Protein AF-J3PJA6-F1 (afdb_monomer_lite)

pLDDT: mean 89.7, std 7.97, range [59.0, 98.81]

Radius of gyration: 25.23 Å; chains: 1; bounding box: 65×52×70 Å

Structure (mmCIF, N/CA/C/O backbone):
data_AF-J3PJA6-F1
#
_entry.id   AF-J3PJA6-F1
#
loop_
_atom_site.group_PDB
_atom_site.id
_atom_site.type_symbol
_atom_site.label_atom_id
_atom_site.label_alt_id
_atom_site.label_comp_id
_atom_site.label_asym_id
_atom_site.label_entity_id
_atom_site.label_seq_id
_atom_site.pdbx_PDB_ins_code
_atom_site.Cartn_x
_atom_site.Cartn_y
_atom_site.Cartn_z
_atom_site.occupancy
_atom_site.B_iso_or_equiv
_atom_site.auth_seq_id
_atom_site.auth_comp_id
_atom_site.auth_asym_id
_atom_site.auth_atom_id
_atom_site.pdbx_PDB_model_num
ATOM 1 N N . MET A 1 1 ? 1.436 -22.767 19.637 1.00 83.12 1 MET A N 1
ATOM 2 C CA . MET A 1 1 ? 0.958 -21.739 20.589 1.00 83.12 1 MET A CA 1
ATOM 3 C C . MET A 1 1 ? 1.140 -22.273 22.000 1.00 83.12 1 MET A C 1
ATOM 5 O O . MET A 1 1 ? 0.877 -23.454 22.203 1.00 83.12 1 MET A O 1
ATOM 9 N N . SER A 1 2 ? 1.635 -21.468 22.943 1.00 91.94 2 SER A N 1
ATOM 10 C CA . SER A 1 2 ? 1.757 -21.910 24.345 1.00 91.94 2 SER A CA 1
ATOM 11 C C . SER A 1 2 ? 0.394 -21.885 25.057 1.00 91.94 2 SER A C 1
ATOM 13 O O . SER A 1 2 ? -0.518 -21.188 24.617 1.00 91.94 2 SER A O 1
ATOM 15 N N . LEU A 1 3 ? 0.229 -22.623 26.163 1.00 93.69 3 LEU A N 1
ATOM 16 C CA . LEU A 1 3 ? -1.023 -22.587 26.936 1.00 93.69 3 LEU A CA 1
ATOM 17 C C . LEU A 1 3 ? -1.355 -21.176 27.478 1.00 93.69 3 LEU A C 1
ATOM 19 O O . LEU A 1 3 ? -2.520 -20.786 27.383 1.00 93.69 3 LEU A O 1
ATOM 23 N N . PRO A 1 4 ? -0.398 -20.395 28.026 1.00 93.75 4 PRO A N 1
ATOM 24 C CA . PRO A 1 4 ? -0.661 -19.009 28.420 1.00 93.75 4 PRO A CA 1
ATOM 25 C C . PRO A 1 4 ? -1.105 -18.130 27.247 1.00 93.75 4 PRO A C 1
ATOM 27 O O . PRO A 1 4 ? -2.102 -17.425 27.365 1.00 93.75 4 PRO A O 1
ATOM 30 N N . GLU A 1 5 ? -0.426 -18.238 26.103 1.00 94.06 5 GLU A N 1
ATOM 31 C CA . GLU A 1 5 ? -0.754 -17.484 24.887 1.00 94.06 5 GLU A CA 1
ATOM 32 C C . GLU A 1 5 ? -2.161 -17.825 24.374 1.00 94.06 5 GLU A C 1
ATOM 34 O O . GLU A 1 5 ? -2.941 -16.933 24.056 1.00 94.06 5 GLU A O 1
ATOM 39 N N . PHE A 1 6 ? -2.531 -19.111 24.370 1.00 93.88 6 PHE A N 1
ATOM 40 C CA . PHE A 1 6 ? -3.875 -19.552 23.994 1.00 93.88 6 PHE A CA 1
ATOM 41 C C . PHE A 1 6 ? -4.955 -18.959 24.907 1.00 93.88 6 PHE A C 1
ATOM 43 O O . PHE A 1 6 ? -5.984 -18.484 24.427 1.00 93.88 6 PHE A O 1
ATOM 50 N N . LYS A 1 7 ? -4.723 -18.958 26.227 1.00 94.31 7 LYS A N 1
ATOM 51 C CA . LYS A 1 7 ? -5.661 -18.367 27.193 1.00 94.31 7 LYS A CA 1
ATOM 52 C C . LYS A 1 7 ? -5.799 -16.861 26.993 1.00 94.31 7 LYS A C 1
ATOM 54 O O . LYS A 1 7 ? -6.923 -16.366 27.034 1.00 94.31 7 LYS A O 1
ATOM 59 N N . ALA A 1 8 ? -4.692 -16.154 26.771 1.00 95.12 8 ALA A N 1
ATOM 60 C CA . ALA A 1 8 ? -4.705 -14.721 26.490 1.00 95.12 8 ALA A CA 1
ATOM 61 C C . ALA A 1 8 ? -5.503 -14.425 25.211 1.00 95.12 8 ALA A C 1
ATOM 63 O O . ALA A 1 8 ? -6.454 -13.646 25.242 1.00 95.12 8 ALA A O 1
ATOM 64 N N . LEU A 1 9 ? -5.221 -15.155 24.127 1.00 95.50 9 LEU A N 1
ATOM 65 C CA . LEU A 1 9 ? -5.902 -14.983 22.847 1.00 95.50 9 LEU A CA 1
ATOM 66 C C . LEU A 1 9 ? -7.412 -15.239 22.947 1.00 95.50 9 LEU A C 1
ATOM 68 O O . LEU A 1 9 ? -8.210 -14.426 22.488 1.00 95.50 9 LEU A O 1
ATOM 72 N N . ALA A 1 10 ? -7.824 -16.328 23.602 1.00 94.12 10 ALA A N 1
ATOM 73 C CA . ALA A 1 10 ? -9.240 -16.617 23.827 1.00 94.12 10 ALA A CA 1
ATOM 74 C C . ALA A 1 10 ? -9.924 -15.554 24.707 1.00 94.12 10 ALA A C 1
ATOM 76 O O . ALA A 1 10 ? -11.105 -15.257 24.518 1.00 94.12 10 ALA A O 1
ATOM 77 N N . SER A 1 11 ? -9.182 -14.955 25.645 1.00 94.88 11 SER A N 1
ATOM 78 C CA . SER A 1 11 ? -9.703 -13.930 26.555 1.00 94.88 11 SER A CA 1
ATOM 79 C C . SER A 1 11 ? -10.033 -12.618 25.849 1.00 94.88 11 SER A C 1
ATOM 81 O O . SER A 1 11 ? -10.945 -11.925 26.293 1.00 94.88 11 SER A O 1
ATOM 83 N N . VAL A 1 12 ? -9.389 -12.310 24.715 1.00 95.69 12 VAL A N 1
ATOM 84 C CA . VAL A 1 12 ? -9.705 -11.119 23.904 1.00 95.69 12 VAL A CA 1
ATOM 85 C C . VAL A 1 12 ? -11.195 -11.060 23.547 1.00 95.69 12 VAL A C 1
ATOM 87 O O . VAL A 1 12 ? -11.803 -9.991 23.604 1.00 95.69 12 VAL A O 1
ATOM 90 N N . LEU A 1 13 ? -11.809 -12.211 23.253 1.00 93.19 13 LEU A N 1
ATOM 91 C CA . LEU A 1 13 ? -13.214 -12.313 22.847 1.00 93.19 13 LEU A CA 1
ATOM 92 C C . LEU A 1 13 ? -14.208 -12.289 24.018 1.00 93.19 13 LEU A C 1
ATOM 94 O O . LEU A 1 13 ? -15.406 -12.109 23.783 1.00 93.19 13 LEU A O 1
ATOM 98 N N . LEU A 1 14 ? -13.752 -12.478 25.261 1.00 92.44 14 LEU A N 1
ATOM 99 C CA . LEU A 1 14 ? -14.636 -12.624 26.416 1.00 92.44 14 LEU A CA 1
ATOM 100 C C . LEU A 1 14 ? -15.269 -11.288 26.818 1.00 92.44 14 LEU A C 1
ATOM 102 O O . LEU A 1 14 ? -14.581 -10.314 27.111 1.00 92.44 14 LEU A O 1
ATOM 106 N N . GLY A 1 15 ? -16.602 -11.289 26.898 1.00 92.50 15 GLY A N 1
ATOM 107 C CA . GLY A 1 15 ? -17.408 -10.153 27.339 1.00 92.50 15 GLY A CA 1
ATOM 108 C C . GLY A 1 15 ? -17.533 -9.070 26.270 1.00 92.50 15 GLY A C 1
ATOM 109 O O . GLY A 1 15 ? -16.654 -8.228 26.122 1.00 92.50 15 GLY A O 1
ATOM 110 N N . HIS A 1 16 ? -18.676 -9.017 25.577 1.00 91.38 16 HIS A N 1
ATOM 111 C CA . HIS A 1 16 ? -18.887 -8.094 24.450 1.00 91.38 16 HIS A CA 1
ATOM 112 C C . HIS A 1 16 ? -18.654 -6.619 24.805 1.00 91.38 16 HIS A C 1
ATOM 114 O O . HIS A 1 16 ? -18.235 -5.862 23.945 1.00 91.38 16 HIS A O 1
ATOM 120 N N . LYS A 1 17 ? -18.869 -6.210 26.063 1.00 93.56 17 LYS A N 1
ATOM 121 C CA . LYS A 1 17 ? -18.659 -4.826 26.534 1.00 93.56 17 LYS A CA 1
ATOM 122 C C . LYS A 1 17 ? -17.192 -4.452 26.783 1.00 93.56 17 LYS A C 1
ATOM 124 O O . LYS A 1 17 ? -16.895 -3.266 26.889 1.00 93.56 17 LYS A O 1
ATOM 129 N N . ILE A 1 18 ? -16.293 -5.431 26.913 1.00 95.12 18 ILE A N 1
ATOM 130 C CA . ILE A 1 18 ? -14.892 -5.212 27.320 1.00 95.12 18 ILE A CA 1
ATOM 131 C C . ILE A 1 18 ? -13.871 -5.634 26.258 1.00 95.12 18 ILE A C 1
ATOM 133 O O . ILE A 1 18 ? -12.676 -5.499 26.489 1.00 95.12 18 ILE A O 1
ATOM 137 N N . GLN A 1 19 ? -14.304 -6.074 25.074 1.00 96.00 19 GLN A N 1
ATOM 138 C CA . GLN A 1 19 ? -13.403 -6.544 24.011 1.00 96.00 19 GLN A CA 1
ATOM 139 C C . GLN A 1 19 ? -12.338 -5.507 23.631 1.00 96.00 19 GLN A C 1
ATOM 141 O O . GLN A 1 19 ? -11.160 -5.836 23.547 1.00 96.00 19 GLN A O 1
ATOM 146 N N . TRP A 1 20 ? -12.710 -4.233 23.494 1.00 97.38 20 TRP A N 1
ATOM 147 C CA . TRP A 1 20 ? -11.752 -3.150 23.240 1.00 97.38 20 TRP A CA 1
ATOM 148 C C . TRP A 1 20 ? -10.774 -2.915 24.397 1.00 97.38 20 TRP A C 1
ATOM 150 O O . TRP A 1 20 ? -9.616 -2.586 24.154 1.00 97.38 20 TRP A O 1
ATOM 160 N N . MET A 1 21 ? -11.206 -3.117 25.646 1.00 97.38 21 MET A N 1
ATOM 161 C CA . MET A 1 21 ? -10.306 -3.058 26.803 1.00 97.38 21 MET A CA 1
ATOM 162 C C . MET A 1 21 ? -9.325 -4.232 26.787 1.00 97.38 21 MET A C 1
ATOM 164 O O . MET A 1 21 ? -8.142 -4.023 27.031 1.00 97.38 21 MET A O 1
ATOM 168 N N . ASN A 1 22 ? -9.783 -5.432 26.421 1.00 97.31 22 ASN A N 1
ATOM 169 C CA . ASN A 1 22 ? -8.912 -6.595 26.267 1.00 97.31 22 ASN A CA 1
ATOM 170 C C . ASN A 1 22 ? -7.880 -6.369 25.148 1.00 97.31 22 ASN A C 1
ATOM 172 O O . ASN A 1 22 ? -6.697 -6.626 25.349 1.00 97.31 22 ASN A O 1
ATOM 176 N N . ILE A 1 23 ? -8.304 -5.818 24.000 1.00 98.06 23 ILE A N 1
ATOM 177 C CA . ILE A 1 23 ? -7.401 -5.425 22.904 1.00 98.06 23 ILE A CA 1
ATOM 178 C C . ILE A 1 23 ? -6.354 -4.423 23.407 1.00 98.06 23 ILE A C 1
ATOM 180 O O . ILE A 1 23 ? -5.166 -4.599 23.153 1.00 98.06 23 ILE A O 1
ATOM 184 N N . LEU A 1 24 ? -6.776 -3.391 24.146 1.00 98.25 24 LEU A N 1
ATOM 185 C CA . LEU A 1 24 ? -5.863 -2.406 24.725 1.00 98.25 24 LEU A CA 1
ATOM 186 C C . LEU A 1 24 ? -4.838 -3.055 25.666 1.00 98.25 24 LEU A C 1
ATOM 188 O O . LEU A 1 24 ? -3.652 -2.743 25.576 1.00 98.25 24 LEU A O 1
ATOM 192 N N . CYS A 1 25 ? -5.281 -3.951 26.552 1.00 97.38 25 CYS A N 1
ATOM 193 C CA . CYS A 1 25 ? -4.397 -4.671 27.465 1.00 97.38 25 CYS A CA 1
ATOM 194 C C . CYS A 1 25 ? -3.323 -5.459 26.710 1.00 97.38 25 CYS A C 1
ATOM 196 O O . CYS A 1 25 ? -2.151 -5.350 27.060 1.00 97.38 25 CYS A O 1
ATOM 198 N N . GLU A 1 26 ? -3.701 -6.182 25.654 1.00 97.69 26 GLU A N 1
ATOM 199 C CA . GLU A 1 26 ? -2.750 -6.953 24.847 1.00 97.69 26 GLU A CA 1
ATOM 200 C C . GLU A 1 26 ? -1.797 -6.060 24.040 1.00 97.69 26 GLU A C 1
ATOM 202 O O . GLU A 1 26 ? -0.634 -6.407 23.877 1.00 97.69 26 GLU A O 1
ATOM 207 N N . ILE A 1 27 ? -2.222 -4.884 23.567 1.00 97.94 27 ILE A N 1
ATOM 208 C CA . ILE A 1 27 ? -1.309 -3.939 22.890 1.00 97.94 27 ILE A CA 1
ATOM 209 C C . ILE A 1 27 ? -0.284 -3.359 23.882 1.00 97.94 27 ILE A C 1
ATOM 211 O O . ILE A 1 27 ? 0.901 -3.228 23.553 1.00 97.94 27 ILE A O 1
ATOM 215 N N . ALA A 1 28 ? -0.731 -3.024 25.096 1.00 97.25 28 ALA A N 1
ATOM 216 C CA . ALA A 1 28 ? 0.108 -2.425 26.132 1.00 97.25 28 ALA A CA 1
ATOM 217 C C . ALA A 1 28 ? 1.104 -3.431 26.734 1.00 97.25 28 ALA A C 1
ATOM 219 O O . ALA A 1 28 ? 2.284 -3.126 26.908 1.00 97.25 28 ALA A O 1
ATOM 220 N N . LEU A 1 29 ? 0.632 -4.641 27.044 1.00 94.81 29 LEU A N 1
ATOM 221 C CA . LEU A 1 29 ? 1.395 -5.719 27.674 1.00 94.81 29 LEU A CA 1
ATOM 222 C C . LEU A 1 29 ? 1.102 -7.044 26.951 1.00 94.81 29 LEU A C 1
ATOM 224 O O . LEU A 1 29 ? 0.287 -7.837 27.431 1.00 94.81 29 LEU A O 1
ATOM 228 N N . PRO A 1 30 ? 1.759 -7.295 25.803 1.00 94.81 30 PRO A N 1
ATOM 229 C CA . PRO A 1 30 ? 1.452 -8.446 24.963 1.00 94.81 30 PRO A CA 1
ATOM 230 C C . PRO A 1 30 ? 1.687 -9.775 25.676 1.00 94.81 30 PRO A C 1
ATOM 232 O O . PRO A 1 30 ? 2.817 -10.112 26.035 1.00 94.81 30 PRO A O 1
ATOM 235 N N . SER A 1 31 ? 0.615 -10.549 25.830 1.00 95.25 31 SER A N 1
ATOM 236 C CA . SER A 1 31 ? 0.664 -11.981 26.148 1.00 95.25 31 SER A CA 1
ATOM 237 C C . SER A 1 31 ? 0.388 -12.841 24.908 1.00 95.25 31 SER A C 1
ATOM 239 O O . SER A 1 31 ? 0.684 -14.039 24.905 1.00 95.25 31 SER A O 1
ATOM 241 N N . ILE A 1 32 ? -0.146 -12.223 23.848 1.00 96.12 32 ILE A N 1
ATOM 242 C CA . ILE A 1 32 ? -0.338 -12.800 22.513 1.00 96.12 32 ILE A CA 1
ATOM 243 C C . ILE A 1 32 ? 0.767 -12.386 21.531 1.00 96.12 32 ILE A C 1
ATOM 245 O O . ILE A 1 32 ? 1.331 -11.294 21.619 1.00 96.12 32 ILE A O 1
ATOM 249 N N . ASP A 1 33 ? 1.046 -13.238 20.541 1.00 95.81 33 ASP A N 1
ATOM 250 C CA . ASP A 1 33 ? 1.934 -12.891 19.428 1.00 95.81 33 ASP A CA 1
ATOM 251 C C . ASP A 1 33 ? 1.146 -12.227 18.286 1.00 95.81 33 ASP A C 1
ATOM 253 O O . ASP A 1 33 ? 0.423 -12.885 17.533 1.00 95.81 33 ASP A O 1
ATOM 257 N N . PHE A 1 34 ? 1.303 -10.909 18.134 1.00 97.00 34 PHE A N 1
ATOM 258 C CA . PHE A 1 34 ? 0.663 -10.126 17.068 1.00 97.00 34 PHE A CA 1
ATOM 259 C C . PHE A 1 34 ? 1.181 -10.439 15.659 1.00 97.00 34 PHE A C 1
ATOM 261 O O . PHE A 1 34 ? 0.597 -9.955 14.690 1.00 97.00 34 PHE A O 1
ATOM 268 N N . ARG A 1 35 ? 2.253 -11.230 15.519 1.00 95.19 35 ARG A N 1
ATOM 269 C CA . ARG A 1 35 ? 2.818 -11.605 14.213 1.00 95.19 35 ARG A CA 1
ATOM 270 C C . ARG A 1 35 ? 2.097 -12.785 13.557 1.00 95.19 35 ARG A C 1
ATOM 272 O O . ARG A 1 35 ? 2.453 -13.160 12.449 1.00 95.19 35 ARG A O 1
ATOM 279 N N . LYS A 1 36 ? 1.125 -13.388 14.243 1.00 94.56 36 LYS A N 1
ATOM 280 C CA . LYS A 1 36 ? 0.420 -14.591 13.792 1.00 94.56 36 LYS A CA 1
ATOM 281 C C . LYS A 1 36 ? -0.909 -14.271 13.112 1.00 94.56 36 LYS A C 1
ATOM 283 O O . LYS A 1 36 ? -1.636 -13.362 13.527 1.00 94.56 36 LYS A O 1
ATOM 288 N N . ASP A 1 37 ? -1.266 -15.077 12.120 1.00 92.81 37 ASP A N 1
ATOM 289 C CA . ASP A 1 37 ? -2.529 -14.950 11.390 1.00 92.81 37 ASP A CA 1
ATOM 290 C C . ASP A 1 37 ? -3.735 -15.197 12.299 1.00 92.81 37 ASP A C 1
ATOM 292 O O . ASP A 1 37 ? -4.716 -14.452 12.241 1.00 92.81 37 ASP A O 1
ATOM 296 N N . GLU A 1 38 ? -3.650 -16.174 13.209 1.00 94.06 38 GLU A N 1
ATOM 297 C CA . GLU A 1 38 ? -4.739 -16.496 14.135 1.00 94.06 38 GLU A CA 1
ATOM 298 C C . GLU A 1 38 ? -5.058 -15.313 15.056 1.00 94.06 38 GLU A C 1
ATOM 300 O O . GLU A 1 38 ? -6.229 -15.028 15.319 1.00 94.06 38 GLU A O 1
ATOM 305 N N . THR A 1 39 ? -4.031 -14.573 15.489 1.00 96.19 39 THR A N 1
ATOM 306 C CA . THR A 1 39 ? -4.203 -13.346 16.276 1.00 96.19 39 THR A CA 1
ATOM 307 C C . THR A 1 39 ? -4.992 -12.300 15.497 1.00 96.19 39 THR A C 1
ATOM 309 O O . THR A 1 39 ? -5.921 -11.694 16.030 1.00 96.19 39 THR A O 1
ATOM 312 N N . SER A 1 40 ? -4.680 -12.133 14.214 1.00 96.12 40 SER A N 1
ATOM 313 C CA . SER A 1 40 ? -5.349 -11.175 13.331 1.00 96.12 40 SER A CA 1
ATOM 314 C C . SER A 1 40 ? -6.838 -11.499 13.171 1.00 96.12 40 SER A C 1
ATOM 316 O O . SER A 1 40 ? -7.692 -10.619 13.296 1.00 96.12 40 SER A O 1
ATOM 318 N N . VAL A 1 41 ? -7.170 -12.780 12.978 1.00 95.00 41 VAL A N 1
ATOM 319 C CA . VAL A 1 41 ? -8.560 -13.250 12.868 1.00 95.00 41 VAL A CA 1
ATOM 320 C C . VAL A 1 41 ? -9.338 -13.010 14.165 1.00 95.00 41 VAL A C 1
ATOM 322 O O . VAL A 1 41 ? -10.460 -12.500 14.123 1.00 95.00 41 VAL A O 1
ATOM 325 N N . VAL A 1 42 ? -8.744 -13.314 15.323 1.00 96.44 42 VAL A N 1
ATOM 326 C CA . VAL A 1 42 ? -9.372 -13.082 16.634 1.00 96.44 42 VAL A CA 1
ATOM 327 C C . VAL A 1 42 ? -9.594 -11.591 16.893 1.00 96.44 42 VAL A C 1
ATOM 329 O O . VAL A 1 42 ? -10.675 -11.202 17.341 1.00 96.44 42 VAL A O 1
ATOM 332 N N . LEU A 1 43 ? -8.621 -10.739 16.555 1.00 96.94 43 LEU A N 1
ATOM 333 C CA . LEU A 1 43 ? -8.773 -9.286 16.651 1.00 96.94 43 LEU A CA 1
ATOM 334 C C . LEU A 1 43 ? -9.912 -8.783 15.763 1.00 96.94 43 LEU A C 1
ATOM 336 O O . LEU A 1 43 ? -10.714 -7.966 16.210 1.00 96.94 43 LEU A O 1
ATOM 340 N N . PHE A 1 44 ? -10.034 -9.281 14.529 1.00 95.44 44 PHE A N 1
ATOM 341 C CA . PHE A 1 44 ? -11.162 -8.927 13.668 1.00 95.44 44 PHE A CA 1
ATOM 342 C C . PHE A 1 44 ? -12.488 -9.342 14.289 1.00 95.44 44 PHE A C 1
ATOM 344 O O . PHE A 1 44 ? -13.400 -8.522 14.377 1.00 95.44 44 PHE A O 1
ATOM 351 N N . GLN A 1 45 ? -12.597 -10.574 14.775 1.00 94.75 45 GLN A N 1
ATOM 352 C CA . GLN A 1 45 ? -13.823 -11.026 15.416 1.00 94.75 45 GLN A CA 1
ATOM 353 C C . GLN A 1 45 ? -14.203 -10.132 16.607 1.00 94.75 45 GLN A C 1
ATOM 355 O O . GLN A 1 45 ? -15.354 -9.706 16.691 1.00 94.75 45 GLN A O 1
ATOM 360 N N . ALA A 1 46 ? -13.244 -9.772 17.464 1.00 96.00 46 ALA A N 1
ATOM 361 C CA . ALA A 1 46 ? -13.467 -8.861 18.588 1.00 96.00 46 ALA A CA 1
ATOM 362 C C . ALA A 1 46 ? -13.925 -7.464 18.126 1.00 96.00 46 ALA A C 1
ATOM 364 O O . ALA A 1 46 ? -14.915 -6.923 18.609 1.00 96.00 46 ALA A O 1
ATOM 365 N N . MET A 1 47 ? -13.234 -6.883 17.146 1.00 96.06 47 MET A N 1
ATOM 366 C CA . MET A 1 47 ? -13.501 -5.528 16.652 1.00 96.06 47 MET A CA 1
ATOM 367 C C . MET A 1 47 ? -14.819 -5.378 15.880 1.00 96.06 47 MET A C 1
ATOM 369 O O . MET A 1 47 ? -15.378 -4.277 15.809 1.00 96.06 47 MET A O 1
ATOM 373 N N . TYR A 1 48 ? -15.300 -6.456 15.257 1.00 94.25 48 TYR A N 1
ATOM 374 C CA . TYR A 1 48 ? -16.530 -6.462 14.461 1.00 94.25 48 TYR A CA 1
ATOM 375 C C . TYR A 1 48 ? -17.735 -7.054 15.206 1.00 94.25 48 TYR A C 1
ATOM 377 O O . TYR A 1 48 ? -18.863 -6.959 14.715 1.00 94.25 48 TYR A O 1
ATOM 385 N N . GLN A 1 49 ? -17.548 -7.596 16.412 1.00 93.88 49 GLN A N 1
ATOM 386 C CA . GLN A 1 49 ? -18.648 -8.032 17.263 1.00 93.88 49 GLN A CA 1
ATOM 387 C C . GLN A 1 49 ? -19.339 -6.828 17.919 1.00 93.88 49 GLN A C 1
ATOM 389 O O . GLN A 1 49 ? -18.961 -6.343 18.979 1.00 93.88 49 GLN A O 1
ATOM 394 N N . ALA A 1 50 ? -20.412 -6.356 17.290 1.00 90.06 50 ALA A N 1
ATOM 395 C CA . ALA A 1 50 ? -21.105 -5.152 17.742 1.00 90.06 50 ALA A CA 1
ATOM 396 C C . ALA A 1 50 ? -21.860 -5.326 19.080 1.00 90.06 50 ALA A C 1
ATOM 398 O O . ALA A 1 50 ? -21.968 -4.392 19.874 1.00 90.06 50 ALA A O 1
ATOM 399 N N . GLY A 1 51 ? -22.401 -6.521 19.339 1.00 91.00 51 GLY A N 1
ATOM 400 C CA . GLY A 1 51 ? -23.242 -6.797 20.508 1.00 91.00 51 GLY A CA 1
ATOM 401 C C . GLY A 1 51 ? -24.685 -6.262 20.397 1.00 91.00 51 GLY A C 1
ATOM 402 O O . GLY A 1 51 ? -25.129 -5.866 19.306 1.00 91.00 51 GLY A O 1
ATOM 403 N N . PRO A 1 52 ? -25.448 -6.297 21.508 1.00 93.94 52 PRO A N 1
ATOM 404 C CA . PRO A 1 52 ? -26.830 -5.816 21.583 1.00 93.94 52 PRO A CA 1
ATOM 405 C C . PRO A 1 52 ? -26.978 -4.309 21.282 1.00 93.94 52 PRO A C 1
ATOM 407 O O . PRO A 1 52 ? -25.998 -3.560 21.349 1.00 93.94 52 PRO A O 1
ATOM 410 N N . PRO A 1 53 ? -28.193 -3.841 20.934 1.00 93.12 53 PRO A N 1
ATOM 411 C CA . PRO A 1 53 ? -28.471 -2.415 20.786 1.00 93.12 53 PRO A CA 1
ATOM 412 C C . PRO A 1 53 ? -28.380 -1.672 22.123 1.00 93.12 53 PRO A C 1
ATOM 414 O O . PRO A 1 53 ? -28.824 -2.177 23.153 1.00 93.12 53 PRO A O 1
ATOM 417 N N . THR A 1 54 ? -27.895 -0.433 22.076 1.00 89.81 54 THR A N 1
ATOM 418 C CA . THR A 1 54 ? -27.993 0.512 23.193 1.00 89.81 54 THR A CA 1
ATOM 419 C C . THR A 1 54 ? -29.267 1.338 23.024 1.00 89.81 54 THR A C 1
ATOM 421 O O . THR A 1 54 ? -29.552 1.845 21.940 1.00 89.81 54 THR A O 1
ATOM 424 N N . LYS A 1 55 ? -30.072 1.486 24.079 1.00 89.19 55 LYS A N 1
ATOM 425 C CA . LYS A 1 55 ? -31.321 2.258 23.995 1.00 89.19 55 LYS A CA 1
ATOM 426 C C . LYS A 1 55 ? -31.014 3.741 23.742 1.00 89.19 55 LYS A C 1
ATOM 428 O O . LYS A 1 55 ? -30.370 4.374 24.570 1.00 89.19 55 LYS A O 1
ATOM 433 N N . GLY A 1 56 ? -31.516 4.289 22.633 1.00 86.38 56 GLY A N 1
ATOM 434 C CA . GLY A 1 56 ? -31.369 5.711 22.292 1.00 86.38 56 GLY A CA 1
ATOM 435 C C . GLY A 1 56 ? -30.010 6.104 21.700 1.00 86.38 56 GLY A C 1
ATOM 436 O O . GLY A 1 56 ? -29.685 7.286 21.696 1.00 86.38 56 GLY A O 1
ATOM 437 N N . SER A 1 57 ? -29.217 5.143 21.218 1.00 86.50 57 SER A N 1
ATOM 438 C CA . SER A 1 57 ? -27.949 5.400 20.529 1.00 86.50 57 SER A CA 1
ATOM 439 C C . SER A 1 57 ? -27.782 4.449 19.347 1.00 86.50 57 SER A C 1
ATOM 441 O O . SER A 1 57 ? -28.103 3.265 19.453 1.00 86.50 57 SER A O 1
ATOM 443 N N . ASP A 1 58 ? -27.220 4.949 18.246 1.00 86.00 58 ASP A N 1
ATOM 444 C CA . ASP A 1 58 ? -26.824 4.120 17.100 1.00 86.00 58 ASP A CA 1
ATOM 445 C C . ASP A 1 58 ? -25.609 3.230 17.427 1.00 86.00 58 ASP A C 1
ATOM 447 O O . ASP A 1 58 ? -25.328 2.247 16.736 1.00 86.00 58 ASP A O 1
ATOM 451 N N . MET A 1 59 ? -24.897 3.536 18.518 1.00 87.56 59 MET A N 1
ATOM 452 C CA . MET A 1 59 ? -23.742 2.773 18.966 1.00 87.56 59 MET A CA 1
ATOM 453 C C . MET A 1 59 ? -24.165 1.505 19.711 1.00 87.56 59 MET A C 1
ATOM 455 O O . MET A 1 59 ? -24.944 1.520 20.666 1.00 87.56 59 MET A O 1
ATOM 459 N N . ARG A 1 60 ? -23.607 0.376 19.285 1.00 92.38 60 ARG A N 1
ATOM 460 C CA . ARG A 1 60 ? -23.873 -0.941 19.872 1.00 92.38 60 ARG A CA 1
ATOM 461 C C . ARG A 1 60 ? -23.065 -1.121 21.156 1.00 92.38 60 ARG A C 1
ATOM 463 O O . ARG A 1 60 ? -21.986 -0.544 21.294 1.00 92.38 60 ARG A O 1
ATOM 470 N N . GLU A 1 61 ? -23.579 -1.920 22.091 1.00 93.94 61 GLU A N 1
ATOM 471 C CA . GLU A 1 61 ? -22.995 -2.034 23.437 1.00 93.94 61 GLU A CA 1
ATOM 472 C C . GLU A 1 61 ? -21.506 -2.412 23.419 1.00 93.94 61 GLU A C 1
ATOM 474 O O . GLU A 1 61 ? -20.751 -1.949 24.272 1.00 93.94 61 GLU A O 1
ATOM 479 N N . GLY A 1 62 ? -21.070 -3.224 22.449 1.00 93.44 62 GLY A N 1
ATOM 480 C CA . GLY A 1 62 ? -19.679 -3.669 22.352 1.00 93.44 62 GLY A CA 1
ATOM 481 C C . GLY A 1 62 ? -18.697 -2.613 21.851 1.00 93.44 62 GLY A C 1
ATOM 482 O O . GLY A 1 62 ? -17.494 -2.851 21.821 1.00 93.44 62 GLY A O 1
ATOM 483 N N . HIS A 1 63 ? -19.176 -1.438 21.449 1.00 94.19 63 HIS A N 1
ATOM 484 C CA . HIS A 1 63 ? -18.336 -0.344 20.957 1.00 94.19 63 HIS A CA 1
ATOM 485 C C . HIS A 1 63 ? -18.441 0.917 21.820 1.00 94.19 63 HIS A C 1
ATOM 487 O O . HIS A 1 63 ? -17.722 1.877 21.574 1.00 94.19 63 HIS A O 1
ATOM 493 N N . HIS A 1 64 ? -19.273 0.903 22.868 1.00 92.06 64 HIS A N 1
ATOM 494 C CA . HIS A 1 64 ? -19.563 2.072 23.702 1.00 92.06 64 HIS A CA 1
ATOM 495 C C . HIS A 1 64 ? -18.313 2.743 24.298 1.00 92.06 64 HIS A C 1
ATOM 497 O O . HIS A 1 64 ? -18.271 3.961 24.447 1.00 92.06 64 HIS A O 1
ATOM 503 N N . VAL A 1 65 ? -17.279 1.963 24.635 1.00 93.62 65 VAL A N 1
ATOM 504 C CA . VAL A 1 65 ? -16.029 2.492 25.209 1.00 93.62 65 VAL A CA 1
ATOM 505 C C . VAL A 1 65 ? -15.257 3.401 24.239 1.00 93.62 65 VAL A C 1
ATOM 507 O O . VAL A 1 65 ? -14.477 4.233 24.683 1.00 93.62 65 VAL A O 1
ATOM 510 N N . LEU A 1 66 ? -15.509 3.311 22.929 1.00 93.75 66 LEU A N 1
ATOM 511 C CA . LEU A 1 66 ? -14.870 4.167 21.922 1.00 93.75 66 LEU A CA 1
ATOM 512 C C . LEU A 1 66 ? -15.411 5.605 21.886 1.00 93.75 66 LEU A C 1
ATOM 514 O O . LEU A 1 66 ? -14.870 6.426 21.156 1.00 93.75 66 LEU A O 1
ATOM 518 N N . ASN A 1 67 ? -16.439 5.922 22.680 1.00 90.50 67 ASN A N 1
ATOM 519 C CA . ASN A 1 67 ? -16.844 7.303 22.968 1.00 90.50 67 ASN A CA 1
ATOM 520 C C . ASN A 1 67 ? -16.131 7.895 24.201 1.00 90.50 67 ASN A C 1
ATOM 522 O O . ASN A 1 67 ? -16.376 9.048 24.556 1.00 90.50 67 ASN A O 1
ATOM 526 N N . ASP A 1 68 ? -15.313 7.114 24.916 1.00 92.44 68 ASP A N 1
ATOM 527 C CA . ASP A 1 68 ? -14.520 7.632 26.030 1.00 92.44 68 ASP A CA 1
ATOM 528 C C . ASP A 1 68 ? -13.187 8.190 25.513 1.00 92.44 68 ASP A C 1
ATOM 530 O O . ASP A 1 68 ? -12.246 7.455 25.205 1.00 92.44 68 ASP A O 1
ATOM 534 N N . VAL A 1 69 ? -13.080 9.520 25.519 1.00 92.56 69 VAL A N 1
ATOM 535 C CA . VAL A 1 69 ? -11.882 10.273 25.118 1.00 92.56 69 VAL A CA 1
ATOM 536 C C . VAL A 1 69 ? -10.616 9.789 25.828 1.00 92.56 69 VAL A C 1
ATOM 538 O O . VAL A 1 69 ? -9.537 9.765 25.228 1.00 92.56 69 VAL A O 1
ATOM 541 N N . LYS A 1 70 ? -10.702 9.411 27.112 1.00 94.25 70 LYS A N 1
ATOM 542 C CA . LYS A 1 70 ? -9.538 8.915 27.863 1.00 94.25 70 LYS A CA 1
ATOM 543 C C . LYS A 1 70 ? -9.117 7.545 27.355 1.00 94.25 70 LYS A C 1
ATOM 545 O O . LYS A 1 70 ? -7.917 7.312 27.199 1.00 94.25 70 LYS A O 1
ATOM 550 N N . PHE A 1 71 ? -10.084 6.673 27.079 1.00 96.06 71 PHE A N 1
ATOM 551 C CA . PHE A 1 71 ? -9.826 5.362 26.497 1.00 96.06 71 PHE A CA 1
ATOM 552 C C . PHE A 1 71 ? -9.200 5.494 25.107 1.00 96.06 71 PHE A C 1
ATOM 554 O O . PHE A 1 71 ? -8.116 4.963 24.885 1.00 96.06 71 PHE A O 1
ATOM 561 N N . CYS A 1 72 ? -9.814 6.261 24.201 1.00 96.88 72 CYS A N 1
ATOM 562 C CA . CYS A 1 72 ? -9.316 6.453 22.837 1.00 96.88 72 CYS A CA 1
ATOM 563 C C . CYS A 1 72 ? -7.904 7.049 22.816 1.00 96.88 72 CYS A C 1
ATOM 565 O O . CYS A 1 72 ? -7.037 6.572 22.084 1.00 96.88 72 CYS A O 1
ATOM 567 N N . ARG A 1 73 ? -7.626 8.037 23.679 1.00 95.38 73 ARG A N 1
ATOM 568 C CA . ARG A 1 73 ? -6.274 8.594 23.827 1.00 95.38 73 ARG A CA 1
ATOM 569 C C . ARG A 1 73 ? -5.279 7.553 24.332 1.00 95.38 73 ARG A C 1
ATOM 571 O O . ARG A 1 73 ? -4.156 7.512 23.836 1.00 95.38 73 ARG A O 1
ATOM 578 N N . ARG A 1 74 ? -5.670 6.730 25.312 1.00 97.75 74 ARG A N 1
ATOM 579 C CA . ARG A 1 74 ? -4.805 5.664 25.825 1.00 97.75 74 ARG A CA 1
ATOM 580 C C . ARG A 1 74 ? -4.530 4.618 24.749 1.00 97.75 74 ARG A C 1
ATOM 582 O O . ARG A 1 74 ? -3.377 4.256 24.570 1.00 97.75 74 ARG A O 1
ATOM 589 N N . LEU A 1 75 ? -5.552 4.200 24.004 1.00 98.44 75 LEU A N 1
ATOM 590 C CA . LEU A 1 75 ? -5.416 3.251 22.903 1.00 98.44 75 LEU A CA 1
ATOM 591 C C . LEU A 1 75 ? -4.479 3.769 21.813 1.00 98.44 75 LEU A C 1
ATOM 593 O O . LEU A 1 75 ? -3.557 3.057 21.432 1.00 98.44 75 LEU A O 1
ATOM 597 N N . ALA A 1 76 ? -4.659 5.011 21.361 1.00 98.25 76 ALA A N 1
ATOM 598 C CA . ALA A 1 76 ? -3.748 5.625 20.399 1.00 98.25 76 ALA A CA 1
ATOM 599 C C . ALA A 1 76 ? -2.304 5.676 20.931 1.00 98.25 76 ALA A C 1
ATOM 601 O O . ALA A 1 76 ? -1.377 5.325 20.207 1.00 98.25 76 ALA A O 1
ATOM 602 N N . GLY A 1 77 ? -2.107 6.051 22.200 1.00 98.50 77 GLY A N 1
ATOM 603 C CA . GLY A 1 77 ? -0.785 6.066 22.833 1.00 98.50 77 GLY A CA 1
ATOM 604 C C . GLY A 1 77 ? -0.112 4.690 22.866 1.00 98.50 77 GLY A C 1
ATOM 605 O O . GLY A 1 77 ? 1.043 4.568 22.476 1.00 98.50 77 GLY A O 1
ATOM 606 N N . GLU A 1 78 ? -0.837 3.642 23.259 1.00 98.69 78 GLU A N 1
ATOM 607 C CA . GLU A 1 78 ? -0.289 2.278 23.283 1.00 98.69 78 GLU A CA 1
ATOM 608 C C . GLU A 1 78 ? 0.008 1.742 21.876 1.00 98.69 78 GLU A C 1
ATOM 610 O O . GLU A 1 78 ? 0.981 1.016 21.689 1.00 98.69 78 GLU A O 1
ATOM 615 N N . LEU A 1 79 ? -0.779 2.135 20.868 1.00 98.75 79 LEU A N 1
ATOM 616 C CA . LEU A 1 79 ? -0.495 1.820 19.465 1.00 98.75 79 LEU A CA 1
ATOM 617 C C . LEU A 1 79 ? 0.823 2.458 18.999 1.00 98.75 79 LEU A C 1
ATOM 619 O O . LEU A 1 79 ? 1.636 1.774 18.376 1.00 98.75 79 LEU A O 1
ATOM 623 N N . HIS A 1 80 ? 1.062 3.732 19.334 1.00 98.69 80 HIS A N 1
ATOM 624 C CA . HIS A 1 80 ? 2.333 4.414 19.060 1.00 98.69 80 HIS A CA 1
ATOM 625 C C . HIS A 1 80 ? 3.516 3.687 19.715 1.00 98.69 80 HIS A C 1
ATOM 627 O O . HIS A 1 80 ? 4.482 3.339 19.036 1.00 98.69 80 HIS A O 1
ATOM 633 N N . GLU A 1 81 ? 3.424 3.379 21.011 1.00 98.50 81 GLU A N 1
ATOM 634 C CA . GLU A 1 81 ? 4.476 2.652 21.731 1.00 98.50 81 GLU A CA 1
ATOM 635 C C . GLU A 1 81 ? 4.723 1.257 21.133 1.00 98.50 81 GLU A C 1
ATOM 637 O O . GLU A 1 81 ? 5.870 0.840 20.951 1.00 98.50 81 GLU A O 1
ATOM 642 N N . ALA A 1 82 ? 3.659 0.531 20.778 1.00 98.19 82 ALA A N 1
ATOM 643 C CA . ALA A 1 82 ? 3.760 -0.794 20.175 1.00 98.19 82 ALA A CA 1
ATOM 644 C C . ALA A 1 82 ? 4.423 -0.769 18.794 1.00 98.19 82 ALA A C 1
ATOM 646 O O . ALA A 1 82 ? 5.315 -1.581 18.534 1.00 98.19 82 ALA A O 1
ATOM 647 N N . ALA A 1 83 ? 4.059 0.187 17.935 1.00 98.38 83 ALA A N 1
ATOM 648 C CA . ALA A 1 83 ? 4.728 0.393 16.653 1.00 98.38 83 ALA A CA 1
ATOM 649 C C . ALA A 1 83 ? 6.195 0.812 16.842 1.00 98.38 83 ALA A C 1
ATOM 651 O O . ALA A 1 83 ? 7.082 0.287 16.164 1.00 98.38 83 ALA A O 1
ATOM 652 N N . GLY A 1 84 ? 6.474 1.677 17.821 1.00 97.94 84 GLY A N 1
ATOM 653 C CA . GLY A 1 84 ? 7.819 2.123 18.176 1.00 97.94 84 GLY A CA 1
ATOM 654 C C . GLY A 1 84 ? 8.770 0.979 18.541 1.00 97.94 84 GLY A C 1
ATOM 655 O O . GLY A 1 84 ? 9.942 1.023 18.158 1.00 97.94 84 GLY A O 1
ATOM 656 N N . ARG A 1 85 ? 8.267 -0.070 19.209 1.00 96.88 85 ARG A N 1
ATOM 657 C CA . ARG A 1 85 ? 9.039 -1.281 19.552 1.00 96.88 85 ARG A CA 1
ATOM 658 C C . ARG A 1 85 ? 9.425 -2.118 18.333 1.00 96.88 85 ARG A C 1
ATOM 660 O O . ARG A 1 85 ? 10.491 -2.728 18.339 1.00 96.88 85 ARG A O 1
ATOM 667 N N . ILE A 1 86 ? 8.581 -2.153 17.301 1.00 96.94 86 ILE A N 1
ATOM 668 C CA . ILE A 1 86 ? 8.796 -3.003 16.121 1.00 96.94 86 ILE A CA 1
ATOM 669 C C . ILE A 1 86 ? 9.377 -2.256 14.921 1.00 96.94 86 ILE A C 1
ATOM 671 O O . ILE A 1 86 ? 9.815 -2.910 13.984 1.00 96.94 86 ILE A O 1
ATOM 675 N N . LYS A 1 87 ? 9.434 -0.916 14.929 1.00 97.12 87 LYS A N 1
ATOM 676 C CA . LYS A 1 87 ? 9.762 -0.082 13.752 1.00 97.12 87 LYS A CA 1
ATOM 677 C C . LYS A 1 87 ? 11.081 -0.400 13.037 1.00 97.12 87 LYS A C 1
ATOM 679 O O . LYS A 1 87 ? 11.229 -0.036 11.878 1.00 97.12 87 LYS A O 1
ATOM 684 N N . MET A 1 88 ? 12.035 -1.058 13.698 1.00 95.19 88 MET A N 1
ATOM 685 C CA . MET A 1 88 ? 13.314 -1.466 13.093 1.00 95.19 88 MET A CA 1
ATOM 686 C C . MET A 1 88 ? 13.314 -2.912 12.570 1.00 95.19 88 MET A C 1
ATOM 688 O O . MET A 1 88 ? 14.328 -3.370 12.054 1.00 95.19 88 MET A O 1
ATOM 692 N N . ASN A 1 89 ? 12.200 -3.637 12.700 1.00 95.25 89 ASN A N 1
ATOM 693 C CA . ASN A 1 89 ? 12.074 -5.035 12.314 1.00 95.25 89 ASN A CA 1
ATOM 694 C C . ASN A 1 89 ? 10.889 -5.251 11.358 1.00 95.25 89 ASN A C 1
ATOM 696 O O . ASN A 1 89 ? 9.757 -5.482 11.787 1.00 95.25 89 ASN A O 1
ATOM 700 N N . TRP A 1 90 ? 11.173 -5.246 10.057 1.00 95.19 90 TRP A N 1
ATOM 701 C CA . TRP A 1 90 ? 10.179 -5.491 9.008 1.00 95.19 90 TRP A CA 1
ATOM 702 C C . TRP A 1 90 ? 9.599 -6.916 9.027 1.00 95.19 90 TRP A C 1
ATOM 704 O O . TRP A 1 90 ? 8.524 -7.137 8.472 1.00 95.19 90 TRP A O 1
ATOM 714 N N . GLU A 1 91 ? 10.232 -7.883 9.706 1.00 93.06 91 GLU A N 1
ATOM 715 C CA . GLU A 1 91 ? 9.655 -9.225 9.903 1.00 93.06 91 GLU A CA 1
ATOM 716 C C . GLU A 1 91 ? 8.413 -9.186 10.808 1.00 93.06 91 GLU A C 1
ATOM 718 O O . GLU A 1 91 ? 7.603 -10.108 10.806 1.00 93.06 91 GLU A O 1
ATOM 723 N N . SER A 1 92 ? 8.221 -8.096 11.560 1.00 95.50 92 SER A N 1
ATOM 724 C CA . SER A 1 92 ? 7.040 -7.866 12.403 1.00 95.50 92 SER A CA 1
ATOM 725 C C . SER A 1 92 ? 5.898 -7.152 11.665 1.00 95.50 92 SER A C 1
ATOM 727 O O . SER A 1 92 ? 5.017 -6.571 12.300 1.00 95.50 92 SER A O 1
ATOM 729 N N . SER A 1 93 ? 5.890 -7.189 10.332 1.00 96.25 93 SER A N 1
ATOM 730 C CA . SER A 1 93 ? 4.879 -6.561 9.471 1.00 96.25 93 SER A CA 1
ATOM 731 C C . SER A 1 93 ? 3.441 -6.912 9.854 1.00 96.25 93 SER A C 1
ATOM 733 O O . SER A 1 93 ? 2.611 -6.014 9.997 1.00 96.25 93 SER A O 1
ATOM 735 N N . GLN A 1 94 ? 3.162 -8.186 10.137 1.00 96.38 94 GLN A N 1
ATOM 736 C CA . GLN A 1 94 ? 1.833 -8.647 10.536 1.00 96.38 94 GLN A CA 1
ATOM 737 C C . GLN A 1 94 ? 1.341 -7.979 11.835 1.00 96.38 94 GLN A C 1
ATOM 739 O O . GLN A 1 94 ? 0.161 -7.648 11.970 1.00 96.38 94 GLN A O 1
ATOM 744 N N . ALA A 1 95 ? 2.248 -7.683 12.772 1.00 98.00 95 ALA A N 1
ATOM 745 C CA . ALA A 1 95 ? 1.899 -6.944 13.982 1.00 98.00 95 ALA A CA 1
ATOM 746 C C . ALA A 1 95 ? 1.527 -5.486 13.668 1.00 98.00 95 ALA A C 1
ATOM 748 O O . ALA A 1 95 ? 0.520 -4.988 14.174 1.00 98.00 95 ALA A O 1
ATOM 749 N N . LEU A 1 96 ? 2.276 -4.822 12.778 1.00 98.56 96 LEU A N 1
ATOM 750 C CA . LEU A 1 96 ? 1.935 -3.470 12.328 1.00 98.56 96 LEU A CA 1
ATOM 751 C C . LEU A 1 96 ? 0.577 -3.442 11.611 1.00 98.56 96 LEU A C 1
ATOM 753 O O . LEU A 1 96 ? -0.218 -2.533 11.853 1.00 98.56 96 LEU A O 1
ATOM 757 N N . ALA A 1 97 ? 0.284 -4.454 10.787 1.00 98.12 97 ALA A N 1
ATOM 758 C CA . ALA A 1 97 ? -1.014 -4.617 10.136 1.00 98.12 97 ALA A CA 1
ATOM 759 C C . ALA A 1 97 ? -2.150 -4.643 11.168 1.00 98.12 97 ALA A C 1
ATOM 761 O O . ALA A 1 97 ? -3.112 -3.880 11.061 1.00 98.12 97 ALA A O 1
ATOM 762 N N . ASN A 1 98 ? -1.998 -5.454 12.219 1.00 98.31 98 ASN A N 1
ATOM 763 C CA . ASN A 1 98 ? -2.962 -5.547 13.312 1.00 98.31 98 ASN A CA 1
ATOM 764 C C . ASN A 1 98 ? -3.180 -4.204 14.018 1.00 98.31 98 ASN A C 1
ATOM 766 O O . ASN A 1 98 ? -4.327 -3.808 14.236 1.00 98.31 98 ASN A O 1
ATOM 770 N N . PHE A 1 99 ? -2.115 -3.455 14.302 1.00 98.75 99 PHE A N 1
ATOM 771 C CA . PHE A 1 99 ? -2.227 -2.127 14.912 1.00 98.75 99 PHE A CA 1
ATOM 772 C C . PHE A 1 99 ? -2.952 -1.123 13.999 1.00 98.75 99 PHE A C 1
ATOM 774 O O . PHE A 1 99 ? -3.812 -0.372 14.464 1.00 98.75 99 PHE A O 1
ATOM 781 N N . ILE A 1 100 ? -2.685 -1.149 12.689 1.00 98.69 100 ILE A N 1
ATOM 782 C CA . ILE A 1 100 ? -3.393 -0.325 11.695 1.00 98.69 100 ILE A CA 1
ATOM 783 C C . ILE A 1 100 ? -4.879 -0.696 11.631 1.00 98.69 100 ILE A C 1
ATOM 785 O O . ILE A 1 100 ? -5.736 0.189 11.577 1.00 98.69 100 ILE A O 1
ATOM 789 N N . PHE A 1 101 ? -5.222 -1.984 11.675 1.00 98.00 101 PHE A N 1
ATOM 790 C CA . PHE A 1 101 ? -6.618 -2.424 11.667 1.00 98.00 101 PHE A CA 1
ATOM 791 C C . PHE A 1 101 ? -7.378 -2.006 12.929 1.00 98.00 101 PHE A C 1
ATOM 793 O O . PHE A 1 101 ? -8.532 -1.589 12.825 1.00 98.00 101 PHE A O 1
ATOM 800 N N . VAL A 1 102 ? -6.725 -2.046 14.094 1.00 98.44 102 VAL A N 1
ATOM 801 C CA . VAL A 1 102 ? -7.276 -1.513 15.349 1.00 98.44 102 VAL A CA 1
ATOM 802 C C . VAL A 1 102 ? -7.519 -0.009 15.237 1.00 98.44 102 VAL A C 1
ATOM 804 O O . VAL A 1 102 ? -8.623 0.451 15.524 1.00 98.44 102 VAL A O 1
ATOM 807 N N . ALA A 1 103 ? -6.533 0.753 14.762 1.00 98.44 103 ALA A N 1
ATOM 808 C CA . ALA A 1 103 ? -6.639 2.204 14.640 1.00 98.44 103 ALA A CA 1
ATOM 809 C C . ALA A 1 103 ? -7.699 2.655 13.628 1.00 98.44 103 ALA A C 1
ATOM 811 O O . ALA A 1 103 ? -8.504 3.527 13.940 1.00 98.44 103 ALA A O 1
ATOM 812 N N . THR A 1 104 ? -7.732 2.052 12.435 1.00 97.62 104 THR A N 1
ATOM 813 C CA . THR A 1 104 ? -8.745 2.359 11.405 1.00 97.62 104 THR A CA 1
ATOM 814 C C . THR A 1 104 ? -10.150 2.060 11.912 1.00 97.62 104 THR A C 1
ATOM 816 O O . THR A 1 104 ? -11.050 2.879 11.755 1.00 97.62 104 THR A O 1
ATOM 819 N N . ARG A 1 105 ? -10.347 0.930 12.602 1.00 97.06 105 ARG A N 1
ATOM 820 C CA . ARG A 1 105 ? -11.658 0.581 13.151 1.00 97.06 105 ARG A CA 1
ATOM 821 C C . ARG A 1 105 ? -12.078 1.487 14.309 1.00 97.06 105 ARG A C 1
ATOM 823 O O . ARG A 1 105 ? -13.247 1.863 14.373 1.00 97.06 105 ARG A O 1
ATOM 830 N N . ALA A 1 106 ? -11.156 1.831 15.206 1.00 96.69 106 ALA A N 1
ATOM 831 C CA . ALA A 1 106 ? -11.422 2.770 16.292 1.00 96.69 106 ALA A CA 1
ATOM 832 C C . ALA A 1 106 ? -11.746 4.175 15.753 1.00 96.69 106 ALA A C 1
ATOM 834 O O . ALA A 1 106 ? -12.677 4.814 16.237 1.00 96.69 106 ALA A O 1
ATOM 835 N N . LEU A 1 107 ? -11.054 4.620 14.699 1.00 96.44 107 LEU A N 1
ATOM 836 C CA . LEU A 1 107 ? -11.353 5.867 13.992 1.00 96.44 107 LEU A CA 1
ATOM 837 C C . LEU A 1 107 ? -12.788 5.873 13.440 1.00 96.44 107 LEU A C 1
ATOM 839 O O . LEU A 1 107 ? -13.538 6.792 13.747 1.00 96.44 107 LEU A O 1
ATOM 843 N N . THR A 1 108 ? -13.204 4.819 12.727 1.00 94.19 108 THR A N 1
ATOM 844 C CA . THR A 1 108 ? -14.570 4.694 12.178 1.00 94.19 108 THR A CA 1
ATOM 845 C C . THR A 1 108 ? -15.669 4.775 13.240 1.00 94.19 108 THR A C 1
ATOM 847 O O . THR A 1 108 ? -16.768 5.257 12.971 1.00 94.19 108 THR A O 1
ATOM 850 N N . LEU A 1 109 ? -15.413 4.230 14.431 1.00 93.12 109 LEU A N 1
ATOM 851 C CA . LEU A 1 109 ? -16.413 4.085 15.492 1.00 93.12 109 LEU A CA 1
ATOM 852 C C . LEU A 1 109 ? -16.389 5.224 16.524 1.00 93.12 109 LEU A C 1
ATOM 854 O O . LEU A 1 109 ? -17.333 5.336 17.306 1.00 93.12 109 LEU A O 1
ATOM 858 N N . SER A 1 110 ? -15.334 6.038 16.542 1.00 91.25 110 SER A N 1
ATOM 859 C CA . SER A 1 110 ? -15.202 7.191 17.438 1.00 91.25 110 SER A CA 1
ATOM 860 C C . SER A 1 110 ? -15.940 8.407 16.883 1.00 91.25 110 SER A C 1
ATOM 862 O O . SER A 1 110 ? -16.076 8.580 15.669 1.00 91.25 110 SER A O 1
ATOM 864 N N . SER A 1 111 ? -16.438 9.260 17.777 1.00 82.88 111 SER A N 1
ATOM 865 C CA . SER A 1 111 ? -17.274 10.409 17.410 1.00 82.88 111 SER A CA 1
ATOM 866 C C . SER A 1 111 ? -16.584 11.762 17.609 1.00 82.88 111 SER A C 1
ATOM 868 O O . SER A 1 111 ? -16.980 12.742 16.969 1.00 82.88 111 SER A O 1
ATOM 870 N N . ASP A 1 112 ? -15.540 11.846 18.443 1.00 85.38 112 ASP A N 1
ATOM 871 C CA . ASP A 1 112 ? -14.872 13.112 18.748 1.00 85.38 112 ASP A CA 1
ATOM 872 C C . ASP A 1 112 ? -13.712 13.429 17.787 1.00 85.38 112 ASP A C 1
ATOM 874 O O . ASP A 1 112 ? -12.828 12.621 17.496 1.00 85.38 112 ASP A O 1
ATOM 878 N N . LYS A 1 113 ? -13.645 14.688 17.341 1.00 87.12 113 LYS A N 1
ATOM 879 C CA . LYS A 1 113 ? -12.619 15.154 16.391 1.00 87.12 113 LYS A CA 1
ATOM 880 C C . LYS A 1 113 ? -11.190 15.101 16.945 1.00 87.12 113 LYS A C 1
ATOM 882 O O . LYS A 1 113 ? -10.238 15.105 16.160 1.00 87.12 113 LYS A O 1
ATOM 887 N N . ASN A 1 114 ? -10.995 15.167 18.263 1.00 84.44 114 ASN A N 1
ATOM 888 C CA . ASN A 1 114 ? -9.666 15.035 18.863 1.00 84.44 114 ASN A CA 1
ATOM 889 C C . ASN 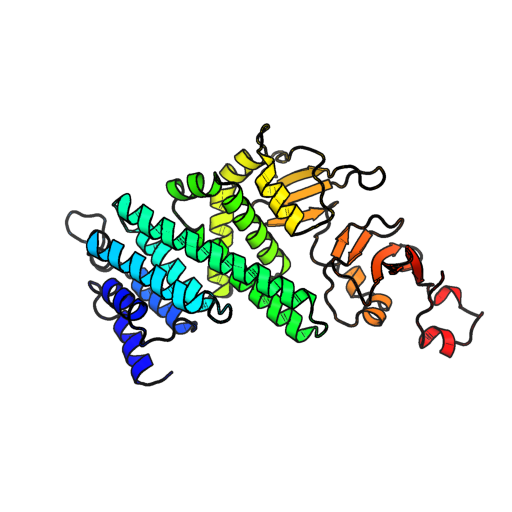A 1 114 ? -9.229 13.567 18.899 1.00 84.44 114 ASN A C 1
ATOM 891 O O . ASN A 1 114 ? -8.049 13.295 18.688 1.00 84.44 114 ASN A O 1
ATOM 895 N N . GLU A 1 115 ? -10.163 12.636 19.112 1.00 87.12 115 GLU A N 1
ATOM 896 C CA . GLU A 1 115 ? -9.912 11.190 19.007 1.00 87.12 115 GLU A CA 1
ATOM 897 C C . GLU A 1 115 ? -9.484 10.833 17.583 1.00 87.12 115 GLU A C 1
ATOM 899 O O . GLU A 1 115 ? -8.454 10.186 17.389 1.00 87.12 115 GLU A O 1
ATOM 904 N N . HIS A 1 116 ? -10.191 11.370 16.582 1.00 94.44 116 HIS A N 1
ATOM 905 C CA . HIS A 1 116 ? -9.824 11.201 15.175 1.00 94.44 116 HIS A CA 1
ATOM 906 C C . HIS A 1 116 ? -8.394 11.657 14.895 1.00 94.44 116 HIS A C 1
ATOM 908 O O . HIS A 1 116 ? -7.627 10.946 14.250 1.00 94.44 116 HIS A O 1
ATOM 914 N N . ARG A 1 117 ? -7.995 12.821 15.425 1.00 94.38 117 ARG A N 1
ATOM 915 C CA . ARG A 1 117 ? -6.624 13.334 15.277 1.00 94.38 117 ARG A CA 1
ATOM 916 C C . ARG A 1 117 ? -5.575 12.404 15.888 1.00 94.38 117 ARG A C 1
ATOM 918 O O . ARG A 1 117 ? -4.508 12.266 15.297 1.00 94.38 117 ARG A O 1
ATOM 925 N N . ALA A 1 118 ? -5.864 11.768 17.022 1.00 96.00 118 ALA A N 1
ATOM 926 C CA . ALA A 1 118 ? -4.942 10.825 17.651 1.00 96.00 118 ALA A CA 1
ATOM 927 C C . ALA A 1 118 ? -4.729 9.578 16.774 1.00 96.00 118 ALA A C 1
ATOM 929 O O . ALA A 1 118 ? -3.590 9.234 16.463 1.00 96.00 118 ALA A O 1
ATOM 930 N N . PHE A 1 119 ? -5.810 8.956 16.290 1.00 98.19 119 PHE A N 1
ATOM 931 C CA . PHE A 1 119 ? -5.702 7.786 15.412 1.00 98.19 119 PHE A CA 1
ATOM 932 C C . PHE A 1 119 ? -5.089 8.126 14.049 1.00 98.19 119 PHE A C 1
ATOM 934 O O . PHE A 1 119 ? -4.248 7.378 13.562 1.00 98.19 119 PHE A O 1
ATOM 941 N N . LEU A 1 120 ? -5.429 9.272 13.451 1.00 97.81 120 LEU A N 1
ATOM 942 C CA . LEU A 1 120 ? -4.797 9.739 12.210 1.00 97.81 120 LEU A CA 1
ATOM 943 C C . LEU A 1 120 ? -3.294 10.008 12.393 1.00 97.81 120 LEU A C 1
ATOM 945 O O . LEU A 1 120 ? -2.511 9.739 11.481 1.00 97.81 120 LEU A O 1
ATOM 949 N N . GLY A 1 121 ? -2.884 10.503 13.567 1.00 98.06 121 GLY A N 1
ATOM 950 C CA . GLY A 1 121 ? -1.477 10.650 13.942 1.00 98.06 121 GLY A CA 1
ATOM 951 C C . GLY A 1 121 ? -0.743 9.310 13.954 1.00 98.06 121 GLY A C 1
ATOM 952 O O . GLY A 1 121 ? 0.300 9.179 13.313 1.00 98.06 121 GLY A O 1
ATOM 953 N N . PHE A 1 122 ? -1.330 8.297 14.596 1.00 98.69 122 PHE A N 1
ATOM 954 C CA . PHE A 1 122 ? -0.804 6.932 14.577 1.00 98.69 122 PHE A CA 1
ATOM 955 C C . PHE A 1 122 ? -0.749 6.338 13.164 1.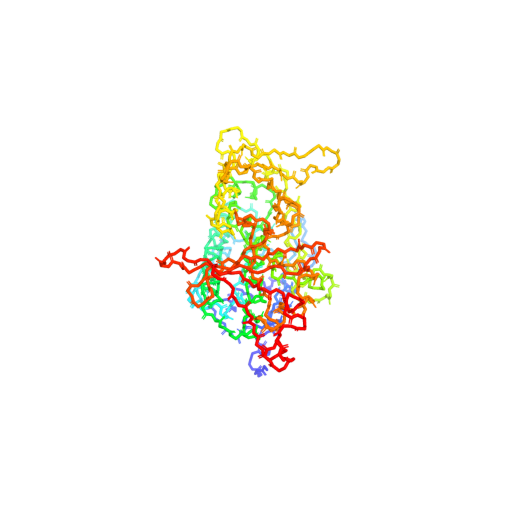00 98.69 122 PHE A C 1
ATOM 957 O O . PHE A 1 122 ? 0.285 5.813 12.760 1.00 98.69 122 PHE A O 1
ATOM 964 N N . LEU A 1 123 ? -1.818 6.465 12.371 1.00 98.69 123 LEU A N 1
ATOM 965 C CA . LEU A 1 123 ? -1.853 5.948 10.998 1.00 98.69 123 LEU A CA 1
ATOM 966 C C . LEU A 1 123 ? -0.769 6.584 10.118 1.00 98.69 123 LEU A C 1
ATOM 968 O O . LEU A 1 123 ? -0.192 5.901 9.273 1.00 98.69 123 LEU A O 1
ATOM 972 N N . ARG A 1 124 ? -0.449 7.867 10.333 1.00 98.50 124 ARG A N 1
ATOM 973 C CA . ARG A 1 124 ? 0.680 8.529 9.667 1.00 98.50 124 ARG A CA 1
ATOM 974 C C . ARG A 1 124 ? 2.023 7.932 10.090 1.00 98.50 124 ARG A C 1
ATOM 976 O O . ARG A 1 124 ? 2.863 7.706 9.226 1.00 98.50 124 ARG A O 1
ATOM 983 N N . GLU A 1 125 ? 2.248 7.680 11.378 1.00 98.69 125 GLU A N 1
ATOM 984 C CA . GLU A 1 125 ? 3.483 7.025 11.833 1.00 98.69 125 GLU A CA 1
ATOM 985 C C . GLU A 1 125 ? 3.614 5.620 11.236 1.00 98.69 125 GLU A C 1
ATOM 987 O O . GLU A 1 125 ? 4.633 5.301 10.624 1.00 98.69 125 GLU A O 1
ATOM 992 N N . ALA A 1 126 ? 2.560 4.809 11.340 1.00 98.81 126 ALA A N 1
ATOM 993 C CA . ALA A 1 126 ? 2.532 3.454 10.807 1.00 98.81 126 ALA A CA 1
ATOM 994 C C . ALA A 1 126 ? 2.793 3.426 9.290 1.00 98.81 126 ALA A C 1
ATOM 996 O O . ALA A 1 126 ? 3.526 2.564 8.807 1.00 98.81 126 ALA A O 1
ATOM 997 N N . ARG A 1 127 ? 2.266 4.410 8.545 1.00 98.56 127 ARG A N 1
ATOM 998 C CA . ARG A 1 127 ? 2.540 4.589 7.111 1.00 98.56 127 ARG A CA 1
ATOM 999 C C . ARG A 1 127 ? 4.023 4.786 6.840 1.00 98.56 127 ARG A C 1
ATOM 1001 O O . ARG A 1 127 ? 4.565 4.125 5.960 1.00 98.56 127 ARG A O 1
ATOM 1008 N N . LEU A 1 128 ? 4.671 5.679 7.587 1.00 98.50 128 LEU A N 1
ATOM 1009 C CA . LEU A 1 128 ? 6.093 5.979 7.418 1.00 98.50 128 LEU A CA 1
ATOM 1010 C C . LEU A 1 128 ? 6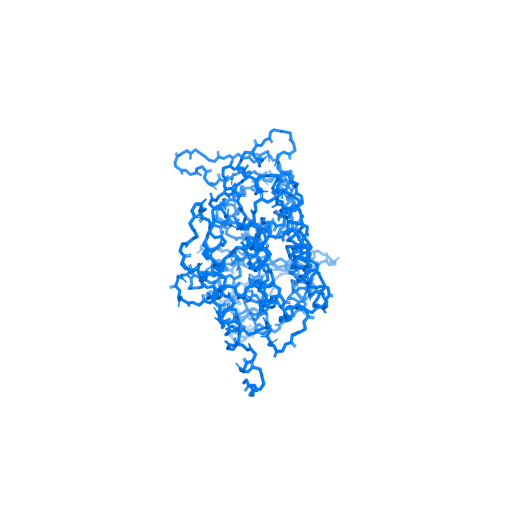.977 4.790 7.809 1.00 98.50 128 LEU A C 1
ATOM 1012 O O . LEU A 1 128 ? 7.968 4.537 7.130 1.00 98.50 128 LEU A O 1
ATOM 1016 N N . ILE A 1 129 ? 6.601 4.032 8.845 1.00 98.69 129 ILE A N 1
ATOM 1017 C CA . ILE A 1 129 ? 7.282 2.784 9.219 1.00 98.69 129 ILE A CA 1
ATOM 1018 C C . ILE A 1 129 ? 7.182 1.764 8.079 1.00 98.69 129 ILE A C 1
ATOM 1020 O O . ILE A 1 129 ? 8.209 1.297 7.589 1.00 98.69 129 ILE A O 1
ATOM 1024 N N . ALA A 1 130 ? 5.964 1.462 7.614 1.00 98.62 130 ALA A N 1
ATOM 1025 C CA . ALA A 1 130 ? 5.738 0.486 6.548 1.00 98.62 130 ALA A CA 1
ATOM 1026 C C . ALA A 1 130 ? 6.433 0.895 5.240 1.00 98.62 130 ALA A C 1
ATOM 1028 O O . ALA A 1 130 ? 7.074 0.076 4.589 1.00 98.62 130 ALA A O 1
ATOM 1029 N N . PHE A 1 131 ? 6.374 2.176 4.875 1.00 98.19 131 PHE A N 1
ATOM 1030 C CA . PHE A 1 131 ? 7.046 2.682 3.681 1.00 98.19 131 PHE A CA 1
ATOM 1031 C C . PHE A 1 131 ? 8.578 2.666 3.814 1.00 98.19 131 PHE A C 1
ATOM 1033 O O . PHE A 1 131 ? 9.285 2.368 2.853 1.00 98.19 131 PHE A O 1
ATOM 1040 N N . GLY A 1 132 ? 9.110 2.923 5.013 1.00 97.94 132 GLY A N 1
ATOM 1041 C CA . GLY A 1 132 ? 10.531 2.743 5.311 1.00 97.94 132 GLY A CA 1
ATOM 1042 C C . GLY A 1 132 ? 10.973 1.290 5.126 1.00 97.94 132 GLY A C 1
ATOM 1043 O O . GLY A 1 132 ? 11.970 1.035 4.451 1.00 97.94 132 GLY A O 1
ATOM 1044 N N . TRP A 1 133 ? 10.195 0.336 5.648 1.00 98.12 133 TRP A N 1
ATOM 1045 C CA . TRP A 1 133 ? 10.434 -1.093 5.432 1.00 98.12 133 TRP A CA 1
ATOM 1046 C C . TRP A 1 133 ? 10.401 -1.466 3.956 1.00 98.12 133 TRP A C 1
ATOM 1048 O O . TRP A 1 133 ? 11.312 -2.148 3.499 1.00 98.12 133 TRP A O 1
ATOM 1058 N N . LEU A 1 134 ? 9.411 -0.976 3.204 1.00 96.12 134 LEU A N 1
ATOM 1059 C CA . LEU A 1 134 ? 9.298 -1.212 1.766 1.00 96.12 134 LEU A CA 1
ATOM 1060 C C . LEU A 1 134 ? 10.599 -0.831 1.041 1.00 96.12 134 LEU A C 1
ATOM 1062 O O . LEU A 1 134 ? 11.168 -1.650 0.321 1.00 96.12 134 LEU A O 1
ATOM 1066 N N . LYS A 1 135 ? 11.129 0.372 1.303 1.00 93.38 135 LYS A N 1
ATOM 1067 C CA . LYS A 1 135 ? 12.400 0.839 0.722 1.00 93.38 135 LYS A CA 1
ATOM 1068 C C . LYS A 1 135 ? 13.587 -0.044 1.108 1.00 93.38 135 LYS A C 1
ATOM 1070 O O . LYS A 1 135 ? 14.408 -0.372 0.253 1.00 93.38 135 LYS A O 1
ATOM 1075 N N . SER A 1 136 ? 13.683 -0.447 2.376 1.00 92.94 136 SER A N 1
ATOM 1076 C CA . SER A 1 136 ? 14.757 -1.332 2.846 1.00 92.94 136 SER A CA 1
ATOM 1077 C C . SER A 1 136 ? 14.701 -2.716 2.195 1.00 92.94 136 SER A C 1
ATOM 1079 O O . SER A 1 136 ? 15.741 -3.257 1.821 1.00 92.94 136 SER A O 1
ATOM 1081 N N . ILE A 1 137 ? 13.501 -3.279 2.031 1.00 92.25 137 ILE A N 1
ATOM 1082 C CA . ILE A 1 137 ? 13.309 -4.593 1.410 1.00 92.25 137 ILE A CA 1
ATOM 1083 C C . ILE A 1 137 ? 13.639 -4.522 -0.085 1.00 92.25 137 ILE A C 1
ATOM 1085 O O . ILE A 1 137 ? 14.372 -5.380 -0.569 1.00 92.25 137 ILE A O 1
ATOM 1089 N N . TYR A 1 138 ? 13.210 -3.474 -0.796 1.00 86.19 138 TYR A N 1
ATOM 1090 C CA . TYR A 1 138 ? 13.594 -3.258 -2.197 1.00 86.19 138 TYR A CA 1
ATOM 1091 C C . TYR A 1 138 ? 15.111 -3.146 -2.383 1.00 86.19 138 TYR A C 1
ATOM 1093 O O . TYR A 1 138 ? 15.670 -3.775 -3.280 1.00 86.19 138 TYR A O 1
ATOM 1101 N N . ALA A 1 139 ? 15.799 -2.382 -1.528 1.00 85.00 139 ALA A N 1
ATOM 1102 C CA . ALA A 1 139 ? 17.257 -2.273 -1.584 1.00 85.00 139 ALA A CA 1
ATOM 1103 C C . ALA A 1 139 ? 17.937 -3.639 -1.385 1.00 85.00 139 ALA A C 1
ATOM 1105 O O . ALA A 1 139 ? 18.880 -3.974 -2.101 1.00 85.00 139 ALA A O 1
ATOM 1106 N N . LYS A 1 140 ? 17.415 -4.458 -0.461 1.00 84.88 140 LYS A N 1
ATOM 1107 C CA . LYS A 1 140 ? 17.896 -5.824 -0.230 1.00 84.88 140 LYS A CA 1
ATOM 1108 C C . LYS A 1 140 ? 17.618 -6.735 -1.431 1.00 84.88 140 LYS A C 1
ATOM 1110 O O . LYS A 1 140 ? 18.523 -7.449 -1.849 1.00 84.88 140 LYS A O 1
ATOM 1115 N N . ALA A 1 141 ? 16.430 -6.664 -2.030 1.00 80.44 141 ALA A N 1
ATOM 1116 C CA . ALA A 1 141 ? 16.056 -7.462 -3.199 1.00 80.44 141 ALA A CA 1
ATOM 1117 C C . ALA A 1 141 ? 16.968 -7.199 -4.407 1.00 80.44 141 ALA A C 1
ATOM 1119 O O . ALA A 1 141 ? 17.357 -8.142 -5.088 1.00 80.44 141 ALA A O 1
ATOM 1120 N N . LYS A 1 142 ? 17.385 -5.942 -4.622 1.00 72.31 142 LYS A N 1
ATOM 1121 C CA . LYS A 1 142 ? 18.326 -5.575 -5.698 1.00 72.31 142 LYS A CA 1
ATOM 1122 C C . LYS A 1 142 ? 19.722 -6.182 -5.532 1.00 72.31 142 LYS A C 1
ATOM 1124 O O . LYS A 1 142 ? 20.400 -6.416 -6.522 1.00 72.31 142 LYS A O 1
ATOM 1129 N N . SER A 1 143 ? 20.166 -6.417 -4.297 1.00 71.12 143 SER A N 1
ATOM 1130 C CA . SER A 1 143 ? 21.510 -6.947 -4.014 1.00 71.12 143 SER A CA 1
ATOM 1131 C C . SER A 1 143 ? 21.636 -8.471 -4.110 1.00 71.12 143 SER A C 1
ATOM 1133 O O . SER A 1 143 ? 22.744 -8.994 -3.997 1.00 71.12 143 SER A O 1
ATOM 1135 N N . ILE A 1 144 ? 20.525 -9.194 -4.271 1.00 72.50 144 ILE A N 1
ATOM 1136 C CA . ILE A 1 144 ? 20.499 -10.652 -4.144 1.00 72.50 144 ILE A CA 1
ATOM 1137 C C . ILE A 1 144 ? 20.389 -11.309 -5.513 1.00 72.50 144 ILE A C 1
ATOM 1139 O O . ILE A 1 144 ? 19.497 -11.005 -6.299 1.00 72.50 144 ILE A O 1
ATOM 1143 N N . THR A 1 145 ? 21.297 -12.249 -5.766 1.00 64.12 145 THR A N 1
ATOM 1144 C CA . THR A 1 145 ? 21.371 -13.034 -7.003 1.00 64.12 145 THR A CA 1
ATOM 1145 C C . THR A 1 145 ? 20.584 -14.345 -6.937 1.00 64.12 145 THR A C 1
ATOM 1147 O O . THR A 1 145 ? 20.278 -14.917 -7.981 1.00 64.12 145 THR A O 1
ATOM 1150 N N . ASP A 1 146 ? 20.235 -14.817 -5.736 1.00 70.81 146 ASP A N 1
ATOM 1151 C CA . ASP A 1 146 ? 19.408 -16.011 -5.538 1.00 70.81 146 ASP A CA 1
ATOM 1152 C C . ASP A 1 146 ? 17.938 -15.727 -5.876 1.00 70.81 146 ASP A C 1
ATOM 1154 O O . ASP A 1 146 ? 17.290 -14.864 -5.278 1.00 70.81 146 ASP A O 1
ATOM 1158 N N . ASN A 1 147 ? 17.412 -16.463 -6.853 1.00 68.69 147 ASN A N 1
ATOM 1159 C CA . ASN A 1 147 ? 16.081 -16.244 -7.395 1.00 68.69 147 ASN A CA 1
ATOM 1160 C C . ASN A 1 147 ? 14.964 -16.639 -6.418 1.00 68.69 147 ASN A C 1
ATOM 1162 O O . ASN A 1 147 ? 13.951 -15.941 -6.365 1.00 68.69 147 ASN A O 1
ATOM 1166 N N . ASP A 1 148 ? 15.151 -17.705 -5.634 1.00 71.62 148 ASP A N 1
ATOM 1167 C CA . ASP A 1 148 ? 14.114 -18.206 -4.723 1.00 71.62 148 ASP A CA 1
ATOM 1168 C C . ASP A 1 148 ? 13.939 -17.241 -3.544 1.00 71.62 148 ASP A C 1
ATOM 1170 O O . ASP A 1 148 ? 12.827 -16.802 -3.236 1.00 71.62 148 ASP A O 1
ATOM 1174 N N . PHE A 1 149 ? 15.054 -16.800 -2.956 1.00 74.88 149 PHE A N 1
ATOM 1175 C CA . PHE A 1 149 ? 15.036 -15.783 -1.905 1.00 74.88 149 PHE A CA 1
ATOM 1176 C C . PHE A 1 149 ? 14.484 -14.441 -2.407 1.00 74.88 149 PHE A C 1
ATOM 1178 O O . PHE A 1 149 ? 13.773 -13.732 -1.693 1.00 74.88 149 PHE A O 1
ATOM 1185 N N . ARG A 1 150 ? 14.774 -14.077 -3.659 1.00 74.38 150 ARG A N 1
ATOM 1186 C CA . ARG A 1 150 ? 14.231 -12.858 -4.268 1.00 74.38 150 ARG A CA 1
ATOM 1187 C C . ARG A 1 150 ? 12.715 -12.940 -4.463 1.00 74.38 150 ARG A C 1
ATOM 1189 O O . ARG A 1 150 ? 12.033 -11.941 -4.252 1.00 74.38 150 ARG A O 1
ATOM 1196 N N . GLN A 1 151 ? 12.174 -14.113 -4.799 1.00 76.50 151 GLN A N 1
ATOM 1197 C CA . GLN A 1 151 ? 10.727 -14.317 -4.878 1.00 76.50 151 GLN A CA 1
ATOM 1198 C C . GLN A 1 151 ? 10.050 -14.181 -3.505 1.00 76.50 151 GLN A C 1
ATOM 1200 O O . GLN A 1 151 ? 9.007 -13.533 -3.403 1.00 76.50 151 GLN A O 1
ATOM 1205 N N . GLU A 1 152 ? 10.659 -14.716 -2.444 1.00 84.50 152 GLU A N 1
ATOM 1206 C CA . GLU A 1 152 ? 10.184 -14.510 -1.069 1.00 84.50 152 GLU A CA 1
ATOM 1207 C C . GLU A 1 152 ? 10.161 -13.015 -0.702 1.00 84.50 152 GLU A C 1
ATOM 1209 O O . GLU A 1 152 ? 9.176 -12.514 -0.150 1.00 84.50 152 GLU A O 1
ATOM 1214 N N . LEU A 1 153 ? 11.202 -12.266 -1.088 1.00 85.38 153 LEU A N 1
ATOM 1215 C CA . LEU A 1 153 ? 11.245 -10.819 -0.885 1.00 85.38 153 LEU A CA 1
ATOM 1216 C C . LEU A 1 153 ? 10.150 -10.077 -1.657 1.00 85.38 153 LEU A C 1
ATOM 1218 O O . LEU A 1 153 ? 9.597 -9.130 -1.105 1.00 85.38 153 LEU A O 1
ATOM 1222 N N . PHE A 1 154 ? 9.786 -10.488 -2.875 1.00 85.44 154 PHE A N 1
ATOM 1223 C CA . PHE A 1 154 ? 8.657 -9.879 -3.592 1.00 85.44 154 PHE A CA 1
ATOM 1224 C C . PHE A 1 154 ? 7.320 -10.120 -2.892 1.00 85.44 154 PHE A C 1
ATOM 1226 O O . PHE A 1 154 ? 6.532 -9.184 -2.744 1.00 85.44 154 PHE A O 1
ATOM 1233 N N . GLY A 1 155 ? 7.091 -11.331 -2.376 1.00 89.81 155 GLY A N 1
ATOM 1234 C CA . GLY A 1 155 ? 5.937 -11.598 -1.515 1.00 89.81 155 GLY A CA 1
ATOM 1235 C C . GLY A 1 155 ? 5.916 -10.661 -0.304 1.00 89.81 155 GLY A C 1
ATOM 1236 O O . GLY A 1 155 ? 4.884 -10.070 0.021 1.00 89.81 155 GLY A O 1
ATOM 1237 N N . LYS A 1 156 ? 7.085 -10.431 0.309 1.00 93.50 156 LYS A N 1
ATOM 1238 C CA . LYS A 1 156 ? 7.217 -9.514 1.446 1.00 93.50 156 LYS A CA 1
ATOM 1239 C C . LYS A 1 156 ? 7.007 -8.043 1.079 1.00 93.50 156 LYS A C 1
ATOM 1241 O O . LYS A 1 156 ? 6.398 -7.305 1.853 1.00 93.50 156 LYS A O 1
ATOM 1246 N N . ILE A 1 157 ? 7.482 -7.614 -0.090 1.00 94.00 157 ILE A N 1
ATOM 1247 C CA . ILE A 1 157 ? 7.249 -6.276 -0.652 1.00 94.00 157 ILE A CA 1
ATOM 1248 C C . ILE A 1 157 ? 5.748 -6.043 -0.816 1.00 94.00 157 ILE A C 1
ATOM 1250 O O . ILE A 1 157 ? 5.239 -5.034 -0.327 1.00 94.00 157 ILE A O 1
ATOM 1254 N N . ALA A 1 158 ? 5.035 -6.992 -1.429 1.00 94.81 158 ALA A N 1
ATOM 1255 C CA . ALA A 1 158 ? 3.589 -6.909 -1.599 1.00 94.81 158 ALA A CA 1
ATOM 1256 C C . ALA A 1 158 ? 2.859 -6.820 -0.250 1.00 94.81 158 ALA A C 1
ATOM 1258 O O . ALA A 1 158 ? 2.002 -5.957 -0.065 1.00 94.81 158 ALA A O 1
ATOM 1259 N N . GLU A 1 159 ? 3.230 -7.664 0.717 1.00 96.06 159 GLU A N 1
ATOM 1260 C CA . GLU A 1 159 ? 2.654 -7.650 2.065 1.00 96.06 159 GLU A CA 1
ATOM 1261 C C . GLU A 1 159 ? 2.822 -6.276 2.739 1.00 96.06 159 GLU A C 1
ATOM 1263 O O . GLU A 1 159 ? 1.845 -5.662 3.174 1.00 96.06 159 GLU A O 1
ATOM 1268 N N . VAL A 1 160 ? 4.049 -5.750 2.788 1.00 98.00 160 VAL A N 1
ATOM 1269 C CA . VAL A 1 160 ? 4.352 -4.462 3.433 1.00 98.00 160 VAL A CA 1
ATOM 1270 C C . VAL A 1 160 ? 3.692 -3.292 2.701 1.00 98.00 160 VAL A C 1
ATOM 1272 O O . VAL A 1 160 ? 3.193 -2.364 3.346 1.00 98.00 160 VAL A O 1
ATOM 1275 N N . ALA A 1 161 ? 3.626 -3.337 1.371 1.00 98.25 161 ALA A N 1
ATOM 1276 C CA . ALA A 1 161 ? 2.925 -2.337 0.579 1.00 98.25 161 ALA A CA 1
ATOM 1277 C C . ALA A 1 161 ? 1.414 -2.336 0.877 1.00 98.25 161 ALA A C 1
ATOM 1279 O O . ALA A 1 161 ? 0.847 -1.270 1.135 1.00 98.25 161 ALA A O 1
ATOM 1280 N N . LEU A 1 162 ? 0.772 -3.508 0.961 1.00 98.50 162 LEU A N 1
ATOM 1281 C CA . LEU A 1 162 ? -0.634 -3.640 1.367 1.00 98.50 162 LEU A CA 1
ATOM 1282 C C . LEU A 1 162 ? -0.878 -3.111 2.790 1.00 98.50 162 LEU A C 1
ATOM 1284 O O . LEU A 1 162 ? -1.896 -2.460 3.041 1.00 98.50 162 LEU A O 1
ATOM 1288 N N . ILE A 1 163 ? 0.056 -3.344 3.719 1.00 98.44 163 ILE A N 1
ATOM 1289 C CA . ILE A 1 163 ? 0.003 -2.797 5.085 1.00 98.44 163 ILE A CA 1
ATOM 1290 C C . ILE A 1 163 ? 0.066 -1.267 5.053 1.00 98.44 163 ILE A C 1
ATOM 1292 O O . ILE A 1 163 ? -0.727 -0.599 5.718 1.00 98.44 163 ILE A O 1
ATOM 1296 N N . CYS A 1 164 ? 0.966 -0.694 4.252 1.00 98.69 164 CYS A N 1
ATOM 1297 C CA . CYS A 1 164 ? 1.070 0.753 4.090 1.00 98.69 164 CYS A CA 1
ATOM 1298 C C . CYS A 1 164 ? -0.230 1.350 3.517 1.00 98.69 164 CYS A C 1
ATOM 1300 O O . CYS A 1 164 ? -0.759 2.325 4.060 1.00 98.69 164 CYS A O 1
ATOM 1302 N N . ILE A 1 165 ? -0.800 0.722 2.481 1.00 98.69 165 ILE A N 1
ATOM 1303 C CA . ILE A 1 165 ? -2.077 1.114 1.860 1.00 98.69 165 ILE A CA 1
ATOM 1304 C C . ILE A 1 165 ? -3.230 1.055 2.867 1.00 98.69 165 ILE A C 1
ATOM 1306 O O . ILE A 1 165 ? -4.100 1.926 2.856 1.00 98.69 165 ILE A O 1
ATOM 1310 N N . ALA A 1 166 ? -3.23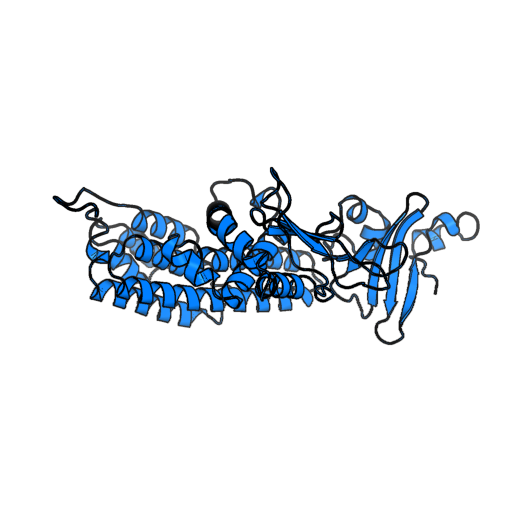7 0.084 3.784 1.00 98.25 166 ALA A N 1
ATOM 1311 C CA . ALA A 1 166 ? -4.278 -0.028 4.805 1.00 98.25 166 ALA A CA 1
ATOM 1312 C C . ALA A 1 166 ? -4.372 1.215 5.715 1.00 98.25 166 ALA A C 1
ATOM 1314 O O . ALA A 1 166 ? -5.441 1.485 6.258 1.00 98.25 166 ALA A O 1
ATOM 1315 N N . THR A 1 167 ? -3.311 2.029 5.825 1.00 98.69 167 THR A N 1
ATOM 1316 C CA . THR A 1 167 ? -3.346 3.315 6.557 1.00 98.69 167 THR A CA 1
ATOM 1317 C C . THR A 1 167 ? -4.215 4.390 5.895 1.00 98.69 167 THR A C 1
ATOM 1319 O O . THR A 1 167 ? -4.493 5.421 6.510 1.00 98.69 167 THR A O 1
ATOM 1322 N N . PHE A 1 168 ? -4.639 4.159 4.650 1.00 98.38 168 PHE A N 1
ATOM 1323 C CA . PHE A 1 168 ? -5.524 5.021 3.870 1.00 98.38 168 PHE A CA 1
ATOM 1324 C C . PHE A 1 168 ? -6.977 4.505 3.851 1.00 98.38 168 PHE A C 1
ATOM 1326 O O . PHE A 1 168 ? -7.849 5.174 3.298 1.00 98.38 168 PHE A O 1
ATOM 1333 N N . ASP A 1 169 ? -7.282 3.348 4.457 1.00 97.19 169 ASP A N 1
ATOM 1334 C CA . ASP A 1 169 ? -8.651 2.800 4.544 1.00 97.19 169 ASP A CA 1
ATOM 1335 C C . ASP A 1 169 ? -9.462 3.499 5.652 1.00 97.19 169 ASP A C 1
ATOM 1337 O O . ASP A 1 169 ? -9.868 2.896 6.641 1.00 97.19 169 ASP A O 1
ATOM 1341 N N . VAL A 1 170 ? -9.661 4.809 5.484 1.00 96.19 170 VAL A N 1
ATOM 1342 C CA . VAL A 1 170 ? -10.386 5.720 6.393 1.00 96.19 170 VAL A CA 1
ATOM 1343 C C . VAL A 1 170 ? -11.580 6.350 5.680 1.00 96.19 170 VAL A C 1
ATOM 1345 O O . VAL A 1 170 ? -11.668 6.276 4.457 1.00 96.19 170 VAL A O 1
ATOM 1348 N N . GLU A 1 171 ? -12.525 6.970 6.386 1.00 94.00 171 GLU A N 1
ATOM 1349 C CA . GLU A 1 171 ? -13.717 7.625 5.819 1.00 94.00 171 GLU A CA 1
ATOM 1350 C C . GLU A 1 171 ? -13.362 8.732 4.809 1.00 94.00 171 GLU A C 1
ATOM 1352 O O . GLU A 1 171 ? -12.291 9.329 4.854 1.00 94.00 171 GLU A O 1
ATOM 1357 N N . GLU A 1 172 ? -14.269 9.038 3.875 1.00 92.50 172 GLU A N 1
ATOM 1358 C CA . GLU A 1 172 ? -13.970 9.936 2.744 1.00 92.50 172 GLU A CA 1
ATOM 1359 C C . GLU A 1 172 ? -13.549 11.346 3.188 1.00 92.50 172 GLU A C 1
ATOM 1361 O O . GLU A 1 172 ? -12.660 11.957 2.592 1.00 92.50 172 GLU A O 1
ATOM 1366 N N . HIS A 1 173 ? -14.141 11.837 4.276 1.00 92.94 173 HIS A N 1
ATOM 1367 C CA . HIS A 1 173 ? -13.822 13.141 4.849 1.00 92.94 173 HIS A CA 1
ATOM 1368 C C . HIS A 1 173 ? -12.424 13.198 5.495 1.00 92.94 173 HIS A C 1
ATOM 1370 O O . HIS A 1 173 ? -11.881 14.290 5.648 1.00 92.94 173 HIS A O 1
AT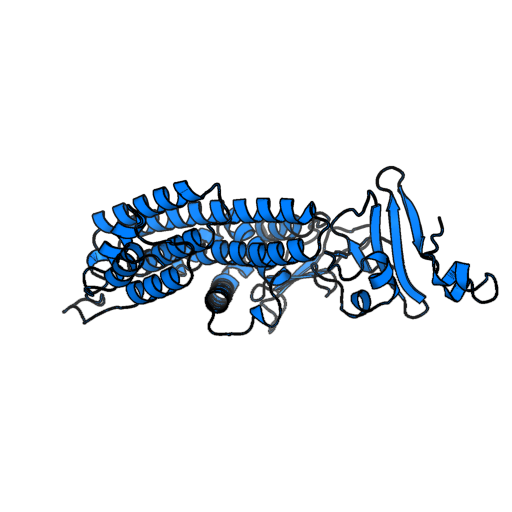OM 1376 N N . HIS A 1 174 ? -11.826 12.051 5.835 1.00 95.75 174 HIS A N 1
ATOM 1377 C CA . HIS A 1 174 ? -10.431 11.938 6.271 1.00 95.75 174 HIS A CA 1
ATOM 1378 C C . HIS A 1 174 ? -9.485 11.630 5.109 1.00 95.75 174 HIS A C 1
ATOM 1380 O O . HIS A 1 174 ? -8.377 12.161 5.062 1.00 95.75 174 HIS A O 1
ATOM 1386 N N . LEU A 1 175 ? -9.931 10.812 4.152 1.00 96.25 175 LEU A N 1
ATOM 1387 C CA . LEU A 1 175 ? -9.126 10.386 3.012 1.00 96.25 175 LEU A CA 1
ATOM 1388 C C . LEU A 1 175 ? -8.731 11.564 2.116 1.00 96.25 175 LEU A C 1
ATOM 1390 O O . LEU A 1 175 ? -7.577 11.657 1.712 1.00 96.25 175 LEU A O 1
ATOM 1394 N N . ARG A 1 176 ? -9.660 12.488 1.828 1.00 95.25 176 ARG A N 1
ATOM 1395 C CA . ARG A 1 176 ? -9.370 13.638 0.955 1.00 95.25 176 ARG A CA 1
ATOM 1396 C C . ARG A 1 176 ? -8.268 14.549 1.527 1.00 95.25 176 ARG A C 1
ATOM 1398 O O . ARG A 1 176 ? -7.284 14.723 0.819 1.00 95.25 176 ARG A O 1
ATOM 1405 N N . PRO A 1 177 ? -8.349 15.070 2.775 1.00 94.44 177 PRO A N 1
ATOM 1406 C CA . PRO A 1 177 ? -7.264 15.873 3.357 1.00 94.44 177 PRO A CA 1
ATOM 1407 C C . PRO A 1 177 ? -5.923 15.145 3.433 1.00 94.44 177 PRO A C 1
ATOM 1409 O O . PRO A 1 177 ? -4.870 15.763 3.308 1.00 94.44 177 PRO A O 1
ATOM 1412 N N . LEU A 1 178 ? -5.961 13.832 3.663 1.00 95.00 178 LEU A N 1
ATOM 1413 C CA . LEU A 1 178 ? -4.771 12.996 3.723 1.00 95.00 178 LEU A CA 1
ATOM 1414 C C . LEU A 1 178 ? -4.092 12.936 2.345 1.00 95.00 178 LEU A C 1
ATOM 1416 O O . LEU A 1 178 ? -2.897 13.187 2.251 1.00 95.00 178 LEU A O 1
ATOM 1420 N N . LEU A 1 179 ? -4.858 12.702 1.277 1.00 95.19 179 LEU A N 1
ATOM 1421 C CA . LEU A 1 179 ? -4.355 12.671 -0.101 1.00 95.19 179 LEU A CA 1
ATOM 1422 C C . LEU A 1 179 ? -4.079 14.058 -0.698 1.00 95.19 179 LEU A C 1
ATOM 1424 O O . LEU A 1 179 ? -3.456 14.144 -1.749 1.00 95.19 179 LEU A O 1
ATOM 1428 N N . SER A 1 180 ? -4.517 15.145 -0.056 1.00 93.25 180 SER A N 1
ATOM 1429 C CA . SER A 1 180 ? -4.121 16.507 -0.447 1.00 93.25 180 SER A CA 1
ATOM 1430 C C . SER A 1 180 ? -2.629 16.765 -0.235 1.00 93.25 180 SER A C 1
ATOM 1432 O O . SER A 1 180 ? -2.101 17.739 -0.760 1.00 93.25 180 SER A O 1
ATOM 1434 N N . ARG A 1 181 ? -1.962 15.939 0.581 1.00 93.12 181 ARG A N 1
ATOM 1435 C CA . ARG A 1 181 ? -0.529 16.036 0.857 1.00 93.12 181 ARG A CA 1
ATOM 1436 C C . ARG A 1 181 ? 0.222 15.246 -0.218 1.00 93.12 181 ARG A C 1
ATOM 1438 O O . ARG A 1 181 ? 0.042 14.024 -0.264 1.00 93.12 181 ARG A O 1
ATOM 1445 N N . PRO A 1 182 ? 1.041 15.895 -1.067 1.00 92.81 182 PRO A N 1
ATOM 1446 C CA . PRO A 1 182 ? 1.700 15.226 -2.186 1.00 92.81 182 PRO A CA 1
ATOM 1447 C C . PRO A 1 182 ? 2.522 14.007 -1.760 1.00 92.81 182 PRO A C 1
ATOM 1449 O O . PRO A 1 182 ? 2.509 12.985 -2.439 1.00 92.81 182 PRO A O 1
ATOM 1452 N N . GLU A 1 183 ? 3.164 14.067 -0.591 1.00 94.44 183 GLU A N 1
ATOM 1453 C CA . GLU A 1 183 ? 3.984 12.968 -0.081 1.00 94.44 183 GLU A CA 1
ATOM 1454 C C . GLU A 1 183 ? 3.134 11.740 0.265 1.00 94.44 183 GLU A C 1
ATOM 1456 O O . GLU A 1 183 ? 3.506 10.613 -0.049 1.00 94.44 183 GLU A O 1
ATOM 1461 N N . ASP A 1 184 ? 1.969 11.945 0.889 1.00 96.62 184 ASP A N 1
ATOM 1462 C CA . ASP A 1 184 ? 1.066 10.849 1.248 1.00 96.62 184 ASP A CA 1
ATOM 1463 C C . ASP A 1 184 ? 0.398 10.255 -0.009 1.00 96.62 184 ASP A C 1
ATOM 1465 O O . ASP A 1 184 ? 0.232 9.036 -0.098 1.00 96.62 184 ASP A O 1
ATOM 1469 N N . ALA A 1 185 ? 0.058 11.087 -1.002 1.00 96.62 185 ALA A N 1
ATOM 1470 C CA . ALA A 1 185 ? -0.455 10.624 -2.292 1.00 96.62 185 ALA A CA 1
ATOM 1471 C C . ALA A 1 185 ? 0.594 9.808 -3.068 1.00 96.62 185 ALA A C 1
ATOM 1473 O O . ALA A 1 185 ? 0.272 8.726 -3.562 1.00 96.62 185 ALA A O 1
ATOM 1474 N N . SER A 1 186 ? 1.846 10.275 -3.111 1.00 96.81 186 SER A N 1
ATOM 1475 C CA . SER A 1 186 ? 2.962 9.555 -3.733 1.00 96.81 186 SER A CA 1
ATOM 1476 C C . SER A 1 186 ? 3.205 8.202 -3.053 1.00 96.81 186 SER A C 1
ATOM 1478 O O . SER A 1 186 ? 3.280 7.180 -3.733 1.00 96.81 186 SER A O 1
ATOM 1480 N N . ILE A 1 187 ? 3.208 8.146 -1.712 1.00 97.94 187 ILE A N 1
ATOM 1481 C CA . ILE A 1 187 ? 3.332 6.881 -0.961 1.00 97.94 187 ILE A CA 1
ATOM 1482 C C . ILE A 1 187 ? 2.223 5.893 -1.345 1.00 97.94 187 ILE A C 1
ATOM 1484 O O . ILE A 1 187 ? 2.508 4.718 -1.579 1.00 97.94 187 ILE A O 1
ATOM 1488 N N . LEU A 1 188 ? 0.963 6.343 -1.426 1.00 98.12 188 LEU A N 1
ATOM 1489 C CA . LEU A 1 188 ? -0.145 5.470 -1.824 1.00 98.12 188 LEU A CA 1
ATOM 1490 C C . LEU A 1 188 ? 0.076 4.890 -3.227 1.00 98.12 188 LEU A C 1
ATOM 1492 O O . LEU A 1 188 ? -0.135 3.691 -3.427 1.00 98.12 188 LEU A O 1
ATOM 1496 N N . VAL A 1 189 ? 0.498 5.719 -4.186 1.00 97.56 189 VAL A N 1
ATOM 1497 C CA . VAL A 1 189 ? 0.751 5.288 -5.567 1.00 97.56 189 VAL A CA 1
ATOM 1498 C C . VAL A 1 189 ? 1.924 4.309 -5.626 1.00 97.56 189 VAL A C 1
ATOM 1500 O O . VAL A 1 189 ? 1.756 3.227 -6.181 1.00 97.56 189 VAL A O 1
ATOM 1503 N N . GLN A 1 190 ? 3.058 4.617 -4.990 1.00 96.94 190 GLN A N 1
ATOM 1504 C CA . GLN A 1 190 ? 4.238 3.741 -4.960 1.00 96.94 190 GLN A CA 1
ATOM 1505 C C . GLN A 1 190 ? 3.923 2.368 -4.362 1.00 96.94 190 GLN A C 1
ATOM 1507 O O . GLN A 1 190 ? 4.259 1.338 -4.948 1.00 96.94 190 GLN A O 1
ATOM 1512 N N . CYS A 1 191 ? 3.231 2.331 -3.219 1.00 97.94 191 CYS A N 1
ATOM 1513 C CA . CYS A 1 191 ? 2.807 1.073 -2.610 1.00 97.94 191 CYS A CA 1
ATOM 1514 C C . CYS A 1 191 ? 1.820 0.318 -3.512 1.00 97.94 191 CYS A C 1
ATOM 1516 O O . CYS A 1 191 ? 1.892 -0.905 -3.608 1.00 97.94 191 CYS A O 1
ATOM 1518 N N . SER A 1 192 ? 0.913 1.022 -4.195 1.00 97.56 192 SER A N 1
ATOM 1519 C CA . SER A 1 192 ? -0.056 0.382 -5.091 1.00 97.56 192 SER A CA 1
ATOM 1520 C C . SER A 1 192 ? 0.618 -0.220 -6.327 1.00 97.56 192 SER A C 1
ATOM 1522 O O . SER A 1 192 ? 0.309 -1.355 -6.678 1.00 97.56 192 SER A O 1
ATOM 1524 N N . ILE A 1 193 ? 1.579 0.486 -6.936 1.00 94.81 193 ILE A N 1
ATOM 1525 C CA . ILE A 1 193 ? 2.408 -0.056 -8.022 1.00 94.81 193 ILE A CA 1
ATOM 1526 C C . ILE A 1 193 ? 3.165 -1.284 -7.510 1.00 94.81 193 ILE A C 1
ATOM 1528 O O . ILE A 1 193 ? 3.052 -2.348 -8.102 1.00 94.81 193 ILE A O 1
ATOM 1532 N N . SER A 1 194 ? 3.825 -1.189 -6.351 1.00 93.31 194 SER A N 1
ATOM 1533 C CA . SER A 1 194 ? 4.567 -2.313 -5.753 1.00 93.31 194 SER A CA 1
ATOM 1534 C C . SER A 1 194 ? 3.692 -3.562 -5.577 1.00 93.31 194 SER A C 1
ATOM 1536 O O . SER A 1 194 ? 4.121 -4.671 -5.891 1.00 93.31 194 SER A O 1
ATOM 1538 N N . CYS A 1 195 ? 2.445 -3.395 -5.118 1.00 94.31 195 CYS A N 1
ATOM 1539 C CA . CYS A 1 195 ? 1.483 -4.495 -5.025 1.00 94.31 195 CYS A CA 1
ATOM 1540 C C . CYS A 1 195 ? 1.168 -5.084 -6.402 1.00 94.31 195 CYS A C 1
ATOM 1542 O O . CYS A 1 195 ? 1.174 -6.302 -6.550 1.00 94.31 195 CYS A O 1
ATOM 1544 N N . GLN A 1 196 ? 0.907 -4.238 -7.400 1.00 91.81 196 GLN A N 1
ATOM 1545 C CA . GLN A 1 196 ? 0.577 -4.699 -8.745 1.00 91.81 196 GLN A CA 1
ATOM 1546 C C . GLN A 1 196 ? 1.746 -5.406 -9.440 1.00 91.81 196 GLN A C 1
ATOM 1548 O O . GLN A 1 196 ? 1.529 -6.329 -10.220 1.00 91.81 196 GLN A O 1
ATOM 1553 N N . GLU A 1 197 ? 2.981 -4.994 -9.160 1.00 86.94 197 GLU A N 1
ATOM 1554 C CA . GLU A 1 197 ? 4.180 -5.614 -9.721 1.00 86.94 197 GLU A CA 1
ATOM 1555 C C . GLU A 1 197 ? 4.524 -6.951 -9.044 1.00 86.94 197 GLU A C 1
ATOM 1557 O O . GLU A 1 197 ? 4.991 -7.871 -9.713 1.00 86.94 197 GLU A O 1
ATOM 1562 N N . CYS A 1 198 ? 4.288 -7.071 -7.733 1.00 88.06 198 CYS A N 1
ATOM 1563 C CA . CYS A 1 198 ? 4.738 -8.222 -6.944 1.00 88.06 198 CYS A CA 1
ATOM 1564 C C . CYS A 1 198 ? 3.673 -9.313 -6.746 1.00 88.06 198 CYS A C 1
ATOM 1566 O O . CYS A 1 198 ? 4.031 -10.461 -6.480 1.00 88.06 198 CYS A O 1
ATOM 1568 N N . LEU A 1 199 ? 2.379 -8.986 -6.839 1.00 89.06 199 LEU A N 1
ATOM 1569 C CA . LEU A 1 199 ? 1.294 -9.962 -6.686 1.00 89.06 199 LEU A CA 1
ATOM 1570 C C . LEU A 1 199 ? 1.042 -10.722 -7.989 1.00 89.06 199 LEU A C 1
ATOM 1572 O O . LEU A 1 199 ? 1.029 -10.156 -9.081 1.00 89.06 199 LEU A O 1
ATOM 1576 N N . THR A 1 200 ? 0.771 -12.020 -7.877 1.00 85.25 200 THR A N 1
ATOM 1577 C CA . THR A 1 200 ? 0.367 -12.835 -9.024 1.00 85.25 200 THR A CA 1
ATOM 1578 C C . THR A 1 200 ? -1.121 -12.673 -9.337 1.00 85.25 200 THR A C 1
ATOM 1580 O O . THR A 1 200 ? -1.925 -12.232 -8.511 1.00 85.25 200 THR A O 1
ATOM 1583 N N . ALA A 1 201 ? -1.530 -13.099 -10.536 1.00 83.50 201 ALA A N 1
ATOM 1584 C CA . ALA A 1 201 ? -2.941 -13.129 -10.915 1.00 83.50 201 ALA A CA 1
ATOM 1585 C C . ALA A 1 201 ? -3.798 -13.975 -9.954 1.00 83.50 201 ALA A C 1
ATOM 1587 O O . ALA A 1 201 ? -4.975 -13.665 -9.760 1.00 83.50 201 ALA A O 1
ATOM 1588 N N . ASP A 1 202 ? -3.220 -15.014 -9.344 1.00 84.38 202 ASP A N 1
ATOM 1589 C CA . ASP A 1 202 ? -3.911 -15.833 -8.353 1.00 84.38 202 ASP A CA 1
ATOM 1590 C C . ASP A 1 202 ? -4.029 -15.118 -7.004 1.00 84.38 202 ASP A C 1
ATOM 1592 O O . ASP A 1 202 ? -5.109 -15.147 -6.411 1.00 84.38 202 ASP A O 1
ATOM 1596 N N . ASP A 1 203 ? -3.006 -14.384 -6.559 1.00 87.38 203 ASP A N 1
ATOM 1597 C CA . ASP A 1 203 ? -3.073 -13.588 -5.320 1.00 87.38 203 ASP A CA 1
ATOM 1598 C C . ASP A 1 203 ? -4.159 -12.502 -5.378 1.00 87.38 203 ASP A C 1
ATOM 1600 O O . ASP A 1 203 ? -4.787 -12.158 -4.374 1.00 87.38 203 ASP A O 1
ATOM 1604 N N . LEU A 1 204 ? -4.423 -11.974 -6.578 1.00 85.06 204 LEU A N 1
ATOM 1605 C CA . LEU A 1 204 ? -5.462 -10.971 -6.817 1.00 85.06 204 LEU A CA 1
ATOM 1606 C C . LEU A 1 204 ? -6.892 -11.536 -6.752 1.00 85.06 204 LEU A C 1
ATOM 1608 O O . LEU A 1 204 ? -7.857 -10.751 -6.696 1.00 85.06 204 LEU A O 1
ATOM 1612 N N . ARG A 1 205 ? -7.047 -12.868 -6.772 1.00 84.31 205 ARG A N 1
ATOM 1613 C CA . ARG A 1 205 ? -8.338 -13.559 -6.666 1.00 84.31 205 ARG A CA 1
ATOM 1614 C C . ARG A 1 205 ? -8.735 -13.739 -5.194 1.00 84.31 205 ARG A C 1
ATOM 1616 O O . ARG A 1 205 ? -7.882 -13.951 -4.337 1.00 84.31 205 ARG A O 1
ATOM 1623 N N . PRO A 1 206 ? -10.035 -13.679 -4.859 1.00 84.19 206 PRO A N 1
ATOM 1624 C CA . PRO A 1 206 ? -10.485 -13.970 -3.501 1.00 84.19 206 PRO A CA 1
ATOM 1625 C C . PRO A 1 206 ? -10.281 -15.454 -3.160 1.00 84.19 206 PRO A C 1
ATOM 1627 O O . PRO A 1 206 ? -10.933 -16.312 -3.747 1.00 84.19 206 PRO A O 1
ATOM 1630 N N . GLN A 1 207 ? -9.414 -15.745 -2.189 1.00 85.31 207 GLN A N 1
ATOM 1631 C CA . GLN A 1 207 ? -9.113 -17.107 -1.720 1.00 85.31 207 GLN A CA 1
ATOM 1632 C C . GLN A 1 207 ? -9.463 -17.329 -0.236 1.00 85.31 207 GLN A C 1
ATOM 1634 O O . GLN A 1 207 ? -9.222 -18.399 0.311 1.00 85.31 207 GLN A O 1
ATOM 1639 N N . GLY A 1 208 ? -10.033 -16.324 0.439 1.00 84.50 208 GLY A N 1
ATOM 1640 C CA . GLY A 1 208 ? -10.399 -16.415 1.859 1.00 84.50 208 GLY A CA 1
ATOM 1641 C C . GLY A 1 208 ? -9.216 -16.316 2.831 1.00 84.50 208 GLY A C 1
ATOM 1642 O O . GLY A 1 208 ? -9.381 -16.603 4.012 1.00 84.50 208 GLY A O 1
ATOM 1643 N N . THR A 1 209 ? -8.043 -15.893 2.357 1.00 90.38 209 THR A N 1
ATOM 1644 C CA . THR A 1 209 ? -6.846 -15.676 3.181 1.00 90.38 209 THR A CA 1
ATOM 1645 C C . THR A 1 209 ? -6.778 -14.241 3.712 1.00 90.38 209 THR A C 1
ATOM 1647 O O . THR A 1 209 ? -7.492 -13.344 3.244 1.00 90.38 209 THR A O 1
ATOM 1650 N N . LEU A 1 210 ? -5.883 -13.992 4.675 1.00 90.75 210 LEU A N 1
ATOM 1651 C CA . LEU A 1 210 ? -5.613 -12.637 5.159 1.00 90.75 210 LEU A CA 1
ATOM 1652 C C . LEU A 1 210 ? -5.085 -11.729 4.038 1.00 90.75 210 LEU A C 1
ATOM 1654 O O . LEU A 1 210 ? -5.532 -10.588 3.911 1.00 90.75 210 LEU A O 1
ATOM 1658 N N . LEU A 1 211 ? -4.237 -12.272 3.159 1.00 92.00 211 LEU A N 1
ATOM 1659 C CA . LEU A 1 211 ? -3.783 -11.599 1.943 1.00 92.00 211 LEU A CA 1
ATOM 1660 C C . LEU A 1 211 ? -4.966 -11.183 1.054 1.00 92.00 211 LEU A C 1
ATOM 1662 O O . LEU A 1 211 ? -5.064 -10.015 0.679 1.00 92.00 211 LEU A O 1
ATOM 1666 N N . SER A 1 212 ? -5.920 -12.087 0.785 1.00 92.06 212 SER A N 1
ATOM 1667 C CA . SER A 1 212 ? -7.121 -11.751 0.003 1.00 92.06 212 SER A CA 1
ATOM 1668 C C . SER A 1 212 ? -7.920 -10.603 0.629 1.00 92.06 212 SER A C 1
ATOM 1670 O O . SER A 1 212 ? -8.419 -9.731 -0.084 1.00 92.06 212 SER A O 1
ATOM 1672 N N . LEU A 1 213 ? -8.036 -10.568 1.961 1.00 92.62 213 LEU A N 1
ATOM 1673 C CA . LEU A 1 213 ? -8.706 -9.476 2.672 1.00 92.62 213 LEU A CA 1
ATOM 1674 C C . LEU A 1 213 ? -7.967 -8.144 2.491 1.00 92.62 213 LEU A C 1
ATOM 1676 O O . LEU A 1 213 ? -8.609 -7.115 2.270 1.00 92.62 213 LEU A O 1
ATOM 1680 N N . MET A 1 214 ? -6.636 -8.151 2.551 1.00 95.19 214 MET A N 1
ATOM 1681 C CA . MET A 1 214 ? -5.820 -6.956 2.333 1.00 95.19 214 MET A CA 1
ATOM 1682 C C . MET A 1 214 ? -5.912 -6.448 0.889 1.00 95.19 214 MET A C 1
ATOM 1684 O O . MET A 1 214 ? -6.114 -5.251 0.684 1.00 95.19 214 MET A O 1
ATOM 1688 N N . VAL A 1 215 ? -5.894 -7.341 -0.105 1.00 96.56 215 VAL A N 1
ATOM 1689 C CA . VAL A 1 215 ? -6.112 -6.995 -1.522 1.00 96.56 215 VAL A CA 1
ATOM 1690 C C . VAL A 1 215 ? -7.498 -6.375 -1.741 1.00 96.56 215 VAL A C 1
ATOM 1692 O O . VAL A 1 215 ? -7.635 -5.380 -2.454 1.00 96.56 215 VAL A O 1
ATOM 1695 N N . LEU A 1 216 ? -8.547 -6.908 -1.106 1.00 95.19 216 LEU A N 1
ATOM 1696 C CA . LEU A 1 216 ? -9.894 -6.327 -1.190 1.00 95.19 216 LEU A CA 1
ATOM 1697 C C . LEU A 1 216 ? -9.962 -4.921 -0.575 1.00 95.19 216 LEU A C 1
ATOM 1699 O O . LEU A 1 216 ? -10.637 -4.043 -1.121 1.00 95.19 216 LEU A O 1
ATOM 1703 N N . ARG A 1 217 ? -9.259 -4.686 0.540 1.00 95.06 217 ARG A N 1
ATOM 1704 C CA . ARG A 1 217 ? -9.147 -3.348 1.141 1.00 95.06 217 ARG A CA 1
ATOM 1705 C C . ARG A 1 217 ? -8.379 -2.388 0.240 1.00 95.06 217 ARG A C 1
ATOM 1707 O O . ARG A 1 217 ? -8.835 -1.264 0.059 1.00 95.06 217 ARG A O 1
ATOM 1714 N N . TRP A 1 218 ? -7.292 -2.829 -0.390 1.00 97.62 218 TRP A N 1
ATOM 1715 C CA . TRP A 1 218 ? -6.570 -2.022 -1.373 1.00 97.62 218 TRP A CA 1
ATOM 1716 C C . TRP A 1 218 ? -7.477 -1.591 -2.534 1.00 97.62 218 TRP A C 1
ATOM 1718 O O . TRP A 1 218 ? -7.625 -0.394 -2.783 1.00 97.62 218 TRP A O 1
ATOM 1728 N N . LYS A 1 219 ? -8.200 -2.534 -3.157 1.00 96.31 219 LYS A N 1
ATOM 1729 C CA . LYS A 1 219 ? -9.182 -2.231 -4.218 1.00 96.31 219 LYS A CA 1
ATOM 1730 C C . LYS A 1 219 ? -10.237 -1.216 -3.758 1.00 96.31 219 LYS A C 1
ATOM 1732 O O . LYS A 1 219 ? -10.596 -0.302 -4.503 1.00 96.31 219 LYS A O 1
ATOM 1737 N N . ARG A 1 220 ? -10.719 -1.336 -2.514 1.00 95.88 220 ARG A N 1
ATOM 1738 C CA . ARG A 1 220 ? -11.650 -0.370 -1.906 1.00 95.88 220 ARG A CA 1
ATOM 1739 C C . ARG A 1 220 ? -11.020 1.019 -1.769 1.00 95.88 220 ARG A C 1
ATOM 1741 O O . ARG A 1 220 ? -11.678 1.997 -2.123 1.00 95.88 220 ARG A O 1
ATOM 1748 N N . VAL A 1 221 ? -9.786 1.118 -1.271 1.00 97.56 221 VAL A N 1
ATOM 1749 C CA . VAL A 1 221 ? -9.055 2.391 -1.139 1.00 97.56 221 VAL A CA 1
ATOM 1750 C C . VAL A 1 221 ? -8.896 3.051 -2.507 1.00 97.56 221 VAL A C 1
ATOM 1752 O O . VAL A 1 221 ? -9.326 4.192 -2.664 1.00 97.56 221 VAL A O 1
ATOM 1755 N N . CYS A 1 222 ? -8.401 2.328 -3.518 1.00 96.94 222 CYS A N 1
ATOM 1756 C CA . CYS A 1 222 ? -8.267 2.838 -4.887 1.00 96.94 222 CYS A CA 1
ATOM 1757 C C . CYS A 1 222 ? -9.608 3.320 -5.451 1.00 96.94 222 CYS A C 1
ATOM 1759 O O . CYS A 1 222 ? -9.709 4.440 -5.952 1.00 96.94 222 CYS A O 1
ATOM 1761 N N . SER A 1 223 ? -10.679 2.535 -5.290 1.00 96.06 223 SER A N 1
ATOM 1762 C CA . SER A 1 223 ? -12.017 2.925 -5.748 1.00 96.06 223 SER A CA 1
ATOM 1763 C C . SER A 1 223 ? -12.514 4.224 -5.108 1.00 96.06 223 SER A C 1
ATOM 1765 O O . SER A 1 223 ? -13.151 5.030 -5.788 1.00 96.06 223 SER A O 1
ATOM 1767 N N . ARG A 1 224 ? -12.263 4.426 -3.810 1.00 95.50 224 ARG A N 1
ATOM 1768 C CA . ARG A 1 224 ? -12.706 5.616 -3.062 1.00 95.50 224 ARG A CA 1
ATOM 1769 C C . ARG A 1 224 ? -11.827 6.830 -3.344 1.00 95.50 224 ARG A C 1
ATOM 1771 O O . ARG A 1 224 ? -12.333 7.945 -3.422 1.00 95.50 224 ARG A O 1
ATOM 1778 N N . ALA A 1 225 ? -10.530 6.611 -3.539 1.00 95.75 225 ALA A N 1
ATOM 1779 C CA . ALA A 1 225 ? -9.562 7.649 -3.853 1.00 95.75 225 ALA A CA 1
ATOM 1780 C C . ALA A 1 225 ? -9.656 8.121 -5.315 1.00 95.75 225 ALA A C 1
ATOM 1782 O O . ALA A 1 225 ? -9.365 9.281 -5.588 1.00 95.75 225 ALA A O 1
ATOM 1783 N N . ARG A 1 226 ? -10.111 7.267 -6.247 1.00 94.81 226 ARG A N 1
ATOM 1784 C CA . ARG A 1 226 ? -10.067 7.485 -7.706 1.00 94.81 226 ARG A CA 1
ATOM 1785 C C . ARG A 1 226 ? -10.483 8.883 -8.156 1.00 94.81 226 ARG A C 1
ATOM 1787 O O . ARG A 1 226 ? -9.751 9.523 -8.899 1.00 94.81 226 ARG A O 1
ATOM 1794 N N . ALA A 1 227 ? -11.677 9.337 -7.771 1.00 92.81 227 ALA A N 1
ATOM 1795 C CA . ALA A 1 227 ? -12.201 10.618 -8.252 1.00 92.81 227 ALA A CA 1
ATOM 1796 C C . ALA A 1 227 ? -11.362 11.800 -7.747 1.00 92.81 227 ALA A C 1
ATOM 1798 O O . ALA A 1 227 ? -11.126 12.750 -8.487 1.00 92.81 227 ALA A O 1
ATOM 1799 N N . TYR A 1 228 ? -10.888 11.710 -6.503 1.00 94.12 228 TYR A N 1
ATOM 1800 C CA . TYR A 1 228 ? -10.043 12.728 -5.897 1.00 94.12 228 TYR A CA 1
ATOM 1801 C C . TYR A 1 228 ? -8.632 12.719 -6.498 1.00 94.12 228 TYR A C 1
ATOM 1803 O O . TYR A 1 228 ? -8.167 13.763 -6.945 1.00 94.12 228 TYR A O 1
ATOM 1811 N N . LEU A 1 229 ? -8.004 11.540 -6.596 1.00 94.75 229 LEU A N 1
ATOM 1812 C CA . LEU A 1 229 ? -6.687 11.351 -7.213 1.00 94.75 229 LEU A CA 1
ATOM 1813 C C . LEU A 1 229 ? -6.668 11.807 -8.673 1.00 94.75 229 LEU A C 1
ATOM 1815 O O . LEU A 1 229 ? -5.764 12.523 -9.075 1.00 94.75 229 LEU A O 1
ATOM 1819 N N . SER A 1 230 ? -7.701 11.474 -9.453 1.00 94.38 230 SER A N 1
ATOM 1820 C CA . SER A 1 230 ? -7.832 11.982 -10.820 1.00 94.38 230 SER A CA 1
ATOM 1821 C C . SER A 1 230 ? -7.854 13.508 -10.853 1.00 94.38 230 SER A C 1
ATOM 1823 O O . SER A 1 230 ? -7.207 14.087 -11.711 1.00 94.38 230 SER A O 1
ATOM 1825 N N . GLY A 1 231 ? -8.595 14.152 -9.945 1.00 92.06 231 GLY A N 1
ATOM 1826 C CA . GLY A 1 231 ? -8.699 15.609 -9.905 1.00 92.06 231 GLY A CA 1
ATOM 1827 C C . GLY A 1 231 ? -7.382 16.292 -9.548 1.00 92.06 231 GLY A C 1
ATOM 1828 O O . GLY A 1 231 ? -7.039 17.286 -10.182 1.00 92.06 231 GLY A O 1
ATOM 1829 N N . ILE A 1 232 ? -6.643 15.756 -8.570 1.00 92.62 232 ILE A N 1
ATOM 1830 C CA . ILE A 1 232 ? -5.334 16.309 -8.201 1.00 92.62 232 ILE A CA 1
ATOM 1831 C C . ILE A 1 232 ? -4.303 16.040 -9.302 1.00 92.62 232 ILE A C 1
ATOM 1833 O O . ILE A 1 232 ? -3.663 16.983 -9.742 1.00 92.62 232 ILE A O 1
ATOM 1837 N N . PHE A 1 233 ? -4.225 14.817 -9.842 1.00 93.81 233 PHE A N 1
ATOM 1838 C CA . PHE A 1 233 ? -3.201 14.433 -10.820 1.00 93.81 233 PHE A CA 1
ATOM 1839 C C . PHE A 1 233 ? -3.332 15.155 -12.160 1.00 93.81 233 PHE A C 1
ATOM 1841 O O . PHE A 1 233 ? -2.332 15.392 -12.828 1.00 93.81 233 PHE A O 1
ATOM 1848 N N . THR A 1 234 ? -4.544 15.566 -12.538 1.00 92.44 234 THR A N 1
ATOM 1849 C CA . THR A 1 234 ? -4.785 16.320 -13.776 1.00 92.44 234 THR A CA 1
ATOM 1850 C C . THR A 1 234 ? -4.941 17.828 -13.550 1.00 92.44 234 THR A C 1
ATOM 1852 O O . THR A 1 234 ? -5.439 18.524 -14.435 1.00 92.44 234 THR A O 1
ATOM 1855 N N . ALA A 1 235 ? -4.593 18.364 -12.374 1.00 87.94 235 ALA A N 1
ATOM 1856 C CA . ALA A 1 235 ? -4.658 19.806 -12.116 1.00 87.94 235 ALA A CA 1
ATOM 1857 C C . ALA A 1 235 ? -3.499 20.551 -12.806 1.00 87.94 235 ALA A C 1
ATOM 1859 O O . ALA A 1 235 ? -2.384 20.036 -12.876 1.00 87.94 235 ALA A O 1
ATOM 1860 N N . ALA A 1 236 ? -3.772 21.746 -13.347 1.00 71.50 236 ALA A N 1
ATOM 1861 C CA . ALA A 1 236 ? -2.827 22.501 -14.183 1.00 71.50 236 ALA A CA 1
ATOM 1862 C C . ALA A 1 236 ? -1.591 23.017 -13.425 1.00 71.50 236 ALA A C 1
ATOM 1864 O O . ALA A 1 236 ? -0.512 23.097 -14.003 1.00 71.50 236 ALA A O 1
ATOM 1865 N N . GLU A 1 237 ? -1.733 23.339 -12.138 1.00 70.31 237 GLU A N 1
ATOM 1866 C CA . GLU A 1 237 ? -0.644 23.821 -11.282 1.00 70.31 237 GLU A CA 1
ATOM 1867 C C . GLU A 1 237 ? -0.313 22.758 -10.227 1.00 70.31 237 GLU A C 1
ATOM 1869 O O . GLU A 1 237 ? -1.160 22.436 -9.394 1.00 70.31 237 GLU A O 1
ATOM 1874 N N . GLY A 1 238 ? 0.894 22.183 -10.285 1.00 63.00 238 GLY A N 1
ATOM 1875 C CA . GLY A 1 238 ? 1.401 21.209 -9.300 1.00 63.00 238 GLY A CA 1
ATOM 1876 C C . GLY A 1 238 ? 0.627 19.886 -9.214 1.00 63.00 238 GLY A C 1
ATOM 1877 O O . GLY A 1 238 ? 0.846 19.098 -8.297 1.00 63.00 238 GLY A O 1
ATOM 1878 N N . GLY A 1 239 ? -0.312 19.637 -10.136 1.00 60.94 239 GLY A N 1
ATOM 1879 C CA . GLY A 1 239 ? -1.195 18.476 -10.075 1.00 60.94 239 GLY A CA 1
ATOM 1880 C C . GLY A 1 239 ? -0.474 17.143 -10.264 1.00 60.94 239 GLY A C 1
ATOM 1881 O O . GLY A 1 239 ? -0.804 16.164 -9.601 1.00 60.94 239 GLY A O 1
ATOM 1882 N N . GLY A 1 240 ? 0.555 17.109 -11.113 1.00 72.62 240 GLY A N 1
ATOM 1883 C CA . GLY A 1 240 ? 1.304 15.894 -11.439 1.00 72.62 240 GLY A CA 1
ATOM 1884 C C . GLY A 1 240 ? 2.316 15.459 -10.381 1.00 72.62 240 GLY A C 1
ATOM 1885 O O . GLY A 1 240 ? 2.624 14.275 -10.323 1.00 72.62 240 GLY A O 1
ATOM 1886 N N . ASP A 1 241 ? 2.776 16.359 -9.510 1.00 84.94 241 ASP A N 1
ATOM 1887 C CA . ASP A 1 241 ? 4.017 16.189 -8.739 1.00 84.94 241 ASP A CA 1
ATOM 1888 C C . ASP A 1 241 ? 4.065 14.893 -7.917 1.00 84.94 241 ASP A C 1
ATOM 1890 O O . ASP A 1 241 ? 5.085 14.211 -7.878 1.00 84.94 241 ASP A O 1
ATOM 1894 N N . ALA A 1 242 ? 2.950 14.512 -7.288 1.00 91.44 242 ALA A N 1
ATOM 1895 C CA . ALA A 1 242 ? 2.877 13.287 -6.494 1.00 91.44 242 ALA A CA 1
ATOM 1896 C C . ALA A 1 242 ? 2.853 12.005 -7.345 1.00 91.44 242 ALA A C 1
ATOM 1898 O O . ALA A 1 242 ? 3.429 10.994 -6.944 1.00 91.44 242 ALA A O 1
ATOM 1899 N N . LEU A 1 243 ? 2.177 12.027 -8.500 1.00 94.56 243 LEU A N 1
ATOM 1900 C CA . LEU A 1 243 ? 2.168 10.893 -9.427 1.00 94.56 243 LEU A CA 1
ATOM 1901 C C . LEU A 1 243 ? 3.516 10.789 -10.145 1.00 94.56 243 LEU A C 1
ATOM 1903 O O . LEU A 1 243 ? 4.061 9.698 -10.247 1.00 94.56 243 LEU A O 1
ATOM 1907 N N . ASP A 1 244 ? 4.077 11.918 -10.570 1.00 93.44 244 ASP A N 1
ATOM 1908 C CA . ASP A 1 244 ? 5.391 12.005 -11.198 1.00 93.44 244 ASP A CA 1
ATOM 1909 C C . ASP A 1 244 ? 6.500 11.512 -10.269 1.00 93.44 244 ASP A C 1
ATOM 1911 O O . ASP A 1 244 ? 7.315 10.695 -10.694 1.00 93.44 244 ASP A O 1
ATOM 1915 N N . ASP A 1 245 ? 6.504 11.938 -8.999 1.00 91.94 245 ASP A N 1
ATOM 1916 C CA . ASP A 1 245 ? 7.429 11.415 -7.989 1.00 91.94 245 ASP A CA 1
ATOM 1917 C C . ASP A 1 245 ? 7.278 9.897 -7.857 1.00 91.94 245 ASP A C 1
ATOM 1919 O O . ASP A 1 245 ? 8.261 9.167 -7.957 1.00 91.94 245 ASP A O 1
ATOM 1923 N N . ALA A 1 246 ? 6.048 9.393 -7.723 1.00 93.50 246 ALA A N 1
ATOM 1924 C CA . ALA A 1 246 ? 5.815 7.960 -7.605 1.00 93.50 246 ALA A CA 1
ATOM 1925 C C . ALA A 1 246 ? 6.300 7.165 -8.831 1.00 93.50 246 ALA A C 1
ATOM 1927 O O . ALA A 1 246 ? 6.968 6.143 -8.664 1.00 93.50 246 ALA A O 1
ATOM 1928 N N . VAL A 1 247 ? 6.017 7.637 -10.052 1.00 92.06 247 VAL A N 1
ATOM 1929 C CA . VAL A 1 247 ? 6.507 7.008 -11.289 1.00 92.06 247 VAL A CA 1
ATOM 1930 C C . VAL A 1 247 ? 8.033 7.060 -11.349 1.00 92.06 247 VAL A C 1
ATOM 1932 O O . VAL A 1 247 ? 8.650 6.048 -11.676 1.00 92.06 247 VAL A O 1
ATOM 1935 N N . HIS A 1 248 ? 8.653 8.178 -10.971 1.00 90.19 248 HIS A N 1
ATOM 1936 C CA . HIS A 1 248 ? 10.109 8.319 -10.953 1.00 90.19 248 HIS A CA 1
ATOM 1937 C C . HIS A 1 248 ? 10.786 7.347 -9.971 1.00 90.19 248 HIS A C 1
ATOM 1939 O O . HIS A 1 248 ? 11.827 6.772 -10.287 1.00 90.19 248 HIS A O 1
ATOM 1945 N N . GLN A 1 249 ? 10.178 7.088 -8.807 1.00 86.81 249 GLN A N 1
ATOM 1946 C CA . GLN A 1 249 ? 10.694 6.085 -7.864 1.00 86.81 249 GLN A CA 1
ATOM 1947 C C . GLN A 1 249 ? 10.614 4.651 -8.422 1.00 86.81 249 GLN A C 1
ATOM 1949 O O . GLN A 1 249 ? 11.479 3.824 -8.123 1.00 86.81 249 GLN A O 1
ATOM 1954 N N . CYS A 1 250 ? 9.603 4.344 -9.242 1.00 82.50 250 CYS A N 1
ATOM 1955 C CA . CYS A 1 250 ? 9.437 3.034 -9.888 1.00 82.50 250 CYS A CA 1
ATOM 1956 C C . CYS A 1 250 ? 10.273 2.881 -11.175 1.00 82.50 250 CYS A C 1
ATOM 1958 O O . CYS A 1 250 ? 10.653 1.762 -11.547 1.00 82.50 250 CYS A O 1
ATOM 1960 N N . TRP A 1 251 ? 10.556 3.998 -11.849 1.00 83.19 251 TRP A N 1
ATOM 1961 C CA . TRP A 1 251 ? 11.292 4.095 -13.104 1.00 83.19 251 TRP A CA 1
ATOM 1962 C C . TRP A 1 251 ? 12.192 5.333 -13.097 1.00 83.19 251 TRP A C 1
ATOM 1964 O O . TRP A 1 251 ? 11.775 6.434 -13.445 1.00 83.19 251 TRP A O 1
ATOM 1974 N N . SER A 1 252 ? 13.463 5.142 -12.748 1.00 78.06 252 SER A N 1
ATOM 1975 C CA . SER A 1 252 ? 14.428 6.237 -12.566 1.00 78.06 252 SER A CA 1
ATOM 1976 C C . SER A 1 252 ? 14.703 7.065 -13.825 1.00 78.06 252 SER A C 1
ATOM 1978 O O . SER A 1 252 ? 15.112 8.215 -13.712 1.00 78.06 252 SER A O 1
ATOM 1980 N N . ASN A 1 253 ? 14.483 6.505 -15.020 1.00 75.75 253 ASN A N 1
ATOM 1981 C CA . ASN A 1 253 ? 14.661 7.230 -16.286 1.00 75.75 253 ASN A CA 1
ATOM 1982 C C . ASN A 1 253 ? 13.410 8.031 -16.680 1.00 75.75 253 ASN A C 1
ATOM 1984 O O . ASN A 1 253 ? 13.427 8.747 -17.682 1.00 75.75 253 ASN A O 1
ATOM 1988 N N . TYR A 1 254 ? 12.326 7.927 -15.905 1.00 83.88 254 TYR A N 1
ATOM 1989 C CA . TYR A 1 254 ? 11.151 8.756 -16.097 1.00 83.88 254 TYR A CA 1
ATOM 1990 C C . TYR A 1 254 ? 11.519 10.225 -15.924 1.00 83.88 254 TYR A C 1
ATOM 1992 O O . TYR A 1 254 ? 12.013 10.647 -14.876 1.00 83.88 254 TYR A O 1
ATOM 2000 N N . SER A 1 255 ? 11.215 11.006 -16.949 1.00 83.31 255 SER A N 1
ATOM 2001 C CA . SER A 1 255 ? 11.228 12.458 -16.902 1.00 83.31 255 SER A CA 1
ATOM 2002 C C . SER A 1 255 ? 9.889 12.942 -17.426 1.00 83.31 255 SER A C 1
ATOM 2004 O O . SER A 1 255 ? 9.472 12.568 -18.525 1.00 83.31 255 SER A O 1
ATOM 2006 N N . ASN A 1 256 ? 9.187 13.737 -16.623 1.00 82.88 256 ASN A N 1
ATOM 2007 C CA . ASN A 1 256 ? 7.885 14.232 -17.030 1.00 82.88 256 ASN A CA 1
ATOM 2008 C C . ASN A 1 256 ? 8.041 15.202 -18.218 1.00 82.88 256 ASN A C 1
ATOM 2010 O O . ASN A 1 256 ? 8.841 16.136 -18.158 1.00 82.88 256 ASN A O 1
ATOM 2014 N N . GLY A 1 257 ? 7.296 14.962 -19.299 1.00 81.06 257 GLY A N 1
ATOM 2015 C CA . GLY A 1 257 ? 7.248 15.843 -20.466 1.00 81.06 257 GLY A CA 1
ATOM 2016 C C . GLY A 1 257 ? 5.975 16.679 -20.534 1.00 81.06 257 GLY A C 1
ATOM 2017 O O . GLY A 1 257 ? 6.035 17.856 -20.876 1.00 81.06 257 GLY A O 1
ATOM 2018 N N . ASN A 1 258 ? 4.825 16.082 -20.214 1.00 85.94 258 ASN A N 1
ATOM 2019 C CA . ASN A 1 258 ? 3.515 16.711 -20.337 1.00 85.94 258 ASN A CA 1
ATOM 2020 C C . ASN A 1 258 ? 2.673 16.529 -19.071 1.00 85.94 258 ASN A C 1
ATOM 2022 O O . ASN A 1 258 ? 2.878 15.649 -18.246 1.00 85.94 258 ASN A O 1
ATOM 2026 N N . GLN A 1 259 ? 1.649 17.360 -18.925 1.00 90.19 259 GLN A N 1
ATOM 2027 C CA . GLN A 1 259 ? 0.694 17.181 -17.841 1.00 90.19 259 GLN A CA 1
ATOM 2028 C C . GLN A 1 259 ? -0.109 15.881 -18.021 1.00 90.19 259 GLN A C 1
ATOM 2030 O O . GLN A 1 259 ? -0.582 15.592 -19.125 1.00 90.19 259 GLN A O 1
ATOM 2035 N N . TRP A 1 260 ? -0.337 15.158 -16.922 1.00 94.19 260 TRP A N 1
ATOM 2036 C CA . TRP A 1 260 ? -1.249 14.018 -16.890 1.00 94.19 260 TRP A CA 1
ATOM 2037 C C . TRP A 1 260 ? -2.678 14.419 -17.256 1.00 94.19 260 TRP A C 1
ATOM 2039 O O . TRP A 1 260 ? -3.212 15.429 -16.789 1.00 94.19 260 TRP A O 1
ATOM 2049 N N . LYS A 1 261 ? -3.329 13.587 -18.067 1.00 93.94 261 LYS A N 1
ATOM 2050 C CA . LYS A 1 261 ? -4.712 13.773 -18.515 1.00 93.94 261 LYS A CA 1
ATOM 2051 C C . LYS A 1 261 ? -5.507 12.497 -18.303 1.00 93.94 261 LYS A C 1
ATOM 2053 O O . LYS A 1 261 ? -4.993 11.400 -18.467 1.00 93.94 261 LYS A O 1
ATOM 2058 N N . SER A 1 262 ? -6.778 12.637 -17.943 1.00 94.12 262 SER A N 1
ATOM 2059 C CA . SER A 1 262 ? -7.692 11.495 -17.871 1.00 94.12 262 SER A CA 1
ATOM 2060 C C . SER A 1 262 ? -8.189 11.134 -19.267 1.00 94.12 262 SER A C 1
ATOM 2062 O O . SER A 1 262 ? -8.573 12.021 -20.036 1.00 94.12 262 SER A O 1
ATOM 2064 N N . LEU A 1 263 ? -8.227 9.837 -19.578 1.00 93.19 263 LEU A N 1
ATOM 2065 C CA . LEU A 1 263 ? -8.836 9.359 -20.816 1.00 93.19 263 LEU A CA 1
ATOM 2066 C C . LEU A 1 263 ? -10.341 9.650 -20.860 1.00 93.19 263 LEU A C 1
ATOM 2068 O O . LEU A 1 263 ? -11.022 9.840 -19.847 1.00 93.19 263 LEU A O 1
ATOM 2072 N N . GLN A 1 264 ? -10.892 9.636 -22.072 1.00 90.50 264 GLN A N 1
ATOM 2073 C CA . GLN A 1 264 ? -12.324 9.813 -22.283 1.00 90.50 264 GLN A CA 1
ATOM 2074 C C . GLN A 1 264 ? -13.140 8.629 -21.742 1.00 90.50 264 GLN A C 1
ATOM 2076 O O . GLN A 1 264 ? -12.641 7.525 -21.517 1.00 90.50 264 GLN A O 1
ATOM 2081 N N . SER A 1 265 ? -14.437 8.859 -21.520 1.00 85.94 265 SER A N 1
ATOM 2082 C CA . SER A 1 265 ? -15.370 7.798 -21.119 1.00 85.94 265 SER A CA 1
ATOM 2083 C C . SER A 1 265 ? -15.382 6.667 -22.160 1.00 85.94 265 SER A C 1
ATOM 2085 O O . SER A 1 265 ? -15.448 6.981 -23.347 1.00 85.94 265 SER A O 1
ATOM 2087 N N . PRO A 1 266 ? -15.369 5.378 -21.759 1.00 88.31 266 PRO A N 1
ATOM 2088 C CA . PRO A 1 266 ? -15.523 4.834 -20.399 1.00 88.31 266 PRO A CA 1
ATOM 2089 C C . PRO A 1 266 ? -14.216 4.681 -19.590 1.00 88.31 266 PRO A C 1
ATOM 2091 O O . PRO A 1 266 ? -14.247 4.224 -18.447 1.00 88.31 266 PRO A O 1
ATOM 2094 N N . MET A 1 267 ? -13.066 5.085 -20.132 1.00 90.81 267 MET A N 1
ATOM 2095 C CA . MET A 1 267 ? -11.734 4.815 -19.575 1.00 90.81 267 MET A CA 1
ATOM 2096 C C . MET A 1 267 ? -11.208 5.896 -18.617 1.00 90.81 267 MET A C 1
ATOM 2098 O O . MET A 1 267 ? -10.018 5.938 -18.349 1.00 90.81 267 MET A O 1
ATOM 2102 N N . LYS A 1 268 ? -12.075 6.717 -18.007 1.00 91.06 268 LYS A N 1
ATOM 2103 C CA . LYS A 1 268 ? -11.696 7.817 -17.082 1.00 91.06 268 LYS A CA 1
ATOM 2104 C C . LYS A 1 268 ? -10.848 7.410 -15.861 1.00 91.06 268 LYS A C 1
ATOM 2106 O O . LYS A 1 268 ? -10.422 8.262 -15.089 1.00 91.06 268 LYS A O 1
ATOM 2111 N N . HIS A 1 269 ? -10.686 6.114 -15.610 1.00 93.06 269 HIS A N 1
ATOM 2112 C CA . HIS A 1 269 ? -9.813 5.578 -14.565 1.00 93.06 269 HIS A CA 1
ATOM 2113 C C . HIS A 1 269 ? -8.346 5.461 -15.009 1.00 93.06 269 HIS A C 1
ATOM 2115 O O . HIS A 1 269 ? -7.487 5.274 -14.155 1.00 93.06 269 HIS A O 1
ATOM 2121 N N . TRP A 1 270 ? -8.067 5.598 -16.304 1.00 96.81 270 TRP A N 1
ATOM 2122 C CA . TRP A 1 270 ? -6.727 5.712 -16.857 1.00 96.81 270 TRP A CA 1
ATOM 2123 C C . TRP A 1 270 ? -6.319 7.177 -16.956 1.00 96.81 270 TRP A C 1
ATOM 2125 O O . TRP A 1 270 ? -7.083 8.022 -17.439 1.00 96.81 270 TRP A O 1
ATOM 2135 N N . LEU A 1 271 ? -5.104 7.449 -16.500 1.00 95.88 271 LEU A N 1
ATOM 2136 C CA . LEU A 1 271 ? -4.387 8.686 -16.743 1.00 95.88 271 LEU A CA 1
ATOM 2137 C C . LEU A 1 271 ? -3.299 8.415 -17.777 1.00 95.88 271 LEU A C 1
ATOM 2139 O O . LEU A 1 271 ? -2.672 7.360 -17.736 1.00 95.88 271 LEU A O 1
ATOM 2143 N N . GLU A 1 272 ? -3.082 9.357 -18.682 1.00 94.81 272 GLU A N 1
ATOM 2144 C CA . GLU A 1 272 ? -2.020 9.312 -19.679 1.00 94.81 272 GLU A CA 1
ATOM 2145 C C . GLU A 1 272 ? -1.138 10.556 -19.588 1.00 94.81 272 GLU A C 1
ATOM 2147 O O . GLU A 1 272 ? -1.611 11.658 -19.296 1.00 94.81 272 GLU A O 1
ATOM 2152 N N . THR A 1 273 ? 0.144 10.375 -19.867 1.00 93.44 273 THR A N 1
ATOM 2153 C CA . THR A 1 273 ? 1.089 11.451 -20.143 1.00 93.44 273 THR A CA 1
ATOM 2154 C C . THR A 1 273 ? 2.112 10.984 -21.179 1.00 93.44 273 THR A C 1
ATOM 2156 O O . THR A 1 273 ? 2.065 9.855 -21.677 1.00 93.44 273 THR A O 1
ATOM 2159 N N . THR A 1 274 ? 3.044 11.860 -21.522 1.00 90.94 274 THR A N 1
ATOM 2160 C CA . THR A 1 274 ? 4.227 11.520 -22.298 1.00 90.94 274 THR A CA 1
ATOM 2161 C C . THR A 1 274 ? 5.474 11.982 -21.566 1.00 90.94 274 THR A C 1
ATOM 2163 O O . THR A 1 274 ? 5.487 13.077 -20.996 1.00 90.94 274 THR A O 1
ATOM 2166 N N . THR A 1 275 ? 6.540 11.190 -21.626 1.00 87.56 275 THR A N 1
ATOM 2167 C CA . THR A 1 275 ? 7.836 11.612 -21.090 1.00 87.56 275 THR A CA 1
ATOM 2168 C C . THR A 1 275 ? 8.405 12.791 -21.870 1.00 87.56 275 THR A C 1
ATOM 2170 O O . THR A 1 275 ? 8.031 13.040 -23.027 1.00 87.56 275 THR A O 1
ATOM 2173 N N . ALA A 1 276 ? 9.364 13.494 -21.268 1.00 84.38 276 ALA A N 1
ATOM 2174 C CA . ALA A 1 276 ? 10.270 14.320 -22.050 1.00 84.38 276 ALA A CA 1
ATOM 2175 C C . ALA A 1 276 ? 10.960 13.429 -23.107 1.00 84.38 276 ALA A C 1
ATOM 2177 O O . ALA A 1 276 ? 11.098 12.220 -22.877 1.00 84.38 276 ALA A O 1
ATOM 2178 N N . PRO A 1 277 ? 11.336 13.974 -24.278 1.00 76.88 277 PRO A N 1
ATOM 2179 C CA . PRO A 1 277 ? 11.936 13.173 -25.335 1.00 76.88 277 PRO A CA 1
ATOM 2180 C C . PRO A 1 277 ? 13.183 12.446 -24.831 1.00 76.88 277 PRO A C 1
ATOM 2182 O O . PRO A 1 277 ? 14.134 13.076 -24.366 1.00 76.88 277 PRO A O 1
ATOM 2185 N N . ILE A 1 278 ? 13.185 11.124 -24.954 1.00 64.50 278 ILE A N 1
ATOM 2186 C CA . ILE A 1 278 ? 14.348 10.278 -24.711 1.00 64.50 278 ILE A CA 1
ATOM 2187 C C . ILE A 1 278 ? 14.901 9.959 -26.104 1.00 64.50 278 ILE A C 1
ATOM 2189 O O . ILE A 1 278 ? 14.273 9.248 -26.879 1.00 64.50 278 ILE A O 1
ATOM 2193 N N . HIS A 1 279 ? 16.030 10.582 -26.468 1.00 59.00 279 HIS A N 1
ATOM 2194 C CA . HIS A 1 279 ? 16.654 10.505 -27.808 1.00 59.00 279 HIS A CA 1
ATOM 2195 C C . HIS A 1 279 ? 15.767 10.921 -28.992 1.00 59.00 279 HIS A C 1
ATOM 2197 O O . HIS A 1 279 ? 15.932 10.435 -30.106 1.00 59.00 279 HIS A O 1
ATOM 2203 N N . GLY A 1 280 ? 14.870 11.881 -28.768 1.00 65.62 280 GLY A N 1
ATOM 2204 C CA . GLY A 1 280 ? 14.045 12.488 -29.818 1.00 65.62 280 GLY A CA 1
ATOM 2205 C C . GLY A 1 280 ? 12.594 12.014 -29.831 1.00 65.62 280 GLY A C 1
ATOM 2206 O O . GLY A 1 280 ? 11.749 12.758 -30.325 1.00 65.62 280 GLY A O 1
ATOM 2207 N N . ASP A 1 281 ? 12.295 10.879 -29.193 1.00 72.62 281 ASP A N 1
ATOM 2208 C CA . ASP A 1 281 ? 10.937 10.347 -29.079 1.00 72.62 281 ASP A CA 1
ATOM 2209 C C . ASP A 1 281 ? 10.418 10.430 -27.639 1.00 72.62 281 ASP A C 1
ATOM 2211 O O . ASP A 1 281 ? 11.107 10.121 -26.666 1.00 72.62 281 ASP A O 1
ATOM 2215 N N . SER A 1 282 ? 9.169 10.864 -27.491 1.00 83.31 282 SER A N 1
ATOM 2216 C CA . SER A 1 282 ? 8.457 10.831 -26.214 1.00 83.31 282 SER A CA 1
ATOM 2217 C C . SER A 1 282 ? 7.768 9.480 -26.032 1.00 83.31 282 SER A C 1
ATOM 2219 O O . SER A 1 282 ? 7.073 9.009 -26.931 1.00 83.31 282 SER A O 1
ATOM 2221 N N . LEU A 1 283 ? 7.901 8.880 -24.848 1.00 84.44 283 LEU A N 1
ATOM 2222 C CA . LEU A 1 283 ? 7.232 7.622 -24.516 1.00 84.44 283 LEU A CA 1
ATOM 2223 C C . LEU A 1 283 ? 5.853 7.908 -23.921 1.00 84.44 283 LEU A C 1
ATOM 2225 O O . LEU A 1 283 ? 5.715 8.791 -23.074 1.00 84.44 283 LEU A O 1
ATOM 2229 N N . ASN A 1 284 ? 4.830 7.162 -24.341 1.00 88.88 284 ASN A N 1
ATOM 2230 C CA . ASN A 1 284 ? 3.499 7.250 -23.749 1.00 88.88 284 ASN A CA 1
ATOM 2231 C C . ASN A 1 284 ? 3.488 6.510 -22.409 1.00 88.88 284 ASN A C 1
ATOM 2233 O O . ASN A 1 284 ? 3.857 5.341 -22.355 1.00 88.88 284 ASN A O 1
ATOM 2237 N N . VAL A 1 285 ? 3.054 7.175 -21.341 1.00 91.56 285 VAL A N 1
ATOM 2238 C CA . VAL A 1 285 ? 2.963 6.596 -19.996 1.00 91.56 285 VAL A CA 1
ATOM 2239 C C . VAL A 1 285 ? 1.504 6.588 -19.575 1.00 91.56 285 VAL A C 1
ATOM 2241 O O . VAL A 1 285 ? 0.830 7.614 -19.652 1.00 91.56 285 VAL A O 1
ATOM 2244 N N . MET A 1 286 ? 1.013 5.441 -19.119 1.00 94.06 286 MET A N 1
ATOM 2245 C CA . MET A 1 286 ? -0.361 5.276 -18.659 1.00 94.06 286 MET A CA 1
ATOM 2246 C C . MET A 1 286 ? -0.387 4.735 -17.235 1.00 94.06 286 MET A C 1
ATOM 2248 O O . MET A 1 286 ? 0.336 3.796 -16.913 1.00 94.06 286 MET A O 1
ATOM 2252 N N . PHE A 1 287 ? -1.260 5.286 -16.398 1.00 95.94 287 PHE A N 1
ATOM 2253 C CA . PHE A 1 287 ? -1.466 4.829 -15.029 1.00 95.94 287 PHE A CA 1
ATOM 2254 C C . PHE A 1 287 ? -2.947 4.572 -14.753 1.00 95.94 287 PHE A C 1
ATOM 2256 O O . PHE A 1 287 ? -3.797 5.435 -14.990 1.00 95.94 287 PHE A O 1
ATOM 2263 N N . ASN A 1 288 ? -3.273 3.394 -14.227 1.00 96.44 288 ASN A N 1
ATOM 2264 C CA . ASN A 1 288 ? -4.638 3.027 -13.869 1.00 96.44 288 ASN A CA 1
ATOM 2265 C C . ASN A 1 288 ? -4.917 3.304 -12.387 1.00 96.44 288 ASN A C 1
ATOM 2267 O O . ASN A 1 288 ? -4.396 2.636 -11.500 1.00 96.44 288 ASN A O 1
ATOM 2271 N N . LEU A 1 289 ? -5.830 4.229 -12.097 1.00 96.56 289 LEU A N 1
ATOM 2272 C CA . LEU A 1 289 ? -6.197 4.622 -10.730 1.00 96.56 289 LEU A CA 1
ATOM 2273 C C . LEU A 1 289 ? -6.884 3.517 -9.906 1.00 96.56 289 LEU A C 1
ATOM 2275 O O . LEU A 1 289 ? -7.040 3.671 -8.695 1.00 96.56 289 LEU A O 1
ATOM 2279 N N . LEU A 1 290 ? -7.366 2.446 -10.543 1.00 95.50 290 LEU A N 1
ATOM 2280 C CA . LEU A 1 290 ? -8.079 1.347 -9.884 1.00 95.50 290 LEU A CA 1
ATOM 2281 C C . LEU A 1 290 ? -7.204 0.114 -9.660 1.00 95.50 290 LEU A C 1
ATOM 2283 O O . LEU A 1 290 ? -7.345 -0.532 -8.623 1.00 95.50 290 LEU A O 1
ATOM 2287 N N . THR A 1 291 ? -6.349 -0.220 -10.627 1.00 93.62 291 THR A N 1
ATOM 2288 C CA . THR A 1 291 ? -5.480 -1.411 -10.593 1.00 93.62 291 THR A CA 1
ATOM 2289 C C . THR A 1 291 ? -4.029 -1.080 -10.255 1.00 93.62 291 THR A C 1
ATOM 2291 O O . THR A 1 291 ? -3.260 -1.987 -9.965 1.00 93.62 291 THR A O 1
ATOM 2294 N N . ALA A 1 292 ? -3.662 0.206 -10.284 1.00 95.06 292 ALA A N 1
ATOM 2295 C CA . ALA A 1 292 ? -2.292 0.706 -10.187 1.00 95.06 292 ALA A CA 1
ATOM 2296 C C . ALA A 1 292 ? -1.338 0.160 -11.259 1.00 95.06 292 ALA A C 1
ATOM 2298 O O . ALA A 1 292 ? -0.122 0.204 -11.089 1.00 95.06 292 ALA A O 1
ATOM 2299 N N . GLU A 1 293 ? -1.883 -0.330 -12.375 1.00 93.00 293 GLU A N 1
ATOM 2300 C CA . GLU A 1 293 ? -1.090 -0.690 -13.545 1.00 93.00 293 GLU A CA 1
ATOM 2301 C C . GLU A 1 293 ? -0.395 0.552 -14.098 1.00 93.00 293 GLU A C 1
ATOM 2303 O O . GLU A 1 293 ? -1.049 1.546 -14.422 1.00 93.00 293 GLU A O 1
ATOM 2308 N N . LEU A 1 294 ? 0.930 0.466 -14.205 1.00 92.25 294 LEU A N 1
ATOM 2309 C CA . LEU A 1 294 ? 1.785 1.461 -14.831 1.00 92.25 294 LEU A CA 1
ATOM 2310 C C . LEU A 1 294 ? 2.332 0.871 -16.132 1.00 92.25 294 LEU A C 1
ATOM 2312 O O . LEU A 1 294 ? 3.073 -0.114 -16.117 1.00 92.25 294 LEU A O 1
ATOM 2316 N N . LEU A 1 295 ? 1.926 1.467 -17.249 1.00 89.44 295 LEU A N 1
ATOM 2317 C CA . LEU A 1 295 ? 2.297 1.036 -18.589 1.00 89.44 295 LEU A CA 1
ATOM 2318 C C . LEU A 1 295 ? 3.139 2.109 -19.269 1.00 89.44 295 LEU A C 1
ATOM 2320 O O . LEU A 1 295 ? 2.852 3.299 -19.142 1.00 89.44 295 LEU A O 1
ATOM 2324 N N . VAL A 1 296 ? 4.122 1.685 -20.056 1.00 85.38 296 VAL A N 1
ATOM 2325 C CA . VAL A 1 296 ? 4.841 2.550 -20.989 1.00 85.38 296 VAL A CA 1
ATOM 2326 C C . VAL A 1 296 ? 4.748 1.951 -22.384 1.00 85.38 296 VAL A C 1
ATOM 2328 O O . VAL A 1 296 ? 5.051 0.777 -22.583 1.00 85.38 296 VAL A O 1
ATOM 2331 N N . ASN A 1 297 ? 4.254 2.739 -23.340 1.00 82.19 297 ASN A N 1
ATOM 2332 C CA . ASN A 1 297 ? 3.887 2.293 -24.688 1.00 82.19 297 ASN A CA 1
ATOM 2333 C C . ASN A 1 297 ? 2.991 1.036 -24.677 1.00 82.19 297 ASN A C 1
ATOM 2335 O O . ASN A 1 297 ? 3.133 0.140 -25.507 1.00 82.19 297 ASN A O 1
ATOM 2339 N N . GLY A 1 298 ? 2.076 0.959 -23.705 1.00 81.31 298 GLY A N 1
ATOM 2340 C CA . GLY A 1 298 ? 1.154 -0.167 -23.531 1.00 81.31 298 GLY A CA 1
ATOM 2341 C C . GLY A 1 298 ? 1.749 -1.413 -22.862 1.00 81.31 298 GLY A C 1
ATOM 2342 O O . GLY A 1 298 ? 1.032 -2.399 -22.708 1.00 81.31 298 GLY A O 1
ATOM 2343 N N . LEU A 1 299 ? 3.018 -1.385 -22.438 1.00 80.12 299 LEU A N 1
ATOM 2344 C CA . LEU A 1 299 ? 3.705 -2.517 -21.806 1.00 80.12 299 LEU A CA 1
ATOM 2345 C C . LEU A 1 299 ? 3.964 -2.255 -20.311 1.00 80.12 299 LEU A C 1
ATOM 2347 O O . LEU A 1 299 ? 4.302 -1.128 -19.949 1.00 80.12 299 LEU A O 1
ATOM 2351 N N . PRO A 1 300 ? 3.824 -3.263 -19.430 1.00 79.19 300 PRO A N 1
ATOM 2352 C CA . PRO A 1 300 ? 4.090 -3.106 -18.001 1.00 79.19 300 PRO A CA 1
ATOM 2353 C C . PRO A 1 300 ? 5.585 -2.911 -17.700 1.00 79.19 300 PRO A C 1
ATOM 2355 O O . PRO A 1 300 ? 6.448 -3.453 -18.387 1.00 79.19 300 PRO A O 1
ATOM 2358 N N . LEU A 1 301 ? 5.884 -2.171 -16.626 1.00 74.88 301 LEU A N 1
ATOM 2359 C CA . LEU A 1 301 ? 7.246 -1.847 -16.167 1.00 74.88 301 LEU A CA 1
ATOM 2360 C C . LEU A 1 301 ? 7.890 -2.879 -15.227 1.00 74.88 301 LEU A C 1
ATOM 2362 O O . LEU A 1 301 ? 8.916 -2.589 -14.622 1.00 74.88 301 LEU A O 1
ATOM 2366 N N . SER A 1 302 ? 7.288 -4.042 -15.009 1.00 70.88 302 SER A N 1
ATOM 2367 C CA . SER A 1 302 ? 7.748 -4.967 -13.959 1.00 70.88 302 SER A CA 1
ATOM 2368 C C . SER A 1 302 ? 8.160 -6.334 -14.455 1.00 70.88 302 SER A C 1
ATOM 2370 O O . SER A 1 302 ? 8.932 -7.017 -13.792 1.00 70.88 302 SER A O 1
ATOM 2372 N N . ARG A 1 303 ? 7.671 -6.745 -15.623 1.00 72.56 303 ARG A N 1
ATOM 2373 C CA . ARG A 1 303 ? 7.931 -8.073 -16.163 1.00 72.56 303 ARG A CA 1
ATOM 2374 C C . ARG A 1 303 ? 8.013 -8.035 -17.666 1.00 72.56 303 ARG A C 1
ATOM 2376 O O . ARG A 1 303 ? 7.243 -7.341 -18.330 1.00 72.56 303 ARG A O 1
ATOM 2383 N N . LEU A 1 304 ? 8.918 -8.848 -18.189 1.00 76.94 304 LEU A N 1
ATOM 2384 C CA . LEU A 1 304 ? 8.922 -9.136 -19.606 1.00 76.94 304 LEU A CA 1
ATOM 2385 C C . LEU A 1 304 ? 7.655 -9.912 -19.980 1.00 76.94 304 LEU A C 1
ATOM 2387 O O . LEU A 1 304 ? 7.196 -10.764 -19.215 1.00 76.94 304 LEU A O 1
ATOM 2391 N N . PRO A 1 305 ? 7.096 -9.668 -21.173 1.00 80.94 305 PRO A N 1
ATOM 2392 C CA . PRO A 1 305 ? 6.087 -10.548 -21.737 1.00 80.94 305 PRO A CA 1
ATOM 2393 C C . PRO A 1 305 ? 6.600 -11.995 -21.810 1.00 80.94 305 PRO A C 1
ATOM 2395 O O . PRO A 1 305 ? 7.770 -12.222 -22.121 1.00 80.94 305 PRO A O 1
ATOM 2398 N N . THR A 1 306 ? 5.719 -12.977 -21.605 1.00 77.31 306 THR A N 1
ATOM 2399 C CA . THR A 1 306 ? 6.073 -14.413 -21.572 1.00 77.31 306 THR A CA 1
ATOM 2400 C C . THR A 1 306 ? 6.827 -14.888 -22.815 1.00 77.31 306 THR A C 1
ATOM 2402 O O . THR A 1 306 ? 7.715 -15.723 -22.713 1.00 77.31 306 THR A O 1
ATOM 2405 N N . GLN A 1 307 ? 6.558 -14.294 -23.980 1.00 84.00 307 GLN A N 1
ATOM 2406 C CA . GLN A 1 307 ? 7.301 -14.541 -25.223 1.00 84.00 307 GLN A CA 1
ATOM 2407 C C . GLN A 1 307 ? 8.822 -14.297 -25.117 1.00 84.00 307 GLN A C 1
ATOM 2409 O O . GLN A 1 307 ? 9.585 -14.959 -25.815 1.00 84.00 307 GLN A O 1
ATOM 2414 N N . TYR A 1 308 ? 9.278 -13.385 -24.248 1.00 87.25 308 TYR A N 1
ATOM 2415 C CA . TYR A 1 308 ? 10.705 -13.204 -23.951 1.00 87.25 308 TYR A CA 1
ATOM 2416 C C . TYR A 1 308 ? 11.191 -14.283 -22.977 1.00 87.25 308 TYR A C 1
ATOM 2418 O O . TYR A 1 308 ? 12.203 -14.927 -23.242 1.00 87.25 308 TYR A O 1
ATOM 2426 N N . GLU A 1 309 ? 10.466 -14.496 -21.871 1.00 82.44 309 GLU A N 1
ATOM 2427 C CA . GLU A 1 309 ? 10.853 -15.428 -20.796 1.00 82.44 309 GLU A CA 1
ATOM 2428 C C . GLU A 1 309 ? 10.906 -16.896 -21.270 1.00 82.44 309 GLU A C 1
ATOM 2430 O O . GLU A 1 309 ? 11.733 -17.694 -20.814 1.00 82.44 309 GLU A O 1
ATOM 2435 N N . ASP A 1 310 ? 10.054 -17.261 -22.231 1.00 84.31 310 ASP A N 1
ATOM 2436 C CA . ASP A 1 310 ? 10.014 -18.594 -22.832 1.00 84.31 310 ASP A CA 1
ATOM 2437 C C . ASP A 1 310 ? 11.084 -18.821 -23.903 1.00 84.31 310 ASP A C 1
ATOM 2439 O O . ASP A 1 310 ? 11.338 -19.967 -24.292 1.00 84.31 310 ASP A O 1
ATOM 2443 N N . HIS A 1 311 ? 11.756 -17.761 -24.356 1.00 87.44 311 HIS A N 1
ATOM 2444 C CA . HIS A 1 311 ? 12.776 -17.866 -25.387 1.00 87.44 311 HIS A CA 1
ATOM 2445 C C . HIS A 1 311 ? 14.017 -18.615 -24.871 1.00 87.44 311 HIS A C 1
ATOM 2447 O O . HIS A 1 311 ? 14.529 -18.354 -23.781 1.00 87.44 311 HIS A O 1
ATOM 2453 N N . ARG A 1 312 ? 14.570 -19.529 -25.682 1.00 85.31 312 ARG A N 1
ATOM 2454 C CA . ARG A 1 312 ? 15.736 -20.356 -25.301 1.00 85.31 312 ARG A CA 1
ATOM 2455 C C . ARG A 1 312 ? 16.931 -19.508 -24.854 1.00 85.31 312 ARG A C 1
ATOM 2457 O O . ARG A 1 312 ? 17.526 -19.801 -23.823 1.00 85.31 312 ARG A O 1
ATOM 2464 N N . LEU A 1 313 ? 17.240 -18.447 -25.605 1.00 86.06 313 LEU A N 1
ATOM 2465 C CA . LEU A 1 313 ? 18.338 -17.526 -25.290 1.00 86.06 313 LEU A CA 1
ATOM 2466 C C . LEU A 1 313 ? 18.142 -16.820 -23.939 1.00 86.06 313 LEU A C 1
ATOM 2468 O O . LEU A 1 313 ? 19.100 -16.681 -23.185 1.00 86.06 313 LEU A O 1
ATOM 2472 N N . TYR A 1 314 ? 16.907 -16.445 -23.592 1.00 87.25 314 TYR A N 1
ATOM 2473 C CA . TYR A 1 314 ? 16.611 -15.862 -22.284 1.00 87.25 314 TYR A CA 1
ATOM 2474 C C . TYR A 1 314 ? 16.950 -16.844 -21.163 1.00 87.25 314 TYR A C 1
ATOM 2476 O O . TYR A 1 314 ? 17.691 -16.511 -20.241 1.00 87.25 314 TYR A O 1
ATOM 2484 N N . ARG A 1 315 ? 16.487 -18.094 -21.288 1.00 83.69 315 ARG A N 1
ATOM 2485 C CA . ARG A 1 315 ? 16.758 -19.147 -20.299 1.00 83.69 315 ARG A CA 1
ATOM 2486 C C . ARG A 1 315 ? 18.236 -19.520 -20.206 1.00 83.69 315 ARG A C 1
ATOM 2488 O O . ARG A 1 315 ? 18.691 -19.927 -19.145 1.00 83.69 315 ARG A O 1
ATOM 2495 N N . GLN A 1 316 ? 18.990 -19.381 -21.292 1.00 82.94 316 GLN A N 1
ATOM 2496 C CA . GLN A 1 316 ? 20.435 -19.603 -21.295 1.00 82.94 316 GLN A CA 1
ATOM 2497 C C . GLN A 1 316 ? 21.191 -18.494 -20.552 1.00 82.94 316 GLN A C 1
ATOM 2499 O O . GLN A 1 316 ? 22.127 -18.791 -19.817 1.00 82.94 316 GLN A O 1
ATOM 2504 N N . LEU A 1 317 ? 20.788 -17.232 -20.725 1.00 84.06 317 LEU A N 1
ATOM 2505 C CA . LEU A 1 317 ? 21.457 -16.081 -20.108 1.00 84.06 317 LEU A CA 1
ATOM 2506 C C . LEU A 1 317 ? 21.043 -15.856 -18.653 1.00 84.06 317 LEU A C 1
ATOM 2508 O O . LEU A 1 317 ? 21.877 -15.532 -17.813 1.00 84.06 317 LEU A O 1
ATOM 2512 N N . PHE A 1 318 ? 19.753 -16.014 -18.365 1.00 80.88 318 PHE A N 1
ATOM 2513 C CA . PHE A 1 318 ? 19.144 -15.606 -17.098 1.00 80.88 318 PHE A CA 1
ATOM 2514 C C . PHE A 1 318 ? 18.476 -16.770 -16.354 1.00 80.88 318 PHE A C 1
ATOM 2516 O O . PHE A 1 318 ? 17.942 -16.594 -15.259 1.00 80.88 318 PHE A O 1
ATOM 2523 N N . GLY A 1 319 ? 18.498 -17.985 -16.908 1.00 78.25 319 GLY A N 1
ATOM 2524 C CA . GLY A 1 319 ? 17.890 -19.151 -16.273 1.00 78.25 319 GLY A CA 1
ATOM 2525 C C . GLY A 1 319 ? 16.373 -19.015 -16.155 1.00 78.25 319 GLY A C 1
ATOM 2526 O O . GLY A 1 319 ? 15.663 -18.813 -17.136 1.00 78.25 319 GLY A O 1
ATOM 2527 N N . ARG A 1 320 ? 15.867 -19.159 -14.928 1.00 70.56 320 ARG A N 1
ATOM 2528 C CA . ARG A 1 320 ? 14.454 -18.926 -14.576 1.00 70.56 320 ARG A CA 1
ATOM 2529 C C . ARG A 1 320 ? 14.261 -17.609 -13.817 1.00 70.56 320 ARG A C 1
ATOM 2531 O O . ARG A 1 320 ? 13.260 -17.445 -13.120 1.00 70.56 320 ARG A O 1
ATOM 2538 N N . ALA A 1 321 ? 15.243 -16.708 -13.880 1.00 69.25 321 ALA A N 1
ATOM 2539 C CA . ALA A 1 321 ? 15.164 -15.437 -13.184 1.00 69.25 321 ALA A CA 1
ATOM 2540 C C . ALA A 1 321 ? 14.074 -14.561 -13.804 1.00 69.25 321 ALA A C 1
ATOM 2542 O O . ALA A 1 321 ? 14.055 -14.352 -15.008 1.00 69.25 321 ALA A O 1
ATOM 2543 N N . VAL A 1 322 ? 13.183 -14.030 -12.968 1.00 71.62 322 VAL A N 1
ATOM 2544 C CA . VAL A 1 322 ? 12.192 -13.021 -13.372 1.00 71.62 322 VAL A CA 1
ATOM 2545 C C . VAL A 1 322 ? 12.862 -11.655 -13.339 1.00 71.62 322 VAL A C 1
ATOM 2547 O O . VAL A 1 322 ? 13.159 -11.163 -12.255 1.00 71.62 322 VAL A O 1
ATOM 2550 N N . LEU A 1 323 ? 13.145 -11.043 -14.479 1.00 76.56 323 LEU A N 1
ATOM 2551 C CA . LEU A 1 323 ? 13.907 -9.794 -14.502 1.00 76.56 323 LEU A CA 1
ATOM 2552 C C . LEU A 1 323 ? 12.995 -8.566 -14.449 1.00 76.56 323 LEU A C 1
ATOM 2554 O O . LEU A 1 323 ? 12.037 -8.473 -15.215 1.00 76.56 323 LEU A O 1
ATOM 2558 N N . ASP A 1 324 ? 13.348 -7.604 -13.594 1.00 76.12 324 ASP A N 1
ATOM 2559 C CA . ASP A 1 324 ? 12.709 -6.289 -13.586 1.00 76.12 324 ASP A CA 1
ATOM 2560 C C . ASP A 1 324 ? 13.182 -5.496 -14.806 1.00 76.12 324 ASP A C 1
ATOM 2562 O O . ASP A 1 324 ? 14.382 -5.238 -14.970 1.00 76.12 324 ASP A O 1
ATOM 2566 N N . VAL A 1 325 ? 12.240 -5.089 -15.653 1.00 80.62 325 VAL A N 1
ATOM 2567 C CA . VAL A 1 325 ? 12.534 -4.405 -16.917 1.00 80.62 325 VAL A CA 1
ATOM 2568 C C . VAL A 1 325 ? 11.929 -3.018 -16.997 1.00 80.62 325 VAL A C 1
ATOM 2570 O O . VAL A 1 325 ? 11.005 -2.675 -16.280 1.00 80.62 325 VAL A O 1
ATOM 2573 N N . MET A 1 326 ? 12.462 -2.195 -17.879 1.00 77.94 326 MET A N 1
ATOM 2574 C CA . MET A 1 326 ? 11.951 -0.877 -18.222 1.00 77.94 326 MET A CA 1
ATOM 2575 C C . MET A 1 326 ? 12.110 -0.648 -19.730 1.00 77.94 326 MET A C 1
ATOM 2577 O O . MET A 1 326 ? 12.869 -1.370 -20.365 1.00 77.94 326 MET A O 1
ATOM 2581 N N . PRO A 1 327 ? 11.396 0.301 -20.341 1.00 76.69 327 PRO A N 1
ATOM 2582 C CA . PRO A 1 327 ? 11.600 0.681 -21.732 1.00 76.69 327 PRO A CA 1
ATOM 2583 C C . PRO A 1 327 ? 13.013 1.203 -21.942 1.00 76.69 327 PRO A C 1
ATOM 2585 O O . PRO A 1 327 ? 13.477 2.041 -21.171 1.00 76.69 327 PRO A O 1
ATOM 2588 N N . THR A 1 328 ? 13.688 0.712 -22.975 1.00 77.94 328 THR A N 1
ATOM 2589 C CA . THR A 1 328 ? 15.071 1.090 -23.284 1.00 77.94 328 THR A CA 1
ATOM 2590 C C . THR A 1 328 ? 15.148 2.044 -24.468 1.00 77.94 328 THR A C 1
ATOM 2592 O O . THR A 1 328 ? 14.259 2.078 -25.315 1.00 77.94 328 THR A O 1
ATOM 2595 N N . ASP A 1 329 ? 16.231 2.810 -24.510 1.00 70.94 329 ASP A N 1
ATOM 2596 C CA . ASP A 1 329 ? 16.616 3.697 -25.602 1.00 70.94 329 ASP A CA 1
ATOM 2597 C C . ASP A 1 329 ? 17.499 3.020 -26.663 1.00 70.94 329 ASP A C 1
ATOM 2599 O O . ASP A 1 329 ? 17.857 3.643 -27.663 1.00 70.94 329 ASP A O 1
ATOM 2603 N N . VAL A 1 330 ? 17.856 1.747 -26.474 1.00 78.19 330 VAL A N 1
ATOM 2604 C CA . VAL A 1 330 ? 18.694 1.009 -27.426 1.00 78.19 330 VAL A CA 1
ATOM 2605 C C . VAL A 1 330 ? 17.905 0.700 -28.710 1.00 78.19 330 VAL A C 1
ATOM 2607 O O . VAL A 1 330 ? 16.886 0.005 -28.645 1.00 78.19 330 VAL A O 1
ATOM 2610 N N . PRO A 1 331 ? 18.370 1.142 -29.898 1.00 79.25 331 PRO A N 1
ATOM 2611 C CA . PRO A 1 331 ? 17.673 0.896 -31.158 1.00 79.25 331 PRO A CA 1
ATOM 2612 C C . PRO A 1 331 ? 17.404 -0.593 -31.408 1.00 79.25 331 PRO A C 1
ATOM 2614 O O . PRO A 1 331 ? 18.300 -1.428 -31.296 1.00 79.25 331 PRO A O 1
ATOM 2617 N N . GLY A 1 332 ? 16.163 -0.921 -31.772 1.00 79.81 332 GLY A N 1
ATOM 2618 C CA . GLY A 1 332 ? 15.729 -2.301 -32.021 1.00 79.81 332 GLY A CA 1
ATOM 2619 C C . GLY A 1 332 ? 15.424 -3.122 -30.761 1.00 79.81 332 GLY A C 1
ATOM 2620 O O . GLY A 1 332 ? 15.040 -4.283 -30.882 1.00 79.81 332 GLY A O 1
ATOM 2621 N N . MET A 1 333 ? 15.552 -2.533 -29.569 1.00 86.50 333 MET A N 1
ATOM 2622 C CA . MET A 1 333 ? 15.236 -3.167 -28.289 1.00 86.50 333 MET A CA 1
ATOM 2623 C C . MET A 1 333 ? 13.991 -2.517 -27.679 1.00 86.50 333 MET A C 1
ATOM 2625 O O . MET A 1 333 ? 13.788 -1.314 -27.811 1.00 86.50 333 MET A O 1
ATOM 2629 N N . GLN A 1 334 ? 13.142 -3.301 -27.011 1.00 83.94 334 GLN A N 1
ATOM 2630 C CA . GLN A 1 334 ? 11.938 -2.778 -26.347 1.00 83.94 334 GLN A CA 1
ATOM 2631 C C . GLN A 1 334 ? 12.108 -2.664 -24.831 1.00 83.94 334 GLN A C 1
ATOM 2633 O O . GLN A 1 334 ? 11.476 -1.817 -24.204 1.00 83.94 334 GLN A O 1
ATOM 2638 N N . PHE A 1 335 ? 12.971 -3.489 -24.238 1.00 86.31 335 PHE A N 1
ATOM 2639 C CA . PHE A 1 335 ? 13.143 -3.569 -22.792 1.00 86.31 335 PHE A CA 1
ATOM 2640 C C . PHE A 1 335 ? 14.612 -3.471 -22.405 1.00 86.31 335 PHE A C 1
ATOM 2642 O O . PHE A 1 335 ? 15.472 -3.966 -23.114 1.00 86.31 335 PHE A O 1
ATOM 2649 N N . GLY A 1 336 ? 14.913 -2.892 -21.255 1.00 86.56 336 GLY A N 1
ATOM 2650 C CA . GLY A 1 336 ? 16.207 -2.960 -20.597 1.00 86.56 336 GLY A CA 1
ATOM 2651 C C . GLY A 1 336 ? 16.037 -3.318 -19.133 1.00 86.56 336 GLY A C 1
ATOM 2652 O O . GLY A 1 336 ? 14.976 -3.099 -18.556 1.00 86.56 336 GLY A O 1
ATOM 2653 N N . LEU A 1 337 ? 17.054 -3.921 -18.533 1.00 84.25 337 LEU A N 1
ATOM 2654 C CA . LEU A 1 337 ? 17.015 -4.301 -17.127 1.00 84.25 337 LEU A CA 1
ATOM 2655 C C . LEU A 1 337 ? 17.078 -3.061 -16.235 1.00 84.25 337 LEU A C 1
ATOM 2657 O O . LEU A 1 337 ? 17.870 -2.154 -16.484 1.00 84.25 337 LEU A O 1
ATOM 2661 N N . LYS A 1 338 ? 16.265 -3.034 -15.170 1.00 79.88 338 LYS A N 1
ATOM 2662 C CA . LYS A 1 338 ? 16.325 -1.964 -14.157 1.00 79.88 338 LYS A CA 1
ATOM 2663 C C . LYS A 1 338 ? 17.621 -2.009 -13.340 1.00 79.88 338 LYS A C 1
ATOM 2665 O O . LYS A 1 338 ? 18.040 -0.985 -12.809 1.00 79.88 338 LYS A O 1
ATOM 2670 N N . ALA A 1 339 ? 18.206 -3.194 -13.184 1.00 77.06 339 ALA A N 1
ATOM 2671 C CA . ALA A 1 339 ? 19.449 -3.412 -12.456 1.00 77.06 339 ALA A CA 1
ATOM 2672 C C . ALA A 1 339 ? 20.587 -3.758 -13.418 1.00 77.06 339 ALA A C 1
ATOM 2674 O O . ALA A 1 339 ? 20.378 -4.418 -14.437 1.00 77.06 339 ALA A O 1
ATOM 2675 N N . GLU A 1 340 ? 21.797 -3.340 -13.057 1.00 82.19 340 GLU A N 1
ATOM 2676 C CA . GLU A 1 340 ? 23.009 -3.766 -13.745 1.00 82.19 340 GLU A CA 1
ATOM 2677 C C . GLU A 1 340 ? 23.285 -5.245 -13.468 1.00 82.19 340 GLU A C 1
ATOM 2679 O O . GLU A 1 340 ? 23.112 -5.733 -12.348 1.00 82.19 340 GLU A O 1
ATOM 2684 N N . VAL A 1 341 ? 23.766 -5.953 -14.485 1.00 77.88 341 VAL A N 1
ATOM 2685 C CA . VAL A 1 341 ? 24.185 -7.350 -14.372 1.00 77.88 341 VAL A CA 1
ATOM 2686 C C . VAL A 1 341 ? 25.684 -7.397 -14.599 1.00 77.88 341 VAL A C 1
ATOM 2688 O O . VAL A 1 341 ? 26.154 -7.159 -15.706 1.00 77.88 341 VAL A O 1
ATOM 2691 N N . SER A 1 342 ? 26.447 -7.667 -13.539 1.00 79.62 342 SER A N 1
ATOM 2692 C CA . SER A 1 342 ? 27.913 -7.778 -13.604 1.00 79.62 342 SER A CA 1
ATOM 2693 C C . SER A 1 342 ? 28.611 -6.560 -14.241 1.00 79.62 342 SER A C 1
ATOM 2695 O O . SER A 1 342 ? 29.595 -6.724 -14.957 1.00 79.62 342 SER A O 1
ATOM 2697 N N . GLY A 1 343 ? 28.105 -5.346 -13.987 1.00 82.69 343 GLY A N 1
ATOM 2698 C CA . GLY A 1 343 ? 28.643 -4.094 -14.543 1.00 82.69 343 GLY A CA 1
ATOM 2699 C C . GLY A 1 343 ? 28.160 -3.754 -15.959 1.00 82.69 343 GLY A C 1
ATOM 2700 O O . GLY A 1 343 ? 28.713 -2.855 -16.594 1.00 82.69 343 GLY A O 1
ATOM 2701 N N . TYR A 1 344 ? 27.147 -4.468 -16.460 1.00 87.38 344 TYR A N 1
ATOM 2702 C CA . TYR A 1 344 ? 26.506 -4.197 -17.744 1.00 87.38 344 TYR A CA 1
ATOM 2703 C C . TYR A 1 344 ? 25.074 -3.706 -17.560 1.00 87.38 344 TYR A C 1
ATOM 2705 O O . TYR A 1 344 ? 24.300 -4.275 -16.784 1.00 87.38 344 TYR A O 1
ATOM 2713 N N . THR A 1 345 ? 24.684 -2.721 -18.364 1.00 89.06 345 THR A N 1
ATOM 2714 C CA . THR A 1 345 ? 23.276 -2.482 -18.677 1.00 89.06 345 THR A CA 1
ATOM 2715 C C . THR A 1 345 ? 22.868 -3.421 -19.803 1.00 89.06 345 THR A C 1
ATOM 2717 O O . THR A 1 345 ? 23.571 -3.567 -20.802 1.00 89.06 345 THR A O 1
ATOM 2720 N N . VAL A 1 346 ? 21.738 -4.106 -19.641 1.00 90.44 346 VAL A N 1
ATOM 2721 C CA . VAL A 1 346 ? 21.268 -5.094 -20.617 1.00 90.44 346 VAL A CA 1
ATOM 2722 C C . VAL A 1 346 ? 19.961 -4.619 -21.222 1.00 90.44 346 VAL A C 1
ATOM 2724 O O . VAL A 1 346 ? 19.041 -4.262 -20.493 1.00 90.44 346 VAL A O 1
ATOM 2727 N N . SER A 1 347 ? 19.877 -4.649 -22.547 1.00 90.50 347 SER A N 1
ATOM 2728 C CA . SER A 1 347 ? 18.680 -4.373 -23.337 1.00 90.50 347 SER A CA 1
ATOM 2729 C C . SER A 1 347 ? 18.299 -5.583 -24.180 1.00 90.50 347 SER A C 1
ATOM 2731 O O . SER A 1 347 ? 19.155 -6.328 -24.646 1.00 90.50 347 SER A O 1
ATOM 2733 N N . MET A 1 348 ? 17.003 -5.798 -24.348 1.00 91.19 348 MET A N 1
ATOM 2734 C CA . MET A 1 348 ? 16.396 -6.942 -25.001 1.00 91.19 348 MET A CA 1
ATOM 2735 C C . MET A 1 348 ? 15.328 -6.480 -25.978 1.00 91.19 348 MET A C 1
ATOM 2737 O O . MET A 1 348 ? 14.528 -5.582 -25.689 1.00 91.19 348 MET A O 1
ATOM 2741 N N . GLY A 1 349 ? 15.284 -7.153 -27.120 1.00 89.25 349 GLY A N 1
ATOM 2742 C CA . GLY A 1 349 ? 14.292 -6.904 -28.143 1.00 89.25 349 GLY A CA 1
ATOM 2743 C C . GLY A 1 349 ? 13.773 -8.174 -28.784 1.00 89.25 349 GLY A C 1
ATOM 2744 O O . GLY A 1 349 ? 14.444 -9.195 -28.759 1.00 89.25 349 GLY A O 1
ATOM 2745 N N . LEU A 1 350 ? 12.574 -8.128 -29.352 1.00 86.75 350 LEU A N 1
ATOM 2746 C CA . LEU A 1 350 ? 12.075 -9.192 -30.218 1.00 86.75 350 LEU A CA 1
ATOM 2747 C C . LEU A 1 350 ? 12.071 -8.718 -31.665 1.00 86.75 350 LEU A C 1
ATOM 2749 O O . LEU A 1 350 ? 11.596 -7.624 -31.975 1.00 86.75 350 LEU A O 1
ATOM 2753 N N . SER A 1 351 ? 12.606 -9.576 -32.527 1.00 84.31 351 SER A N 1
ATOM 2754 C CA . SER A 1 351 ? 12.650 -9.432 -33.973 1.00 84.31 351 SER A CA 1
ATOM 2755 C C . SER A 1 351 ? 11.910 -10.596 -34.621 1.00 84.31 351 SER A C 1
ATOM 2757 O O . SER A 1 351 ? 12.167 -11.754 -34.296 1.00 84.31 351 SER A O 1
ATOM 2759 N N . ASP A 1 352 ? 11.049 -10.298 -35.593 1.00 80.81 352 ASP A N 1
ATOM 2760 C CA . ASP A 1 352 ? 10.335 -11.326 -36.359 1.00 80.81 352 ASP A CA 1
ATOM 2761 C C . ASP A 1 352 ? 11.290 -12.233 -37.154 1.00 80.81 352 ASP A C 1
ATOM 2763 O O . ASP A 1 352 ? 10.984 -13.399 -37.396 1.00 80.81 352 ASP A O 1
ATOM 2767 N N . SER A 1 353 ? 12.456 -11.714 -37.559 1.00 79.19 353 SER A N 1
ATOM 2768 C CA . SER A 1 353 ? 13.437 -12.440 -38.372 1.00 79.19 353 SER A CA 1
ATOM 2769 C C . SER A 1 353 ? 14.516 -13.152 -37.557 1.00 79.19 353 SER A C 1
ATOM 2771 O O . SER A 1 353 ? 15.065 -14.144 -38.032 1.00 79.19 353 SER A O 1
ATOM 2773 N N . HIS A 1 354 ? 14.841 -12.659 -36.358 1.00 74.62 354 HIS A N 1
ATOM 2774 C CA . HIS A 1 354 ? 15.983 -13.145 -35.568 1.00 74.62 354 HIS A CA 1
ATOM 2775 C C . HIS A 1 354 ? 15.627 -13.590 -34.142 1.00 74.62 354 HIS A C 1
ATOM 2777 O O . HIS A 1 354 ? 16.512 -14.005 -33.395 1.00 74.62 354 HIS A O 1
ATOM 2783 N N . GLY A 1 355 ? 14.351 -13.533 -33.752 1.00 85.81 355 GLY A N 1
ATOM 2784 C CA . GLY A 1 355 ? 13.904 -13.900 -32.409 1.00 85.81 355 GLY A CA 1
ATOM 2785 C C . GLY A 1 355 ? 14.355 -12.892 -31.350 1.00 85.81 355 GLY A C 1
ATOM 2786 O O . GLY A 1 355 ? 14.287 -11.680 -31.565 1.00 85.81 355 GLY A O 1
ATOM 2787 N N . LEU A 1 356 ? 14.779 -13.384 -30.182 1.00 88.31 356 LEU A N 1
ATOM 2788 C CA . LEU A 1 356 ? 15.263 -12.538 -29.087 1.00 88.31 356 LEU A CA 1
ATOM 2789 C C . LEU A 1 356 ? 16.641 -11.939 -29.403 1.00 88.31 356 LEU A C 1
ATOM 2791 O O . LEU A 1 356 ? 17.635 -12.653 -29.510 1.00 88.31 356 LEU A O 1
ATOM 2795 N N . LEU A 1 357 ? 16.694 -10.614 -29.452 1.00 90.56 357 LEU A N 1
ATOM 2796 C CA . LEU A 1 357 ? 17.900 -9.802 -29.492 1.00 90.56 357 LEU A CA 1
ATOM 2797 C C . LEU A 1 357 ? 18.307 -9.420 -28.068 1.00 90.56 357 LEU A C 1
ATOM 2799 O O . LEU A 1 357 ? 17.455 -9.074 -27.248 1.00 90.56 357 LEU A O 1
ATOM 2803 N N . VAL A 1 358 ? 19.608 -9.454 -27.778 1.00 92.12 358 VAL A N 1
ATOM 2804 C CA . VAL A 1 358 ? 20.162 -9.014 -26.492 1.00 92.12 358 VAL A CA 1
ATOM 2805 C C . VAL A 1 358 ? 21.409 -8.181 -26.738 1.00 92.12 358 VAL A C 1
ATOM 2807 O O . VAL A 1 358 ? 22.292 -8.563 -27.506 1.00 92.12 358 VAL A O 1
ATOM 2810 N N . CYS A 1 359 ? 21.467 -7.044 -26.061 1.00 92.44 359 CYS A N 1
ATOM 2811 C CA . CYS A 1 359 ? 22.537 -6.070 -26.114 1.00 92.44 359 CYS A CA 1
ATOM 2812 C C . CYS A 1 359 ? 23.015 -5.792 -24.688 1.00 92.44 359 CYS A C 1
ATOM 2814 O O . CYS A 1 359 ? 22.194 -5.539 -23.810 1.00 92.44 359 CYS A O 1
ATOM 2816 N N . ALA A 1 360 ? 24.319 -5.845 -24.445 1.00 92.12 360 ALA A N 1
ATOM 2817 C CA . ALA A 1 360 ? 24.917 -5.579 -23.142 1.00 92.12 360 ALA A CA 1
ATOM 2818 C C . ALA A 1 360 ? 25.963 -4.473 -23.276 1.00 92.12 360 ALA A C 1
ATOM 2820 O O . ALA A 1 360 ? 26.946 -4.632 -23.997 1.00 92.12 360 ALA A O 1
ATOM 2821 N N . THR A 1 361 ? 25.768 -3.358 -22.583 1.00 89.88 361 THR A N 1
ATOM 2822 C CA . THR A 1 361 ? 26.677 -2.211 -22.619 1.00 89.88 361 THR A CA 1
ATOM 2823 C C . THR A 1 361 ? 27.424 -2.113 -21.298 1.00 89.88 361 THR A C 1
ATOM 2825 O O . THR A 1 361 ? 26.810 -2.047 -20.236 1.00 89.88 361 THR A O 1
ATOM 2828 N N . LEU A 1 362 ? 28.757 -2.116 -21.352 1.00 90.38 362 LEU A N 1
ATOM 2829 C CA . LEU A 1 362 ? 29.593 -1.984 -20.162 1.00 90.38 362 LEU A CA 1
ATOM 2830 C C . LEU A 1 362 ? 29.501 -0.550 -19.627 1.00 90.38 362 LEU A C 1
ATOM 2832 O O . LEU A 1 362 ? 29.788 0.398 -20.364 1.00 90.38 362 LEU A O 1
ATOM 2836 N N . CYS A 1 363 ? 29.141 -0.391 -18.351 1.00 84.19 363 CYS A N 1
ATOM 2837 C CA . CYS A 1 363 ? 28.880 0.926 -17.762 1.00 84.19 363 CYS A CA 1
ATOM 2838 C C . CYS A 1 363 ? 30.097 1.869 -17.845 1.00 84.19 363 CYS A C 1
ATOM 2840 O O . CYS A 1 363 ? 29.943 3.043 -18.181 1.00 84.19 363 CYS A O 1
ATOM 2842 N N . ASP A 1 364 ? 31.306 1.349 -17.613 1.00 84.44 364 ASP A N 1
ATOM 2843 C CA . ASP A 1 364 ? 32.526 2.164 -17.518 1.00 84.44 364 ASP A CA 1
ATOM 2844 C C . ASP A 1 364 ? 33.056 2.651 -18.873 1.00 84.44 364 ASP A C 1
ATOM 2846 O O . ASP A 1 364 ? 33.555 3.771 -18.992 1.00 84.44 364 ASP A O 1
ATOM 2850 N N . SER A 1 365 ? 32.980 1.811 -19.908 1.00 82.69 365 SER A N 1
ATOM 2851 C CA . SER A 1 365 ? 33.602 2.083 -21.213 1.00 82.69 365 SER A CA 1
ATOM 2852 C C . SER A 1 365 ? 32.600 2.430 -22.312 1.00 82.69 365 SER A C 1
ATOM 2854 O O . SER A 1 365 ? 33.012 2.825 -23.403 1.00 82.69 365 SER A O 1
ATOM 2856 N N . LYS A 1 366 ? 31.294 2.259 -22.050 1.00 82.25 366 LYS A N 1
ATOM 2857 C CA . LYS A 1 366 ? 30.198 2.327 -23.034 1.00 82.25 366 LYS A CA 1
ATOM 2858 C C . LYS A 1 366 ? 30.364 1.381 -24.229 1.00 82.25 366 LYS A C 1
ATOM 2860 O O . LYS A 1 366 ? 29.665 1.519 -25.234 1.00 82.25 366 LYS A O 1
ATOM 2865 N N . VAL A 1 367 ? 31.267 0.408 -24.125 1.00 89.38 367 VAL A N 1
ATOM 2866 C CA . VAL A 1 367 ? 31.415 -0.651 -25.121 1.00 89.38 367 VAL A CA 1
ATOM 2867 C C . VAL A 1 367 ? 30.158 -1.502 -25.090 1.00 89.38 367 VAL A C 1
ATOM 2869 O O . VAL A 1 367 ? 29.717 -1.930 -24.025 1.00 89.38 367 VAL A O 1
ATOM 2872 N N . THR A 1 368 ? 29.580 -1.718 -26.262 1.00 89.62 368 THR A N 1
ATOM 2873 C CA . THR A 1 368 ? 28.311 -2.414 -26.416 1.00 89.62 368 THR A CA 1
ATOM 2874 C C . THR A 1 368 ? 28.548 -3.727 -27.131 1.00 89.62 368 THR A C 1
ATOM 2876 O O . THR A 1 368 ? 29.186 -3.745 -28.170 1.00 89.62 368 THR A O 1
ATOM 2879 N N . TYR A 1 369 ? 28.035 -4.811 -26.566 1.00 92.00 369 TYR A N 1
ATOM 2880 C CA . TYR A 1 369 ? 28.087 -6.138 -27.152 1.00 92.00 369 TYR A CA 1
ATOM 2881 C C . TYR A 1 369 ? 26.690 -6.562 -27.583 1.00 92.00 369 TYR A C 1
ATOM 2883 O O . TYR A 1 369 ? 25.724 -6.353 -26.848 1.00 92.00 369 TYR A O 1
ATOM 2891 N N . GLN A 1 370 ? 26.578 -7.209 -28.736 1.00 91.94 370 GLN A N 1
ATOM 2892 C CA . GLN A 1 370 ? 25.326 -7.781 -29.227 1.00 91.94 370 GLN A CA 1
ATOM 2893 C C . GLN A 1 370 ? 25.457 -9.288 -29.386 1.00 91.94 370 GLN A C 1
ATOM 2895 O O . GLN A 1 370 ? 26.471 -9.787 -29.878 1.00 91.94 370 GLN A O 1
ATOM 2900 N N . ILE A 1 371 ? 24.427 -10.025 -28.974 1.00 89.81 371 ILE A N 1
ATOM 2901 C CA . ILE A 1 371 ? 24.396 -11.468 -29.205 1.00 89.81 371 ILE A CA 1
ATOM 2902 C C . ILE A 1 371 ? 24.200 -11.738 -30.690 1.00 89.81 371 ILE A C 1
ATOM 2904 O O . ILE A 1 371 ? 23.283 -11.211 -31.318 1.00 89.81 371 ILE A O 1
ATOM 2908 N N . VAL A 1 372 ? 25.050 -12.609 -31.225 1.00 86.81 372 VAL A N 1
ATOM 2909 C CA . VAL A 1 372 ? 24.937 -13.102 -32.594 1.00 86.81 372 VAL A CA 1
ATOM 2910 C C . VAL A 1 372 ? 24.138 -14.407 -32.572 1.00 86.81 372 VAL A C 1
ATOM 2912 O O . VAL A 1 372 ? 24.559 -15.353 -31.896 1.00 86.81 372 VAL A O 1
ATOM 2915 N N . PRO A 1 373 ? 22.997 -14.494 -33.283 1.00 81.94 373 PRO A N 1
ATOM 2916 C CA . PRO A 1 373 ? 22.212 -15.720 -33.359 1.00 81.94 373 PRO A CA 1
ATOM 2917 C C . PRO A 1 373 ? 23.038 -16.912 -33.853 1.00 81.94 373 PRO A C 1
ATOM 2919 O O . PRO A 1 373 ? 23.845 -16.780 -34.772 1.00 81.94 373 PRO A O 1
ATOM 2922 N N . ALA A 1 374 ? 22.790 -18.093 -33.280 1.00 81.06 374 ALA A N 1
ATOM 2923 C CA . ALA A 1 374 ? 23.461 -19.340 -33.661 1.00 81.06 374 ALA A CA 1
ATOM 2924 C C . ALA A 1 374 ? 23.352 -19.633 -35.170 1.00 81.06 374 ALA A C 1
ATOM 2926 O O . ALA A 1 374 ? 24.309 -20.096 -35.790 1.00 81.06 374 ALA A O 1
ATOM 2927 N N . ASP A 1 375 ? 22.213 -19.280 -35.774 1.00 79.31 375 ASP A N 1
ATOM 2928 C CA . ASP A 1 375 ? 21.940 -19.468 -37.201 1.00 79.31 375 ASP A CA 1
ATOM 2929 C C . ASP A 1 375 ? 22.929 -18.716 -38.105 1.00 79.31 375 ASP A C 1
ATOM 2931 O O . ASP A 1 375 ? 23.198 -19.155 -39.222 1.00 79.31 375 ASP A O 1
ATOM 2935 N N . CYS A 1 376 ? 23.542 -17.626 -37.624 1.00 81.88 376 CYS A N 1
ATOM 2936 C CA . CYS A 1 376 ? 24.580 -16.907 -38.365 1.00 81.88 376 CYS A CA 1
ATOM 2937 C C . CYS A 1 376 ? 25.863 -17.734 -38.549 1.00 81.88 376 CYS A C 1
ATOM 2939 O O . CYS A 1 376 ? 26.660 -17.423 -39.432 1.00 81.88 376 CYS A O 1
ATOM 2941 N N . PHE A 1 377 ? 26.069 -18.779 -37.742 1.00 84.81 377 PHE A N 1
ATOM 2942 C CA . PHE A 1 377 ? 27.238 -19.659 -37.801 1.00 84.81 377 PHE A CA 1
ATOM 2943 C C . PHE A 1 377 ? 26.960 -20.987 -38.517 1.00 84.81 377 PHE A C 1
ATOM 2945 O O . PHE A 1 377 ? 27.862 -21.826 -38.623 1.00 84.81 377 PHE A O 1
ATOM 2952 N N . ALA A 1 378 ? 25.740 -21.189 -39.030 1.00 80.88 378 ALA A N 1
ATOM 2953 C CA . ALA A 1 378 ? 25.346 -22.415 -39.713 1.00 80.88 378 ALA A CA 1
ATOM 2954 C C . ALA A 1 378 ? 26.277 -22.712 -40.904 1.00 80.88 378 ALA A C 1
ATOM 2956 O O . ALA A 1 378 ? 26.386 -21.934 -41.849 1.00 80.88 378 ALA A O 1
ATOM 2957 N N . GLY A 1 379 ? 26.976 -23.850 -40.847 1.00 84.94 379 GLY A N 1
ATOM 2958 C CA . GLY A 1 379 ? 27.936 -24.269 -41.876 1.00 84.94 379 GLY A CA 1
ATOM 2959 C C . GLY A 1 379 ? 29.290 -23.546 -41.849 1.00 84.94 379 GLY A C 1
ATOM 2960 O O . GLY A 1 379 ? 30.153 -23.882 -42.658 1.00 84.94 379 GLY A O 1
ATOM 2961 N N . LEU A 1 380 ? 29.500 -22.598 -40.929 1.00 89.56 380 LEU A N 1
ATOM 2962 C CA . LEU A 1 380 ? 30.764 -21.870 -40.760 1.00 89.56 380 LEU A CA 1
ATOM 2963 C C . LEU A 1 380 ? 31.594 -22.398 -39.586 1.00 89.56 380 LEU A C 1
ATOM 2965 O O . LEU A 1 380 ? 32.821 -22.426 -39.672 1.00 89.56 380 LEU A O 1
ATOM 2969 N N . LEU A 1 381 ? 30.938 -22.823 -38.504 1.00 88.12 381 LEU A N 1
ATOM 2970 C CA . LEU A 1 381 ? 31.586 -23.358 -37.306 1.00 88.12 381 LEU A CA 1
ATOM 2971 C C . LEU A 1 381 ? 31.083 -24.777 -36.991 1.00 88.12 381 LEU A C 1
ATOM 2973 O O . LEU A 1 381 ? 29.933 -25.101 -37.297 1.00 88.12 381 LEU A O 1
ATOM 2977 N N . PRO A 1 382 ? 31.912 -25.640 -36.368 1.00 89.75 382 PRO A N 1
ATOM 2978 C CA . PRO A 1 382 ? 31.438 -26.915 -35.840 1.00 89.75 382 PRO A CA 1
ATOM 2979 C C . PRO A 1 382 ? 30.340 -26.696 -34.794 1.00 89.75 382 PRO A C 1
ATOM 2981 O O . PRO A 1 382 ? 30.427 -25.761 -33.999 1.00 89.75 382 PRO A O 1
ATOM 2984 N N . SER A 1 383 ? 29.350 -27.591 -34.746 1.00 85.19 383 SER A N 1
ATOM 2985 C CA . SER A 1 383 ? 28.184 -27.456 -33.859 1.00 85.19 383 SER A CA 1
ATOM 2986 C C . SER A 1 383 ? 28.560 -27.304 -32.384 1.00 85.19 383 SER A C 1
ATOM 2988 O O . SER A 1 383 ? 27.956 -26.499 -31.692 1.00 85.19 383 SER A O 1
ATOM 2990 N N . SER A 1 384 ? 29.622 -27.966 -31.912 1.00 86.81 384 SER A N 1
ATOM 2991 C CA . SER A 1 384 ? 30.106 -27.824 -30.530 1.00 86.81 384 SER A CA 1
ATOM 2992 C C . SER A 1 384 ? 30.519 -26.393 -30.169 1.00 86.81 384 SER A C 1
ATOM 2994 O O . SER A 1 384 ? 30.354 -25.977 -29.030 1.00 86.81 384 SER A O 1
ATOM 2996 N N . PHE A 1 385 ? 31.038 -25.618 -31.128 1.00 85.00 385 PHE A N 1
ATOM 2997 C CA . PHE A 1 385 ? 31.401 -24.219 -30.889 1.00 85.00 385 PHE A CA 1
ATOM 2998 C C . PHE A 1 385 ? 30.188 -23.293 -30.873 1.00 85.00 385 PHE A C 1
ATOM 3000 O O . PHE A 1 385 ? 30.305 -22.213 -30.311 1.00 85.00 385 PHE A O 1
ATOM 3007 N N . VAL A 1 386 ? 29.061 -23.710 -31.459 1.00 84.25 386 VAL A N 1
ATOM 3008 C CA . VAL A 1 386 ? 27.827 -22.918 -31.565 1.00 84.25 386 VAL A CA 1
ATOM 3009 C C . VAL A 1 386 ? 26.826 -23.269 -30.462 1.00 84.25 386 VAL A C 1
ATOM 3011 O O . VAL A 1 386 ? 26.200 -22.385 -29.890 1.00 84.25 386 VAL A O 1
ATOM 3014 N N . ASP A 1 387 ? 26.682 -24.554 -30.134 1.00 81.50 387 ASP A N 1
ATOM 3015 C CA . ASP A 1 387 ? 25.660 -25.048 -29.206 1.00 81.50 387 ASP A CA 1
ATOM 3016 C C . ASP A 1 387 ? 26.058 -24.901 -27.728 1.00 81.50 387 ASP A C 1
ATOM 3018 O O . ASP A 1 387 ? 25.183 -24.772 -26.869 1.00 81.50 387 ASP A O 1
ATOM 3022 N N . GLU A 1 388 ? 27.361 -24.927 -27.421 1.00 83.69 388 GLU A N 1
ATOM 30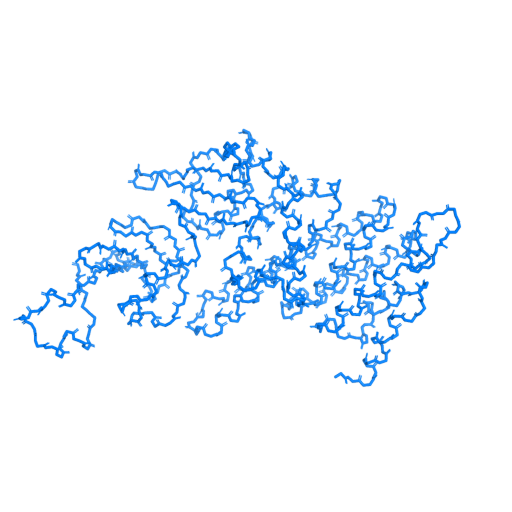23 C CA . GLU A 1 388 ? 27.882 -24.872 -26.044 1.00 83.69 388 GLU A CA 1
ATOM 3024 C C . GLU A 1 388 ? 28.285 -23.458 -25.593 1.00 83.69 388 GLU A C 1
ATOM 3026 O O . GLU A 1 388 ? 28.602 -23.250 -24.421 1.00 83.69 388 GLU A O 1
ATOM 3031 N N . TYR A 1 389 ? 28.255 -22.472 -26.495 1.00 85.00 389 TYR A N 1
ATOM 3032 C CA . TYR A 1 389 ? 28.722 -21.112 -26.228 1.00 85.00 389 TYR A CA 1
ATOM 3033 C C . TYR A 1 389 ? 27.692 -20.057 -26.633 1.00 85.00 389 TYR A C 1
ATOM 3035 O O . TYR A 1 389 ? 26.887 -20.243 -27.540 1.00 85.00 389 TYR A O 1
ATOM 3043 N N . THR A 1 390 ? 27.737 -18.906 -25.961 1.00 86.69 390 THR A N 1
ATOM 3044 C CA . THR A 1 390 ? 27.004 -17.705 -26.379 1.00 86.69 390 THR A CA 1
ATOM 3045 C C . THR A 1 390 ? 27.969 -16.769 -27.096 1.00 86.69 390 THR A C 1
ATOM 3047 O O . THR A 1 390 ? 28.968 -16.346 -26.511 1.00 86.69 390 THR A O 1
ATOM 3050 N N . HIS A 1 391 ? 27.673 -16.422 -28.346 1.00 88.62 391 HIS A N 1
ATOM 3051 C CA . HIS A 1 391 ? 28.532 -15.557 -29.150 1.00 88.62 391 HIS A CA 1
ATOM 3052 C C . HIS A 1 391 ? 28.127 -14.091 -29.029 1.00 88.62 391 HIS A C 1
ATOM 3054 O O . HIS A 1 391 ? 26.977 -13.732 -29.276 1.00 88.62 391 HIS A O 1
ATOM 3060 N N . TRP A 1 392 ? 29.103 -13.251 -28.699 1.00 90.12 392 TRP A N 1
ATOM 3061 C CA . TRP A 1 392 ? 28.947 -11.807 -28.590 1.00 90.12 392 TRP A CA 1
ATOM 3062 C C . TRP A 1 392 ? 29.820 -11.122 -29.640 1.00 90.12 392 TRP A C 1
ATOM 3064 O O . TRP A 1 392 ? 31.008 -11.426 -29.751 1.00 90.12 392 TRP A O 1
ATOM 3074 N N . ALA A 1 393 ? 29.230 -10.206 -30.400 1.00 88.94 393 ALA A N 1
ATOM 3075 C CA . ALA A 1 393 ? 29.939 -9.288 -31.280 1.00 88.94 393 ALA A CA 1
ATOM 3076 C C . ALA A 1 393 ? 30.086 -7.926 -30.596 1.00 88.94 393 ALA A C 1
ATOM 3078 O O . ALA A 1 393 ? 29.205 -7.523 -29.836 1.00 88.94 393 ALA A O 1
ATOM 3079 N N . LEU A 1 394 ? 31.214 -7.264 -30.857 1.00 82.75 394 LEU A N 1
ATOM 3080 C CA . LEU A 1 394 ? 31.507 -5.892 -30.439 1.00 82.75 394 LEU A CA 1
ATOM 3081 C C . LEU A 1 394 ? 30.901 -4.884 -31.421 1.00 82.75 394 LEU A C 1
ATOM 3083 O O . LEU A 1 394 ? 30.960 -5.179 -32.639 1.00 82.75 394 LEU A O 1
#

Secondary structure (DSSP, 8-state):
--HHHHHHHHHHTS-TTTHHHHHHHHHHS-SS-TTSHHHHHHHHHHHH---SBPTT-SSBGGGGGGG-HHHHHHHHHHHHHHHHHHTT-GGGHHHHHHHHHHHHHHHHH---HHHHHHHHHHHHHHHHHHHHHHHHHHHHHHT---HHHHHHHHHHHHHHHHHHHHTT-S-HHHHHHHHTSHHHHHHHHHHHHHHHHHS-TTTTS--SSHHHHHHHHHHHHHHHHHHHHHHHHT-TTTSSHHHHHHHHHH-TT--B-S--EEPPTT-TTEEEEEBSPBTTBPPEEEEETTT--EEETTEESS---HHHHTSHHHHHHHTT----EEE--STT-SEEESS-BTTEEEEEEEETTTEEEEEEEETTT--EEEEPPGGGGTTTS-HHHHHS---EE-

Foldseek 3Di:
DDPQQVVLLVVCQPDLQCNLVSVLCCLQPNPHQLLDQSSLVSLVCSLPSQADDDPPDPGGNSLVCLQPPVSLLSLLVSLQVSCVVCLVPLSSLSSLLSSLVSLQSSLVSHDDPVSVVSSLVSLVVSLVSLLVSLVVLVVVLQVDLDQVVNLVSLVSNLSSLLSNLSSLLHDLVVNLVQCVDLQSVLSNLLSLLSNLLSDDPVLLDQPPGPSNVSSVSNLVSLVSCQVSLLPQQQDPPNSVVSVQSNVCVLPVPFAFDDGWDADDPPRRQKIWGWGDDDPHDTWIWIAGSRRSAIDTNNHGQRFDDVQQQVDPVNCVVSNNHTFGWDQDPDPQFGIWGPHADPQWTKTWHQDPVQGIKIKTARNPPRDIKIWDGLVVCVVPDDVCVSVVDTDIDD

Organism: Gaeumannomyces tritici (strain R3-111a-1) (NCBI:txid644352)

Sequence (394 aa):
MSLPEFKALASVLLGHKIQWMNILCEIALPSIDFRKDETSVVLFQAMYQAGPPTKGSDMREGHHVLNDVKFCRRLAGELHEAAGRIKMNWESSQALANFIFVATRALTLSSDKNEHRAFLGFLREARLIAFGWLKSIYAKAKSITDNDFRQELFGKIAEVALICIATFDVEEHHLRPLLSRPEDASILVQCSISCQECLTADDLRPQGTLLSLMVLRWKRVCSRARAYLSGIFTAAEGGGDALDDAVHQCWSNYSNGNQWKSLQSPMKHWLETTTAPIHGDSLNVMFNLLTAELLVNGLPLSRLPTQYEDHRLYRQLFGRAVLDVMPTDVPGMQFGLKAEVSGYTVSMGLSDSHGLLVCATLCDSKVTYQIVPADCFAGLLPSSFVDEYTHWAL